Protein 4YBN (pdb70)

Solvent-accessible surface area: 18986 Å² total; per-residue (Å²): 147,42,213,28,77,113,112,87,168,52,49,18,124,40,68,143,143,0,27,71,0,0,14,16,21,3,40,0,10,0,0,0,24,98,143,60,89,4,12,1,2,30,27,17,0,0,45,31,39,87,32,0,0,0,60,20,68,50,40,27,107,106,7,127,6,0,30,143,31,6,53,3,0,0,3,0,34,4,31,26,0,5,6,0,0,18,2,29,89,48,27,52,23,30,46,56,6,0,16,0,44,29,77,8,104,71,8,52,123,133,33,16,93,48,54,20,54,23,2,18,46,51,24,4,55,42,10,37,100,67,26,94,76,18,62,192,176,24,21,72,43,8,19,0,0,2,2,65,8,33,136,126,35,29,18,1,45,37,8,81,39,105,18,110,16,42,104,132,11,66,92,90,34,43,7,0,0,0,1,26,6,40,35,74,30,28,84,44,79,70,4,114,67,16,75,109,83,40,100,58,17,77,9,2,145,57,9,101,34,106,12,106,0,78,181,111,96,16,131,13,58,132,126,0,28,61,1,6,48,21,28,17,29,2,14,0,0,0,37,67,132,53,97,6,20,2,60,37,22,12,3,2,50,30,43,87,50,0,0,0,69,21,28,53,17,6,61,30,4,124,18,0,29,145,33,19,77,2,0,0,3,0,23,5,34,25,0,3,8,0,0,17,2,29,89,58,22,57,27,36,53,53,6,0,12,0,80,27,55,3,112,79,14,56,120,138,35,18,92,50,52,26,49,20,3,14,43,103,31,3,80,45,9,45,98,64,26,92,74,19,66,203,173,21,21,70,46,10,19,0,0,1,3,60,7,32,137,139,38,37,34,0,74,42,27,79,36,110,13,116,7,52,108,133,14,60,91,89,34,45,8,0,0,0,0,26,6,42,32,57,36,29,79,48,76,66,4,111,72,16,73,108,77,40,102,54,18,92,8,2,130,61,7,93,38,76,19,176,104

InterPro domains:
  IPR012349 FMN-binding split barrel [G3DSA:2.30.110.10] (1-224)
  IPR024747 Pyridoxamine 5'-phosphate oxidase-related [PF12900] (21-156)

Foldseek 3Di:
DAQDDPPSVQWDLDVVVVLQQQFFFQKKWKWFDDPNHIDIDIFGWHDDDQKIKGKDFPPDVVLVCLQVWTKMKIKGKDWWWWWFDLDPVQTDTFMKMKIFIGGKHWDDLVCQQVVVLVGVCQQQNPVSVVDDRDDSVRSVRMTMIIDGRDNPGMIMGGGDDHGDDDPVSVVVPDDTGIDTDFAWDDDDDDDPVDPPPDDDDPSVVPRGDTGTRD/DQKDQDPVVVVQLLLQFQKKKKWFDDPNDIDIDIFGWHDDPFKIKGKDFPPDVVLVVLAVWTKMKIKGKDFWWWWFDLDPVQTDTFMKMKIFIGGWYWDDLVCQQVVVLVGVCSVQNPCSVVDDGDDPVRSVRMIMIIDGRDSPGMIMGGGPDHGDDDVVSVVVPDDTGIDTDFAWDDDDDDDPPDDPPPDDDPSVVVRGGTSGD

Secondary structure (DSSP, 8-state):
-----TTGGGB---HHHHHHHHTT--EEEEEEEETTEEEEEEEE-EEETTEEEEEEETT-HHHHHHHTT--EEEEEEEEEEEEE-SSSTT-EEEEEEEEEEE-PEEPPHHHHHHHHHHHHHHHSTTHHHHSPPPPHHHHHTEEEEEEE--SSSEEEEEE-------HHHHHT----EEEEEEEEEPPPEE-TTSPTTPPPPHHHHT--SB----/--EE--HHHHHHHHTT--EEEEEEEETTEEEEEEEE-EEETTEEEEEEETT-HHHHHHHTT-EEEEEEEEEEEEEE-SSSTT-EEEEEEEEEEEEPEEPPHHHHHHHHHHHHHHHSTT-TTTSPPPPHHHHHTEEEEEEE--SSSEEEEEE-PPP---HHHHHH----EEEEEEEEE---EE-TTSPTTPPPPHHHHT--SBS--

Structure (mmCIF, N/CA/C/O backbone):
data_4YBN
#
_entry.id   4YBN
#
_cell.length_a   84.722
_cell.length_b   59.876
_cell.length_c   89.658
_cell.angle_alpha   90.000
_cell.angle_beta   93.830
_cell.angle_gamma   90.000
#
_symmetry.space_group_name_H-M   'C 1 2 1'
#
loop_
_entity.id
_entity.type
_entity.pdbx_description
1 polymer 'Flavin-nucleotide-binding protein'
2 non-polymer 'NICKEL (II) ION'
3 non-polymer 'SULFATE ION'
4 non-polymer 'ACETATE ION'
5 non-polymer 'PROTOPORPHYRIN IX CONTAINING FE'
6 non-polymer 'FLAVIN-ADENINE DINUCLEOTIDE'
7 water water
#
loop_
_atom_site.group_PDB
_atom_site.id
_atom_site.type_symbol
_atom_site.label_atom_id
_atom_site.label_alt_id
_atom_site.label_comp_id
_atom_site.label_asym_id
_atom_site.label_entity_id
_atom_site.label_seq_id
_atom_site.pdbx_PDB_ins_code
_atom_site.Cartn_x
_atom_site.Cartn_y
_atom_site.Cartn_z
_atom_site.occupancy
_atom_site.B_iso_or_equiv
_atom_site.auth_seq_id
_atom_site.auth_comp_id
_atom_site.auth_asym_id
_atom_site.auth_atom_id
_atom_site.pdbx_PDB_model_num
ATOM 1 N N . SER A 1 8 ? 16.614 -5.795 4.327 1.00 57.62 9 SER A N 1
ATOM 2 C CA . SER A 1 8 ? 15.214 -5.426 4.732 1.00 55.95 9 SER A CA 1
ATOM 3 C C . SER A 1 8 ? 15.089 -5.681 6.244 1.00 57.88 9 SER A C 1
ATOM 4 O O . SER A 1 8 ? 14.932 -4.711 7.023 1.00 55.70 9 SER A O 1
ATOM 7 N N . THR A 1 9 ? 15.191 -6.963 6.641 1.00 51.98 10 THR A N 1
ATOM 8 C CA . THR A 1 9 ? 15.007 -7.385 8.062 1.00 56.55 10 THR A CA 1
ATOM 9 C C . THR A 1 9 ? 16.272 -7.950 8.753 1.00 61.27 10 THR A C 1
ATOM 10 O O . THR A 1 9 ? 16.240 -8.290 9.950 1.00 59.14 10 THR A O 1
ATOM 14 N N . ARG A 1 10 ? 17.382 -8.024 8.015 1.00 58.50 11 ARG A N 1
ATOM 15 C CA . ARG A 1 10 ? 18.656 -8.526 8.555 1.00 61.57 11 ARG A CA 1
ATOM 16 C C . ARG A 1 10 ? 19.513 -7.394 9.192 1.00 59.17 11 ARG A C 1
ATOM 17 O O . ARG A 1 10 ? 19.839 -6.426 8.517 1.00 50.86 11 ARG A O 1
ATOM 25 N N . VAL A 1 11 ? 19.894 -7.506 10.469 1.00 59.83 12 VAL A N 1
ATOM 26 C CA . VAL A 1 11 ? 20.831 -6.503 11.080 1.00 57.72 12 VAL A CA 1
ATOM 27 C C . VAL A 1 11 ? 22.227 -6.640 10.390 1.00 59.00 12 VAL A C 1
ATOM 28 O O . VAL A 1 11 ? 22.708 -7.775 10.186 1.00 55.81 12 VAL A O 1
ATOM 32 N N . THR A 1 12 ? 22.846 -5.500 10.027 1.00 53.88 13 THR A N 1
ATOM 33 C CA . THR A 1 12 ? 24.261 -5.446 9.521 1.00 57.84 13 THR A CA 1
ATOM 34 C C . THR A 1 12 ? 25.297 -5.413 10.667 1.00 56.08 13 THR A C 1
ATOM 35 O O . THR A 1 12 ? 26.115 -6.335 10.784 1.00 50.53 13 THR A O 1
ATOM 39 N N . ARG A 1 13 ? 25.265 -4.350 11.493 1.00 55.80 14 ARG A N 1
ATOM 40 C CA . ARG A 1 13 ? 26.267 -4.151 12.571 1.00 55.01 14 ARG A CA 1
ATOM 41 C C . ARG A 1 13 ? 25.887 -4.920 13.849 1.00 60.19 14 ARG A C 1
ATOM 42 O O . ARG A 1 13 ? 24.701 -4.900 14.261 1.00 62.06 14 ARG A O 1
ATOM 50 N N . LEU A 1 14 ? 26.890 -5.574 14.466 1.00 62.11 15 LEU A N 1
ATOM 51 C CA . LEU A 1 14 ? 26.732 -6.390 15.700 1.00 62.89 15 LEU A CA 1
ATOM 52 C C . LEU A 1 14 ? 25.502 -7.300 15.623 1.00 64.34 15 LEU A C 1
ATOM 53 O O . LEU A 1 14 ? 24.643 -7.333 16.517 1.00 59.80 15 LEU A O 1
ATOM 58 N N . ASP A 1 15 ? 25.451 -8.049 14.528 1.00 65.90 16 ASP A N 1
ATOM 59 C CA . ASP A 1 15 ? 24.328 -8.922 14.213 1.00 68.16 16 ASP A CA 1
ATOM 60 C C . ASP A 1 15 ? 24.201 -10.158 15.147 1.00 64.02 16 ASP A C 1
ATOM 61 O O . ASP A 1 15 ? 23.168 -10.816 15.130 1.00 57.22 16 ASP A O 1
ATOM 66 N N . GLU A 1 16 ? 25.203 -10.446 15.988 1.00 63.55 17 GLU A N 1
ATOM 67 C CA . GLU A 1 16 ? 24.979 -11.388 17.124 1.00 68.19 17 GLU A CA 1
ATOM 68 C C . GLU A 1 16 ? 23.986 -10.826 18.185 1.00 61.60 17 GLU A C 1
ATOM 69 O O . GLU A 1 16 ? 23.557 -11.545 19.089 1.00 53.30 17 GLU A O 1
ATOM 75 N N . LYS A 1 17 ? 23.630 -9.540 18.063 1.00 56.00 18 LYS A N 1
ATOM 76 C CA . LYS A 1 17 ? 22.561 -8.938 18.843 1.00 47.60 18 LYS A CA 1
ATOM 77 C C . LYS A 1 17 ? 21.149 -9.130 18.247 1.00 46.48 18 LYS A C 1
ATOM 78 O O . LYS A 1 17 ? 20.147 -8.820 18.924 1.00 37.91 18 LYS A O 1
ATOM 84 N N . GLN A 1 18 ? 21.064 -9.608 16.995 1.00 42.40 19 GLN A N 1
ATOM 85 C CA . GLN A 1 18 ? 19.767 -9.908 16.374 1.00 39.74 19 GLN A CA 1
ATOM 86 C C . GLN A 1 18 ? 19.198 -11.149 17.021 1.00 41.04 19 GLN A C 1
ATOM 87 O O . GLN A 1 18 ? 19.948 -12.087 17.267 1.00 41.35 19 GLN A O 1
ATOM 93 N N . SER A 1 19 ? 17.909 -11.118 17.356 1.00 37.30 20 SER A N 1
ATOM 94 C CA . SER A 1 19 ? 17.182 -12.304 17.846 1.00 38.36 20 SER A CA 1
ATOM 95 C C . SER A 1 19 ? 16.024 -12.659 16.942 1.00 36.96 20 SER A C 1
ATOM 96 O O . SER A 1 19 ? 15.270 -11.797 16.560 1.00 34.89 20 SER A O 1
ATOM 99 N N . THR A 1 20 ? 15.850 -13.929 16.612 1.00 38.95 21 THR A N 1
ATOM 100 C CA . THR A 1 20 ? 14.673 -14.385 15.875 1.00 37.84 21 THR A CA 1
ATOM 101 C C . THR A 1 20 ? 13.563 -14.966 16.767 1.00 37.41 21 THR A C 1
ATOM 102 O O . THR A 1 20 ? 12.637 -15.586 16.277 1.00 38.22 21 THR A O 1
ATOM 106 N N . SER A 1 21 ? 13.643 -14.790 18.070 1.00 32.72 22 SER A N 1
ATOM 107 C CA . SER A 1 21 ? 12.594 -15.302 18.902 1.00 30.22 22 SER A CA 1
ATOM 108 C C . SER A 1 21 ? 11.324 -14.394 18.900 1.00 35.35 22 SER A C 1
ATOM 109 O O . SER A 1 21 ? 11.354 -13.238 19.365 1.00 26.99 22 SER A O 1
ATOM 112 N N . ARG A 1 22 ? 10.217 -14.968 18.420 1.00 31.49 23 ARG A N 1
ATOM 113 C CA . ARG A 1 22 ? 8.920 -14.326 18.458 1.00 31.52 23 ARG A CA 1
ATOM 114 C C . ARG A 1 22 ? 8.476 -14.112 19.886 1.00 31.18 23 ARG A C 1
ATOM 115 O O . ARG A 1 22 ? 7.750 -13.155 20.219 1.00 30.13 23 ARG A O 1
ATOM 123 N N . GLU A 1 23 ? 8.858 -15.027 20.757 1.00 30.69 24 GLU A N 1
ATOM 124 C CA . GLU A 1 23 ? 8.509 -14.864 22.136 1.00 30.09 24 GLU A CA 1
ATOM 125 C C . GLU A 1 23 ? 9.160 -13.630 22.754 1.00 26.83 24 GLU A C 1
ATOM 126 O O . GLU A 1 23 ? 8.547 -12.928 23.556 1.00 24.51 24 GLU A O 1
ATOM 132 N N . ARG A 1 24 ? 10.394 -13.371 22.395 1.00 29.20 25 ARG A N 1
ATOM 133 C CA . ARG A 1 24 ? 11.087 -12.151 22.869 1.00 30.83 25 ARG A CA 1
ATOM 134 C C . ARG A 1 24 ? 10.476 -10.913 22.270 1.00 26.69 25 ARG A C 1
ATOM 135 O O . ARG A 1 24 ? 10.380 -9.893 22.923 1.00 23.72 25 ARG A O 1
ATOM 143 N N . LEU A 1 25 ? 10.088 -11.009 21.010 1.00 25.14 26 LEU A N 1
ATOM 144 C CA . LEU A 1 25 ? 9.323 -9.949 20.397 1.00 24.02 26 LEU A CA 1
ATOM 145 C C . LEU A 1 25 ? 8.049 -9.583 21.126 1.00 22.86 26 LEU A C 1
ATOM 146 O O . LEU A 1 25 ? 7.829 -8.407 21.445 1.00 22.96 26 LEU A O 1
ATOM 151 N N . ASP A 1 26 ? 7.230 -10.570 21.456 1.00 24.72 27 ASP A N 1
ATOM 152 C CA . ASP A 1 26 ? 6.026 -10.316 22.205 1.00 24.89 27 ASP A CA 1
ATOM 153 C C . ASP A 1 26 ? 6.280 -9.723 23.559 1.00 26.52 27 ASP A C 1
ATOM 154 O O . ASP A 1 26 ? 5.530 -8.853 24.031 1.00 24.50 27 ASP A O 1
ATOM 159 N N . ASP A 1 27 ? 7.308 -10.187 24.222 1.00 25.45 28 ASP A N 1
ATOM 160 C CA . ASP A 1 27 ? 7.659 -9.648 25.492 1.00 26.77 28 ASP A CA 1
ATOM 161 C C . ASP A 1 27 ? 7.981 -8.139 25.400 1.00 25.57 28 ASP A C 1
ATOM 162 O O . ASP A 1 27 ? 7.478 -7.335 26.180 1.00 23.07 28 ASP A O 1
ATOM 167 N N . LEU A 1 28 ? 8.724 -7.753 24.382 1.00 23.65 29 LEU A N 1
ATOM 168 C CA . LEU A 1 28 ? 8.969 -6.330 24.190 1.00 22.91 29 LEU A CA 1
ATOM 169 C C . LEU A 1 28 ? 7.728 -5.597 23.879 1.00 20.52 29 LEU A C 1
ATOM 170 O O . LEU A 1 28 ? 7.408 -4.602 24.535 1.00 20.90 29 LEU A O 1
ATOM 175 N N . LEU A 1 29 ? 6.919 -6.124 22.950 1.00 20.32 30 LEU A N 1
ATOM 176 C CA . LEU A 1 29 ? 5.680 -5.448 22.572 1.00 18.46 30 LEU A CA 1
ATOM 177 C C . LEU A 1 29 ? 4.642 -5.408 23.683 1.00 23.33 30 LEU A C 1
ATOM 178 O O . LEU A 1 29 ? 3.775 -4.542 23.742 1.00 22.55 30 LEU A O 1
ATOM 183 N N . ASP A 1 30 ? 4.730 -6.340 24.624 1.00 21.55 31 ASP A N 1
ATOM 184 C CA . ASP A 1 30 ? 3.868 -6.307 25.746 1.00 24.87 31 ASP A CA 1
ATOM 185 C C . ASP A 1 30 ? 4.424 -5.528 26.910 1.00 25.51 31 ASP A C 1
ATOM 186 O O . ASP A 1 30 ? 3.840 -5.566 27.983 1.00 30.43 31 ASP A O 1
ATOM 191 N N . THR A 1 31 ? 5.559 -4.877 26.737 1.00 24.96 32 THR A N 1
ATOM 192 C CA . THR A 1 31 ? 6.158 -4.089 27.769 1.00 26.70 32 THR A CA 1
ATOM 193 C C . THR A 1 31 ? 6.008 -2.592 27.460 1.00 26.58 32 THR A C 1
ATOM 194 O O . THR A 1 31 ? 5.606 -1.839 28.325 1.00 26.51 32 THR A O 1
ATOM 198 N N . ILE A 1 32 ? 6.377 -2.171 26.267 1.00 23.93 33 ILE A N 1
ATOM 199 C CA . ILE A 1 32 ? 6.444 -0.743 25.916 1.00 23.77 33 ILE A CA 1
ATOM 200 C C . ILE A 1 32 ? 5.173 -0.373 25.233 1.00 23.63 33 ILE A C 1
ATOM 201 O O . ILE A 1 32 ? 4.849 -1.023 24.269 1.00 25.20 33 ILE A O 1
ATOM 206 N N . PRO A 1 33 ? 4.458 0.672 25.675 1.00 24.21 34 PRO A N 1
ATOM 207 C CA . PRO A 1 33 ? 3.214 1.069 25.032 1.00 25.87 34 PRO A CA 1
ATOM 208 C C . PRO A 1 33 ? 3.331 2.096 23.895 1.00 25.15 34 PRO A C 1
ATOM 209 O O . PRO A 1 33 ? 2.341 2.403 23.259 1.00 24.16 34 PRO A O 1
ATOM 213 N N A LEU A 1 34 ? 4.535 2.602 23.640 0.65 23.20 35 LEU A N 1
ATOM 214 N N B LEU A 1 34 ? 4.524 2.649 23.679 0.35 23.81 35 LEU A N 1
ATOM 215 C CA A LEU A 1 34 ? 4.752 3.619 22.631 0.65 24.31 35 LEU A CA 1
ATOM 216 C CA B LEU A 1 34 ? 4.718 3.615 22.611 0.35 23.93 35 LEU A CA 1
ATOM 217 C C A LEU A 1 34 ? 5.428 3.009 21.431 0.65 21.55 35 LEU A C 1
ATOM 218 C C B LEU A 1 34 ? 5.392 2.968 21.429 0.35 21.58 35 LEU A C 1
ATOM 219 O O A LEU A 1 34 ? 6.400 2.250 21.555 0.65 19.87 35 LEU A O 1
ATOM 220 O O B LEU A 1 34 ? 6.295 2.133 21.567 0.35 20.76 35 LEU A O 1
ATOM 229 N N . ALA A 1 35 ? 4.914 3.336 20.253 1.00 18.87 36 ALA A N 1
ATOM 230 C CA . ALA A 1 35 ? 5.581 2.989 19.016 1.00 17.85 36 ALA A CA 1
ATOM 231 C C . ALA A 1 35 ? 5.904 4.300 18.269 1.00 19.08 36 ALA A C 1
ATOM 232 O O . ALA A 1 35 ? 5.211 5.324 18.438 1.00 19.37 36 ALA A O 1
ATOM 234 N N . THR A 1 36 ? 6.919 4.268 17.421 1.00 15.37 37 THR A N 1
ATOM 235 C CA . THR A 1 36 ? 7.133 5.358 16.554 1.00 16.83 37 THR A CA 1
ATOM 236 C C . THR A 1 36 ? 6.853 4.800 15.180 1.00 18.32 37 THR A C 1
ATOM 237 O O . THR A 1 36 ? 7.433 3.810 14.816 1.00 20.35 37 THR A O 1
ATOM 241 N N . VAL A 1 37 ? 6.009 5.484 14.439 1.00 17.87 38 VAL A N 1
ATOM 242 C CA . VAL A 1 37 ? 5.574 5.034 13.125 1.00 20.75 38 VAL A CA 1
ATOM 243 C C . VAL A 1 37 ? 6.134 5.963 12.052 1.00 22.75 38 VAL A C 1
ATOM 244 O O . VAL A 1 37 ? 6.087 7.152 12.177 1.00 23.40 38 VAL A O 1
ATOM 248 N N . ALA A 1 38 ? 6.753 5.370 11.062 1.00 20.42 39 ALA A N 1
ATOM 249 C CA . ALA A 1 38 ? 7.362 6.083 9.949 1.00 20.55 39 ALA A CA 1
ATOM 250 C C . ALA A 1 38 ? 6.627 5.732 8.662 1.00 21.43 39 ALA A C 1
ATOM 251 O O . ALA A 1 38 ? 6.282 4.553 8.432 1.00 20.82 39 ALA A O 1
ATOM 253 N N . LEU A 1 39 ? 6.375 6.737 7.824 1.00 18.19 40 LEU A N 1
ATOM 254 C CA . LEU A 1 39 ? 5.789 6.566 6.557 1.00 20.94 40 LEU A CA 1
ATOM 255 C C . LEU A 1 39 ? 6.356 7.665 5.617 1.00 24.19 40 LEU A C 1
ATOM 256 O O . LEU A 1 39 ? 7.166 8.502 6.015 1.00 21.95 40 LEU A O 1
ATOM 261 N N . VAL A 1 40 ? 5.933 7.618 4.370 1.00 22.36 41 VAL A N 1
ATOM 262 C CA . VAL A 1 40 ? 6.435 8.529 3.342 1.00 25.09 41 VAL A CA 1
ATOM 263 C C . VAL A 1 40 ? 5.250 9.357 2.856 1.00 29.39 41 VAL A C 1
ATOM 264 O O . VAL A 1 40 ? 4.137 8.824 2.614 1.00 26.73 41 VAL A O 1
ATOM 268 N N . ARG A 1 41 ? 5.449 10.668 2.806 1.00 29.30 42 ARG A N 1
ATOM 269 C CA . ARG A 1 41 ? 4.513 11.599 2.142 1.00 33.86 42 ARG A CA 1
ATOM 270 C C . ARG A 1 41 ? 5.278 12.429 1.153 1.00 39.95 42 ARG A C 1
ATOM 271 O O . ARG A 1 41 ? 6.306 13.060 1.512 1.00 38.20 42 ARG A O 1
ATOM 279 N N . ASP A 1 42 ? 4.836 12.379 -0.107 1.00 44.57 43 ASP A N 1
ATOM 280 C CA . ASP A 1 42 ? 5.453 13.154 -1.186 1.00 46.56 43 ASP A CA 1
ATOM 281 C C . ASP A 1 42 ? 6.942 12.992 -1.222 1.00 42.33 43 ASP A C 1
ATOM 282 O O . ASP A 1 42 ? 7.696 13.955 -1.289 1.00 44.92 43 ASP A O 1
ATOM 287 N N . GLY A 1 43 ? 7.360 11.737 -1.174 1.00 35.21 44 GLY A N 1
ATOM 288 C CA . GLY A 1 43 ? 8.751 11.408 -1.191 1.00 37.92 44 GLY A CA 1
ATOM 289 C C . GLY A 1 43 ? 9.524 11.680 0.087 1.00 35.10 44 GLY A C 1
ATOM 290 O O . GLY A 1 43 ? 10.636 11.181 0.216 1.00 38.89 44 GLY A O 1
ATOM 291 N N A HIS A 1 44 ? 8.951 12.407 1.046 0.47 33.62 45 HIS A N 1
ATOM 292 N N B HIS A 1 44 ? 8.932 12.412 1.030 0.53 35.25 45 HIS A N 1
ATOM 293 C CA A HIS A 1 44 ? 9.692 12.744 2.279 0.47 30.04 45 HIS A CA 1
ATOM 294 C CA B HIS A 1 44 ? 9.610 12.791 2.285 0.53 32.82 45 HIS A CA 1
ATOM 295 C C A HIS A 1 44 ? 9.191 11.995 3.542 0.47 28.35 45 HIS A C 1
ATOM 296 C C B HIS A 1 44 ? 9.241 11.787 3.432 0.53 29.27 45 HIS A C 1
ATOM 297 O O A HIS A 1 44 ? 7.978 11.846 3.766 0.47 23.75 45 HIS A O 1
ATOM 298 O O B HIS A 1 44 ? 8.180 11.207 3.434 0.53 25.13 45 HIS A O 1
ATOM 311 N N . PRO A 1 45 ? 10.145 11.576 4.383 1.00 27.06 46 PRO A N 1
ATOM 312 C CA . PRO A 1 45 ? 9.828 10.735 5.526 1.00 24.02 46 PRO A CA 1
ATOM 313 C C . PRO A 1 45 ? 9.096 11.474 6.571 1.00 24.47 46 PRO A C 1
ATOM 314 O O . PRO A 1 45 ? 9.323 12.676 6.748 1.00 22.96 46 PRO A O 1
ATOM 318 N N . VAL A 1 46 ? 8.187 10.779 7.271 1.00 21.80 47 VAL A N 1
ATOM 319 C CA . VAL A 1 46 ? 7.515 11.372 8.403 1.00 24.96 47 VAL A CA 1
ATOM 320 C C . VAL A 1 46 ? 7.504 10.339 9.532 1.00 25.27 47 VAL A C 1
ATOM 321 O O . VAL A 1 46 ? 7.527 9.098 9.291 1.00 21.94 47 VAL A O 1
ATOM 325 N N . ALA A 1 47 ? 7.561 10.822 10.747 1.00 23.10 48 ALA A N 1
ATOM 326 C CA . ALA A 1 47 ? 7.578 9.910 11.912 1.00 24.30 48 ALA A CA 1
ATOM 327 C C . ALA A 1 47 ? 6.756 10.506 13.035 1.00 28.01 48 ALA A C 1
ATOM 328 O O . ALA A 1 47 ? 6.777 11.739 13.213 1.00 24.63 48 ALA A O 1
ATOM 330 N N . PHE A 1 48 ? 5.949 9.662 13.712 1.00 21.87 49 PHE A N 1
ATOM 331 C CA . PHE A 1 48 ? 5.131 10.176 14.796 1.00 23.37 49 PHE A CA 1
ATOM 332 C C . PHE A 1 48 ? 5.000 9.096 15.832 1.00 21.02 49 PHE A C 1
ATOM 333 O O . PHE A 1 48 ? 5.042 7.938 15.531 1.00 20.43 49 PHE A O 1
ATOM 341 N N . PRO A 1 49 ? 4.941 9.471 17.072 1.00 20.75 50 PRO A N 1
ATOM 342 C CA . PRO A 1 49 ? 4.742 8.543 18.108 1.00 19.29 50 PRO A CA 1
ATOM 343 C C . PRO A 1 49 ? 3.288 8.205 18.300 1.00 19.05 50 PRO A C 1
ATOM 344 O O . PRO A 1 49 ? 2.371 9.035 18.011 1.00 19.10 50 PRO A O 1
ATOM 348 N N . ILE A 1 50 ? 2.987 7.033 18.807 1.00 19.17 51 ILE A N 1
ATOM 349 C CA . ILE A 1 50 ? 1.584 6.680 19.052 1.00 18.11 51 ILE A CA 1
ATOM 350 C C . ILE A 1 50 ? 1.491 5.512 19.993 1.00 19.77 51 ILE A C 1
ATOM 351 O O . ILE A 1 50 ? 2.349 4.625 19.996 1.00 16.54 51 ILE A O 1
ATOM 356 N N . GLY A 1 51 ? 0.476 5.461 20.854 1.00 19.12 52 GLY A N 1
ATOM 357 C CA . GLY A 1 51 ? 0.295 4.210 21.643 1.00 19.20 52 GLY A CA 1
ATOM 358 C C . GLY A 1 51 ? -0.129 2.992 20.835 1.00 18.79 52 GLY A C 1
ATOM 359 O O . GLY A 1 51 ? -0.857 3.095 19.863 1.00 19.29 52 GLY A O 1
ATOM 360 N N . PHE A 1 52 ? 0.347 1.814 21.182 1.00 18.19 53 PHE A N 1
ATOM 361 C CA . PHE A 1 52 ? -0.101 0.646 20.449 1.00 17.51 53 PHE A CA 1
ATOM 362 C C . PHE A 1 52 ? -0.344 -0.468 21.485 1.00 18.33 53 PHE A C 1
ATOM 363 O O . PHE A 1 52 ? 0.211 -0.444 22.614 1.00 17.18 53 PHE A O 1
ATOM 371 N N . GLY A 1 53 ? -1.118 -1.466 21.112 1.00 17.66 54 GLY A N 1
ATOM 372 C CA . GLY A 1 53 ? -1.188 -2.704 21.884 1.00 19.70 54 GLY A CA 1
ATOM 373 C C . GLY A 1 53 ? -1.082 -3.903 20.951 1.00 19.26 54 GLY A C 1
ATOM 374 O O . GLY A 1 53 ? -1.523 -3.830 19.797 1.00 21.14 54 GLY A O 1
ATOM 375 N N . ARG A 1 54 ? -0.410 -4.954 21.375 1.00 16.13 55 ARG A N 1
ATOM 376 C CA . ARG A 1 54 ? -0.379 -6.183 20.651 1.00 18.45 55 ARG A CA 1
ATOM 377 C C . ARG A 1 54 ? -1.647 -6.954 21.017 1.00 20.25 55 ARG A C 1
ATOM 378 O O . ARG A 1 54 ? -1.859 -7.284 22.215 1.00 22.01 55 ARG A O 1
ATOM 386 N N . VAL A 1 55 ? -2.480 -7.224 20.020 1.00 21.21 56 VAL A N 1
ATOM 387 C CA . VAL A 1 55 ? -3.706 -8.030 20.199 1.00 22.51 56 VAL A CA 1
ATOM 388 C C . VAL A 1 55 ? -3.482 -9.244 19.409 1.00 20.45 56 VAL A C 1
ATOM 389 O O . VAL A 1 55 ? -3.700 -9.258 18.240 1.00 22.28 56 VAL A O 1
ATOM 393 N N . GLY A 1 56 ? -2.946 -10.233 20.081 1.00 22.09 57 GLY A N 1
ATOM 394 C CA . GLY A 1 56 ? -2.533 -11.457 19.428 1.00 22.56 57 GLY A CA 1
ATOM 395 C C . GLY A 1 56 ? -1.387 -11.287 18.454 1.00 22.34 57 GLY A C 1
ATOM 396 O O . GLY A 1 56 ? -0.296 -10.918 18.869 1.00 25.67 57 GLY A O 1
ATOM 397 N N . ASP A 1 57 ? -1.658 -11.466 17.184 1.00 22.29 58 ASP A N 1
ATOM 398 C CA . ASP A 1 57 ? -0.683 -11.323 16.149 1.00 25.69 58 ASP A CA 1
ATOM 399 C C . ASP A 1 57 ? -0.926 -10.055 15.336 1.00 21.44 58 ASP A C 1
ATOM 400 O O . ASP A 1 57 ? -0.513 -9.944 14.198 1.00 24.50 58 ASP A O 1
ATOM 405 N N . GLU A 1 58 ? -1.577 -9.095 15.927 1.00 20.16 59 GLU A N 1
ATOM 406 C CA . GLU A 1 58 ? -1.690 -7.788 15.317 1.00 21.95 59 GLU A CA 1
ATOM 407 C C . GLU A 1 58 ? -1.175 -6.693 16.278 1.00 21.97 59 GLU A C 1
ATOM 408 O O . GLU A 1 58 ? -1.442 -6.753 17.479 1.00 20.89 59 GLU A O 1
ATOM 414 N N . LEU A 1 59 ? -0.484 -5.697 15.722 1.00 20.43 60 LEU A N 1
ATOM 415 C CA . LEU A 1 59 ? -0.201 -4.417 16.414 1.00 20.12 60 LEU A CA 1
ATOM 416 C C . LEU A 1 59 ? -1.230 -3.387 16.079 1.00 21.83 60 LEU A C 1
ATOM 417 O O . LEU A 1 59 ? -1.472 -3.015 14.913 1.00 21.98 60 LEU A O 1
ATOM 422 N N . VAL A 1 60 ? -1.914 -2.923 17.094 1.00 19.04 61 VAL A N 1
ATOM 423 C CA . VAL A 1 60 ? -3.084 -2.102 16.909 1.00 19.79 61 VAL A CA 1
ATOM 424 C C . VAL A 1 60 ? -2.905 -0.693 17.436 1.00 18.64 61 VAL A C 1
ATOM 425 O O . VAL A 1 60 ? -2.429 -0.533 18.553 1.00 19.24 61 VAL A O 1
ATOM 429 N N . ILE A 1 61 ? -3.328 0.308 16.667 1.00 18.45 62 ILE A N 1
ATOM 430 C CA . ILE A 1 61 ? -3.313 1.689 17.099 1.00 18.99 62 ILE A CA 1
ATOM 431 C C . ILE A 1 61 ? -4.656 2.290 16.877 1.00 18.46 62 ILE A C 1
ATOM 432 O O . ILE A 1 61 ? -5.514 1.759 16.137 1.00 19.47 62 ILE A O 1
ATOM 437 N N . HIS A 1 62 ? -4.847 3.459 17.434 1.00 19.52 63 HIS A N 1
ATOM 438 C CA . HIS A 1 62 ? -6.031 4.196 17.164 1.00 21.45 63 HIS A CA 1
ATOM 439 C C . HIS A 1 62 ? -5.911 5.677 17.293 1.00 23.56 63 HIS A C 1
ATOM 440 O O . HIS A 1 62 ? -4.946 6.198 17.856 1.00 23.47 63 HIS A O 1
ATOM 447 N N . GLY A 1 63 ? -6.911 6.386 16.834 1.00 22.57 64 GLY A N 1
ATOM 448 C CA . GLY A 1 63 ? -6.905 7.850 17.010 1.00 23.03 64 GLY A CA 1
ATOM 449 C C . GLY A 1 63 ? -8.041 8.505 16.289 1.00 26.83 64 GLY A C 1
ATOM 450 O O . GLY A 1 63 ? -8.974 7.798 15.932 1.00 23.98 64 GLY A O 1
ATOM 451 N N . SER A 1 64 ? -7.966 9.821 16.055 1.00 25.46 65 SER A N 1
ATOM 452 C CA . SER A 1 64 ? -9.072 10.541 15.477 1.00 27.77 65 SER A CA 1
ATOM 453 C C . SER A 1 64 ? -9.203 10.212 14.003 1.00 25.90 65 SER A C 1
ATOM 454 O O . SER A 1 64 ? -8.208 10.166 13.260 1.00 25.14 65 SER A O 1
ATOM 457 N N . THR A 1 65 ? -10.438 9.998 13.573 1.00 25.91 66 THR A N 1
ATOM 458 C CA . THR A 1 65 ? -10.714 9.888 12.143 1.00 29.58 66 THR A CA 1
ATOM 459 C C . THR A 1 65 ? -10.285 11.109 11.342 1.00 36.66 66 THR A C 1
ATOM 460 O O . THR A 1 65 ? -10.174 11.012 10.088 1.00 31.62 66 THR A O 1
ATOM 464 N N . GLY A 1 66 ? -10.065 12.238 12.037 1.00 34.31 67 GLY A N 1
ATOM 465 C CA . GLY A 1 66 ? -9.587 13.444 11.374 1.00 40.02 67 GLY A CA 1
ATOM 466 C C . GLY A 1 66 ? -8.066 13.668 11.332 1.00 37.95 67 GLY A C 1
ATOM 467 O O . GLY A 1 66 ? -7.625 14.602 10.718 1.00 36.46 67 GLY A O 1
ATOM 468 N N . SER A 1 67 ? -7.261 12.790 11.945 1.00 33.54 68 SER A N 1
ATOM 469 C CA . SER A 1 67 ? -5.810 12.886 11.917 1.00 29.56 68 SER A CA 1
ATOM 470 C C . SER A 1 67 ? -5.309 12.608 10.519 1.00 30.60 68 SER A C 1
ATOM 471 O O . SER A 1 67 ? -5.605 11.551 9.987 1.00 29.86 68 SER A O 1
ATOM 474 N N . PRO A 1 68 ? -4.505 13.506 9.929 1.00 31.25 69 PRO A N 1
ATOM 475 C CA . PRO A 1 68 ? -4.002 13.231 8.575 1.00 28.20 69 PRO A CA 1
ATOM 476 C C . PRO A 1 68 ? -3.048 12.112 8.518 1.00 27.82 69 PRO A C 1
ATOM 477 O O . PRO A 1 68 ? -3.036 11.401 7.532 1.00 26.91 69 PRO A O 1
ATOM 481 N N . TRP A 1 69 ? -2.289 11.919 9.591 1.00 25.49 70 TRP A N 1
ATOM 482 C CA . TRP A 1 69 ? -1.355 10.834 9.694 1.00 29.60 70 TRP A CA 1
ATOM 483 C C . TRP A 1 69 ? -2.027 9.500 9.702 1.00 23.13 70 TRP A C 1
ATOM 484 O O . TRP A 1 69 ? -1.691 8.592 8.921 1.00 25.19 70 TRP A O 1
ATOM 495 N N . LEU A 1 70 ? -3.002 9.383 10.562 1.00 23.60 71 LEU A N 1
ATOM 496 C CA . LEU A 1 70 ? -3.759 8.110 10.611 1.00 21.15 71 LEU A CA 1
ATOM 497 C C . LEU A 1 70 ? -4.517 7.851 9.318 1.00 21.52 71 LEU A C 1
ATOM 498 O O . LEU A 1 70 ? -4.561 6.706 8.860 1.00 23.52 71 LEU A O 1
ATOM 503 N N . ARG A 1 71 ? -5.096 8.900 8.730 1.00 22.93 72 ARG A N 1
ATOM 504 C CA . ARG A 1 71 ? -5.745 8.768 7.410 1.00 24.59 72 ARG A CA 1
ATOM 505 C C . ARG A 1 71 ? -4.809 8.252 6.337 1.00 21.13 72 ARG A C 1
ATOM 506 O O . ARG A 1 71 ? -5.203 7.463 5.504 1.00 23.06 72 ARG A O 1
ATOM 514 N N . ALA A 1 72 ? -3.587 8.684 6.365 1.00 20.63 73 ALA A N 1
ATOM 515 C CA . ALA A 1 72 ? -2.583 8.261 5.396 1.00 22.28 73 ALA A CA 1
ATOM 516 C C . ALA A 1 72 ? -2.335 6.792 5.529 1.00 21.40 73 ALA A C 1
ATOM 517 O O . ALA A 1 72 ? -2.329 6.051 4.561 1.00 19.25 73 ALA A O 1
ATOM 519 N N . LEU A 1 73 ? -2.266 6.298 6.760 1.00 18.87 74 LEU A N 1
ATOM 520 C CA . LEU A 1 73 ? -2.101 4.902 6.972 1.00 18.42 74 LEU A CA 1
ATOM 521 C C . LEU A 1 73 ? -3.343 4.106 6.605 1.00 17.28 74 LEU A C 1
ATOM 522 O O . LEU A 1 73 ? -3.241 3.018 6.073 1.00 18.72 74 LEU A O 1
ATOM 527 N N . ALA A 1 74 ? -4.507 4.641 6.913 1.00 17.61 75 ALA A N 1
ATOM 528 C CA . ALA A 1 74 ? -5.762 3.993 6.571 1.00 18.80 75 ALA A CA 1
ATOM 529 C C . ALA A 1 74 ? -5.903 3.846 5.017 1.00 22.86 75 ALA A C 1
ATOM 530 O O . ALA A 1 74 ? -6.367 2.848 4.512 1.00 24.52 75 ALA A O 1
ATOM 532 N N . GLU A 1 75 ? -5.348 4.796 4.305 1.00 22.72 76 GLU A N 1
ATOM 533 C CA . GLU A 1 75 ? -5.376 4.807 2.824 1.00 23.98 76 GLU A CA 1
ATOM 534 C C . GLU A 1 75 ? -4.275 3.943 2.225 1.00 24.51 76 GLU A C 1
ATOM 535 O O . GLU A 1 75 ? -4.162 3.837 0.999 1.00 26.35 76 GLU A O 1
ATOM 541 N N . GLY A 1 76 ? -3.470 3.281 3.057 1.00 20.75 77 GLY A N 1
ATOM 542 C CA . GLY A 1 76 ? -2.568 2.300 2.550 1.00 19.60 77 GLY A CA 1
ATOM 543 C C . GLY A 1 76 ? -1.095 2.664 2.562 1.00 20.72 77 GLY A C 1
ATOM 544 O O . GLY A 1 76 ? -0.285 1.907 2.060 1.00 21.69 77 GLY A O 1
ATOM 545 N N . ALA A 1 77 ? -0.679 3.760 3.205 1.00 23.20 78 ALA A N 1
ATOM 546 C CA . ALA A 1 77 ? 0.775 4.116 3.245 1.00 22.50 78 ALA A CA 1
ATOM 547 C C . ALA A 1 77 ? 1.597 3.003 3.873 1.00 22.02 78 ALA A C 1
ATOM 548 O O . ALA A 1 77 ? 1.394 2.616 5.030 1.00 21.18 78 ALA A O 1
ATOM 550 N N . PRO A 1 78 ? 2.564 2.488 3.145 1.00 19.41 79 PRO A N 1
ATOM 551 C CA . PRO A 1 78 ? 3.445 1.495 3.734 1.00 19.04 79 PRO A CA 1
ATOM 552 C C . PRO A 1 78 ? 4.139 2.121 4.960 1.00 21.47 79 PRO A C 1
ATOM 553 O O . PRO A 1 78 ? 4.425 3.284 4.929 1.00 20.13 79 PRO A O 1
ATOM 557 N N . ALA A 1 79 ? 4.393 1.347 5.999 1.00 23.10 80 ALA A N 1
ATOM 558 C CA . ALA A 1 79 ? 4.825 1.929 7.280 1.00 22.01 80 ALA A CA 1
ATOM 559 C C . ALA A 1 79 ? 5.951 1.131 7.811 1.00 21.52 80 ALA A C 1
ATOM 560 O O . ALA A 1 79 ? 6.108 -0.070 7.493 1.00 18.44 80 ALA A O 1
ATOM 562 N N . ALA A 1 80 ? 6.721 1.729 8.690 1.00 20.17 81 ALA A N 1
ATOM 563 C CA . ALA A 1 80 ? 7.659 0.958 9.451 1.00 19.58 81 ALA A CA 1
ATOM 564 C C . ALA A 1 80 ? 7.402 1.361 10.910 1.00 20.19 81 ALA A C 1
ATOM 565 O O . ALA A 1 80 ? 7.245 2.544 11.195 1.00 22.24 81 ALA A O 1
ATOM 567 N N . VAL A 1 81 ? 7.368 0.404 11.831 1.00 19.10 82 VAL A N 1
ATOM 568 C CA . VAL A 1 81 ? 6.956 0.669 13.190 1.00 18.55 82 VAL A CA 1
ATOM 569 C C . VAL A 1 81 ? 8.107 0.336 14.070 1.00 23.85 82 VAL A C 1
ATOM 570 O O . VAL A 1 81 ? 8.619 -0.783 13.994 1.00 24.48 82 VAL A O 1
ATOM 574 N N . SER A 1 82 ? 8.547 1.292 14.900 1.00 20.60 83 SER A N 1
ATOM 575 C CA . SER A 1 82 ? 9.661 1.038 15.791 1.00 20.31 83 SER A CA 1
ATOM 576 C C . SER A 1 82 ? 9.249 1.100 17.251 1.00 18.07 83 SER A C 1
ATOM 577 O O . SER A 1 82 ? 8.521 2.006 17.705 1.00 17.88 83 SER A O 1
ATOM 580 N N . VAL A 1 83 ? 9.693 0.088 17.989 1.00 16.91 84 VAL A N 1
ATOM 581 C CA . VAL A 1 83 ? 9.371 -0.054 19.419 1.00 17.75 84 VAL A CA 1
ATOM 582 C C . VAL A 1 83 ? 10.650 -0.315 20.171 1.00 19.01 84 VAL A C 1
ATOM 583 O O . VAL A 1 83 ? 11.347 -1.291 19.895 1.00 18.41 84 VAL A O 1
ATOM 587 N N . THR A 1 84 ? 10.934 0.529 21.162 1.00 19.87 85 THR A N 1
ATOM 588 C CA . THR A 1 84 ? 12.245 0.532 21.831 1.00 20.49 85 THR A CA 1
ATOM 589 C C . THR A 1 84 ? 12.120 0.672 23.356 1.00 21.21 85 THR A C 1
ATOM 590 O O . THR A 1 84 ? 11.341 1.479 23.881 1.00 21.27 85 THR A O 1
ATOM 594 N N . ALA A 1 85 ? 12.847 -0.190 24.028 1.00 20.33 86 ALA A N 1
ATOM 595 C CA . ALA A 1 85 ? 13.083 -0.127 25.459 1.00 22.19 86 ALA A CA 1
ATOM 596 C C . ALA A 1 85 ? 14.517 0.183 25.741 1.00 22.43 86 ALA A C 1
ATOM 597 O O . ALA A 1 85 ? 15.393 -0.551 25.356 1.00 24.10 86 ALA A O 1
ATOM 599 N N . LEU A 1 86 ? 14.756 1.291 26.408 1.00 21.06 87 LEU A N 1
ATOM 600 C CA . LEU A 1 86 ? 16.109 1.698 26.862 1.00 22.54 87 LEU A CA 1
ATOM 601 C C . LEU A 1 86 ? 16.312 1.197 28.258 1.00 23.34 87 LEU A C 1
ATOM 602 O O . LEU A 1 86 ? 15.604 1.644 29.149 1.00 21.42 87 LEU A O 1
ATOM 607 N N . ASP A 1 87 ? 17.241 0.260 28.425 1.00 22.40 88 ASP A N 1
ATOM 608 C CA . ASP A 1 87 ? 17.483 -0.491 29.628 1.00 23.15 88 ASP A CA 1
ATOM 609 C C . ASP A 1 87 ? 18.678 -0.085 30.433 1.00 24.62 88 ASP A C 1
ATOM 610 O O . ASP A 1 87 ? 18.821 -0.527 31.538 1.00 24.64 88 ASP A O 1
ATOM 615 N N . GLY A 1 88 ? 19.551 0.732 29.898 1.00 24.79 89 GLY A N 1
ATOM 616 C CA . GLY A 1 88 ? 20.692 1.203 30.670 1.00 23.97 89 GLY A CA 1
ATOM 617 C C . GLY A 1 88 ? 21.804 1.741 29.834 1.00 24.24 89 GLY A C 1
ATOM 618 O O . GLY A 1 88 ? 21.761 1.714 28.590 1.00 24.41 89 GLY A O 1
ATOM 619 N N . VAL A 1 89 ? 22.792 2.282 30.534 1.00 22.36 90 VAL A N 1
ATOM 620 C CA . VAL A 1 89 ? 23.955 2.907 29.963 1.00 22.77 90 VAL A CA 1
ATOM 621 C C . VAL A 1 89 ? 25.164 2.023 30.285 1.00 24.62 90 VAL A C 1
ATOM 622 O O . VAL A 1 89 ? 25.438 1.714 31.481 1.00 26.69 90 VAL A O 1
ATOM 626 N N . VAL A 1 90 ? 25.866 1.704 29.221 1.00 23.17 91 VAL A N 1
ATOM 627 C CA . VAL A 1 90 ? 27.101 0.891 29.222 1.00 25.46 91 VAL A CA 1
ATOM 628 C C . VAL A 1 90 ? 28.266 1.853 29.336 1.00 23.44 91 VAL A C 1
ATOM 629 O O . VAL A 1 90 ? 28.601 2.522 28.413 1.00 24.24 91 VAL A O 1
ATOM 633 N N . VAL A 1 91 ? 28.820 1.907 30.538 1.00 23.23 92 VAL A N 1
ATOM 634 C CA . VAL A 1 91 ? 29.970 2.721 30.898 1.00 25.83 92 VAL A CA 1
ATOM 635 C C . VAL A 1 91 ? 31.251 1.904 30.726 1.00 28.86 92 VAL A C 1
ATOM 636 O O . VAL A 1 91 ? 31.602 1.055 31.544 1.00 28.20 92 VAL A O 1
ATOM 640 N N . ALA A 1 92 ? 31.951 2.152 29.629 1.00 27.58 93 ALA A N 1
ATOM 641 C CA . ALA A 1 92 ? 33.215 1.469 29.379 1.00 28.84 93 ALA A CA 1
ATOM 642 C C . ALA A 1 92 ? 34.386 2.351 29.806 1.00 29.43 93 ALA A C 1
ATOM 643 O O . ALA A 1 92 ? 34.227 3.516 30.203 1.00 25.15 93 ALA A O 1
ATOM 645 N N . ARG A 1 93 ? 35.566 1.737 29.835 1.00 33.46 94 ARG A N 1
ATOM 646 C CA . ARG A 1 93 ? 36.820 2.437 30.156 1.00 32.56 94 ARG A CA 1
ATOM 647 C C . ARG A 1 93 ? 37.306 3.351 29.038 1.00 33.52 94 ARG A C 1
ATOM 648 O O . ARG A 1 93 ? 38.216 4.138 29.255 1.00 35.16 94 ARG A O 1
ATOM 656 N N . SER A 1 94 ? 36.707 3.235 27.850 1.00 34.68 95 SER A N 1
ATOM 657 C CA . SER A 1 94 ? 36.844 4.206 26.749 1.00 29.61 95 SER A CA 1
ATOM 658 C C . SER A 1 94 ? 35.487 4.744 26.282 1.00 31.05 95 SER A C 1
ATOM 659 O O . SER A 1 94 ? 34.473 4.057 26.404 1.00 30.64 95 SER A O 1
ATOM 662 N N . SER A 1 95 ? 35.465 5.888 25.619 1.00 33.07 96 SER A N 1
ATOM 663 C CA . SER A 1 95 ? 34.166 6.346 25.011 1.00 31.42 96 SER A CA 1
ATOM 664 C C . SER A 1 95 ? 33.786 5.490 23.825 1.00 32.83 96 SER A C 1
ATOM 665 O O . SER A 1 95 ? 32.592 5.229 23.550 1.00 30.96 96 SER A O 1
ATOM 668 N N . PHE A 1 96 ? 34.799 4.984 23.126 1.00 30.10 97 PHE A N 1
ATOM 669 C CA . PHE A 1 96 ? 34.535 4.189 21.968 1.00 27.71 97 PHE A CA 1
ATOM 670 C C . PHE A 1 96 ? 33.726 2.935 22.280 1.00 27.29 97 PHE A C 1
ATOM 671 O O . PHE A 1 96 ? 32.927 2.512 21.448 1.00 29.13 97 PHE A O 1
ATOM 679 N N . GLU A 1 97 ? 33.948 2.302 23.419 1.00 29.27 98 GLU A N 1
ATOM 680 C CA . GLU A 1 97 ? 33.224 1.083 23.756 1.00 32.17 98 GLU A CA 1
ATOM 681 C C . GLU A 1 97 ? 32.019 1.370 24.653 1.00 29.19 98 GLU A C 1
ATOM 682 O O . GLU A 1 97 ? 31.420 0.431 25.140 1.00 29.12 98 GLU A O 1
ATOM 688 N N . SER A 1 98 ? 31.664 2.627 24.892 1.00 26.33 99 SER A N 1
ATOM 689 C CA . SER A 1 98 ? 30.546 2.905 25.744 1.00 27.96 99 SER A CA 1
ATOM 690 C C . SER A 1 98 ? 29.299 2.775 24.889 1.00 32.44 99 SER A C 1
ATOM 691 O O . SER A 1 98 ? 29.380 2.886 23.686 1.00 29.50 99 SER A O 1
ATOM 694 N N A SER A 1 99 ? 28.148 2.552 25.513 0.37 30.97 100 SER A N 1
ATOM 695 N N B SER A 1 99 ? 28.163 2.484 25.514 0.63 29.78 100 SER A N 1
ATOM 696 C CA A SER A 1 99 ? 26.929 2.280 24.751 0.37 31.87 100 SER A CA 1
ATOM 697 C CA B SER A 1 99 ? 26.993 2.047 24.749 0.63 30.03 100 SER A CA 1
ATOM 698 C C A SER A 1 99 ? 25.726 2.115 25.657 0.37 31.09 100 SER A C 1
ATOM 699 C C B SER A 1 99 ? 25.713 2.271 25.526 0.63 30.86 100 SER A C 1
ATOM 700 O O A SER A 1 99 ? 25.789 2.407 26.859 0.37 25.37 100 SER A O 1
ATOM 701 O O B SER A 1 99 ? 25.716 3.054 26.473 0.63 23.84 100 SER A O 1
ATOM 706 N N . PHE A 1 100 ? 24.644 1.599 25.089 1.00 28.97 101 PHE A N 1
ATOM 707 C CA . PHE A 1 100 ? 23.397 1.503 25.806 1.00 31.61 101 PHE A CA 1
ATOM 708 C C . PHE A 1 100 ? 22.952 0.083 25.813 1.00 30.87 101 PHE A C 1
ATOM 709 O O . PHE A 1 100 ? 23.186 -0.627 24.850 1.00 38.49 101 PHE A O 1
ATOM 717 N N . ARG A 1 101 ? 22.287 -0.335 26.891 1.00 25.89 102 ARG A N 1
ATOM 718 C CA . ARG A 1 101 ? 21.553 -1.540 26.877 1.00 27.46 102 ARG A CA 1
ATOM 719 C C . ARG A 1 101 ? 20.163 -1.147 26.346 1.00 25.82 102 ARG A C 1
ATOM 720 O O . ARG A 1 101 ? 19.580 -0.142 26.716 1.00 22.31 102 ARG A O 1
ATOM 728 N N . TYR A 1 102 ? 19.628 -1.986 25.493 1.00 26.70 103 TYR A N 1
ATOM 729 C CA . TYR A 1 102 ? 18.283 -1.750 24.926 1.00 27.94 103 TYR A CA 1
ATOM 730 C C . TYR A 1 102 ? 17.712 -2.981 24.273 1.00 28.98 103 TYR A C 1
ATOM 731 O O . TYR A 1 102 ? 18.431 -3.968 24.064 1.00 27.35 103 TYR A O 1
ATOM 740 N N . ARG A 1 103 ? 16.415 -2.911 23.932 1.00 24.37 104 ARG A N 1
ATOM 741 C CA . ARG A 1 103 ? 15.731 -3.931 23.130 1.00 22.34 104 ARG A CA 1
ATOM 742 C C . ARG A 1 103 ? 14.926 -3.128 22.113 1.00 22.97 104 ARG A C 1
ATOM 743 O O . ARG A 1 103 ? 14.302 -2.136 22.491 1.00 22.94 104 ARG A O 1
ATOM 751 N N . SER A 1 104 ? 14.965 -3.468 20.841 1.00 21.03 105 SER A N 1
ATOM 752 C CA . SER A 1 104 ? 14.281 -2.689 19.869 1.00 21.86 105 SER A CA 1
ATOM 753 C C . SER A 1 104 ? 13.659 -3.615 18.810 1.00 19.64 105 SER A C 1
ATOM 754 O O . SER A 1 104 ? 14.294 -4.599 18.426 1.00 22.92 105 SER A O 1
ATOM 757 N N . ALA A 1 105 ? 12.459 -3.316 18.367 1.00 19.56 106 ALA A N 1
ATOM 758 C CA . ALA A 1 105 ? 11.857 -4.110 17.286 1.00 21.93 106 ALA A CA 1
ATOM 759 C C . ALA A 1 105 ? 11.459 -3.165 16.219 1.00 21.38 106 ALA A C 1
ATOM 760 O O . ALA A 1 105 ? 11.046 -2.030 16.494 1.00 21.18 106 ALA A O 1
ATOM 762 N N . THR A 1 106 ? 11.563 -3.619 14.978 1.00 19.97 107 THR A N 1
ATOM 763 C CA . THR A 1 106 ? 11.099 -2.871 13.839 1.00 20.49 107 THR A CA 1
ATOM 764 C C . THR A 1 106 ? 10.182 -3.800 13.005 1.00 21.04 107 THR A C 1
ATOM 765 O O . THR A 1 106 ? 10.552 -4.949 12.779 1.00 24.15 107 THR A O 1
ATOM 769 N N . LEU A 1 107 ? 8.972 -3.341 12.715 1.00 18.93 108 LEU A N 1
ATOM 770 C CA . LEU A 1 107 ? 7.961 -4.062 11.928 1.00 21.61 108 LEU A CA 1
ATOM 771 C C . LEU A 1 107 ? 7.545 -3.285 10.648 1.00 23.14 108 LEU A C 1
ATOM 772 O O . LEU A 1 107 ? 7.426 -2.076 10.667 1.00 22.48 108 LEU A O 1
ATOM 777 N N . PHE A 1 108 ? 7.232 -3.984 9.564 1.00 19.83 109 PHE A N 1
ATOM 778 C CA . PHE A 1 108 ? 7.013 -3.290 8.284 1.00 20.96 109 PHE A CA 1
ATOM 779 C C . PHE A 1 108 ? 5.715 -3.833 7.755 1.00 21.25 109 PHE A C 1
ATOM 780 O O . PHE A 1 108 ? 5.524 -5.029 7.843 1.00 24.06 109 PHE A O 1
ATOM 788 N N . GLY A 1 109 ? 4.887 -2.983 7.191 1.00 22.21 110 GLY A N 1
ATOM 789 C CA . GLY A 1 109 ? 3.792 -3.413 6.398 1.00 23.26 110 GLY A CA 1
ATOM 790 C C . GLY A 1 109 ? 2.807 -2.308 6.237 1.00 23.95 110 GLY A C 1
ATOM 791 O O . GLY A 1 109 ? 3.102 -1.136 6.478 1.00 21.59 110 GLY A O 1
ATOM 792 N N A THR A 1 110 ? 1.632 -2.642 5.707 0.32 22.31 111 THR A N 1
ATOM 793 N N B THR A 1 110 ? 1.597 -2.707 5.893 0.68 22.52 111 THR A N 1
ATOM 794 C CA A THR A 1 110 ? 0.525 -1.685 5.607 0.32 22.07 111 THR A CA 1
ATOM 795 C CA B THR A 1 110 ? 0.507 -1.793 5.639 0.68 22.81 111 THR A CA 1
ATOM 796 C C A THR A 1 110 ? -0.477 -2.012 6.670 0.32 22.38 111 THR A C 1
ATOM 797 C C B THR A 1 110 ? -0.529 -2.034 6.679 0.68 23.15 111 THR A C 1
ATOM 798 O O A THR A 1 110 ? -0.852 -3.165 6.853 0.32 24.92 111 THR A O 1
ATOM 799 O O B THR A 1 110 ? -0.976 -3.158 6.883 0.68 27.67 111 THR A O 1
ATOM 806 N N . PHE A 1 111 ? -0.900 -0.983 7.377 1.00 21.24 112 PHE A N 1
ATOM 807 C CA . PHE A 1 111 ? -1.989 -1.075 8.297 1.00 22.98 112 PHE A CA 1
ATOM 808 C C . PHE A 1 111 ? -3.341 -1.311 7.575 1.00 26.88 112 PHE A C 1
ATOM 809 O O . PHE A 1 111 ? -3.625 -0.736 6.513 1.00 29.72 112 PHE A O 1
ATOM 817 N N . GLU A 1 112 ? -4.135 -2.200 8.144 1.00 24.12 113 GLU A N 1
ATOM 818 C CA . GLU A 1 112 ? -5.510 -2.340 7.721 1.00 30.00 113 GLU A CA 1
ATOM 819 C C . GLU A 1 112 ? -6.481 -1.646 8.661 1.00 27.02 113 GLU A C 1
ATOM 820 O O . GLU A 1 112 ? -6.343 -1.689 9.912 1.00 21.72 113 GLU A O 1
ATOM 826 N N . VAL A 1 113 ? -7.458 -0.975 8.057 1.00 24.59 114 VAL A N 1
ATOM 827 C CA . VAL A 1 113 ? -8.550 -0.332 8.781 1.00 26.07 114 VAL A CA 1
ATOM 828 C C . VAL A 1 113 ? -9.409 -1.391 9.419 1.00 24.93 114 VAL A C 1
ATOM 829 O O . VAL A 1 113 ? -9.888 -2.273 8.744 1.00 25.40 114 VAL A O 1
ATOM 833 N N . ILE A 1 114 ? -9.629 -1.305 10.714 1.00 22.32 115 ILE A N 1
ATOM 834 C CA . ILE A 1 114 ? -10.542 -2.212 11.371 1.00 24.68 115 ILE A CA 1
ATOM 835 C C . ILE A 1 114 ? -11.951 -1.796 10.966 1.00 23.75 115 ILE A C 1
ATOM 836 O O . ILE A 1 114 ? -12.355 -0.624 11.087 1.00 23.13 115 ILE A O 1
ATOM 841 N N . ALA A 1 115 ? -12.742 -2.784 10.512 1.00 24.01 116 ALA A N 1
ATOM 842 C CA . ALA A 1 115 ? -14.150 -2.516 10.109 1.00 23.48 116 ALA A CA 1
ATOM 843 C C . ALA A 1 115 ? -14.993 -2.027 11.249 1.00 22.92 116 ALA A C 1
ATOM 844 O O . ALA A 1 115 ? -14.763 -2.409 12.434 1.00 20.68 116 ALA A O 1
ATOM 846 N N . ASP A 1 116 ? -16.030 -1.255 10.886 1.00 23.62 117 ASP A N 1
ATOM 847 C CA . ASP A 1 116 ? -16.962 -0.681 11.839 1.00 27.45 117 ASP A CA 1
ATOM 848 C C . ASP A 1 116 ? -17.508 -1.715 12.793 1.00 29.51 117 ASP A C 1
ATOM 849 O O . ASP A 1 116 ? -17.662 -1.450 13.976 1.00 30.19 117 ASP A O 1
ATOM 854 N N . ASP A 1 117 ? -17.784 -2.923 12.277 1.00 29.32 118 ASP A N 1
ATOM 855 C CA . ASP A 1 117 ? -18.329 -3.981 13.129 1.00 32.27 118 ASP A CA 1
ATOM 856 C C . ASP A 1 117 ? -17.326 -4.552 14.156 1.00 27.56 118 ASP A C 1
ATOM 857 O O . ASP A 1 117 ? -17.695 -5.106 15.201 1.00 30.48 118 ASP A O 1
ATOM 862 N N . ALA A 1 118 ? -16.053 -4.432 13.838 1.00 26.23 119 ALA A N 1
ATOM 863 C CA . ALA A 1 118 ? -15.002 -4.975 14.651 1.00 23.44 119 ALA A CA 1
ATOM 864 C C . ALA A 1 118 ? -14.356 -3.928 15.589 1.00 23.00 119 ALA A C 1
ATOM 865 O O . ALA A 1 118 ? -13.604 -4.289 16.470 1.00 20.74 119 ALA A O 1
ATOM 867 N N . LYS A 1 119 ? -14.683 -2.653 15.436 1.00 21.90 120 LYS A N 1
ATOM 868 C CA . LYS A 1 119 ? -13.916 -1.617 16.139 1.00 24.38 120 LYS A CA 1
ATOM 869 C C . LYS A 1 119 ? -14.088 -1.737 17.657 1.00 21.54 120 LYS A C 1
ATOM 870 O O . LYS A 1 119 ? -13.120 -1.684 18.436 1.00 24.62 120 LYS A O 1
ATOM 876 N N . ARG A 1 120 ? -15.318 -1.973 18.075 1.00 22.40 121 ARG A N 1
ATOM 877 C CA . ARG A 1 120 ? -15.642 -2.072 19.477 1.00 23.34 121 ARG A CA 1
ATOM 878 C C . ARG A 1 120 ? -14.797 -3.134 20.175 1.00 24.87 121 ARG A C 1
ATOM 879 O O . ARG A 1 120 ? -14.208 -2.906 21.267 1.00 25.00 121 ARG A O 1
ATOM 887 N N . GLY A 1 121 ? -14.665 -4.266 19.530 1.00 21.88 122 GLY A N 1
ATOM 888 C CA . GLY A 1 121 ? -13.938 -5.382 20.126 1.00 21.57 122 GLY A CA 1
ATOM 889 C C . GLY A 1 121 ? -12.426 -5.085 20.178 1.00 24.54 122 GLY A C 1
AT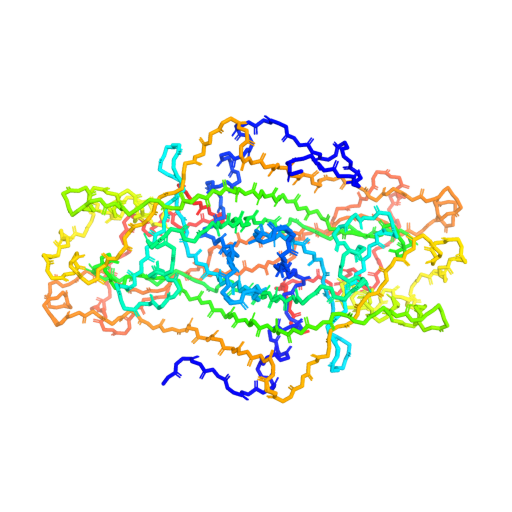OM 890 O O . GLY A 1 121 ? -11.748 -5.409 21.166 1.00 25.47 122 GLY A O 1
ATOM 891 N N . TYR A 1 122 ? -11.877 -4.514 19.093 1.00 21.91 123 TYR A N 1
ATOM 892 C CA . TYR A 1 122 ? -10.439 -4.175 19.080 1.00 20.06 123 TYR A CA 1
ATOM 893 C C . TYR A 1 122 ? -10.123 -3.058 20.047 1.00 21.12 123 TYR A C 1
ATOM 894 O O . TYR A 1 122 ? -9.106 -3.153 20.757 1.00 23.53 123 TYR A O 1
ATOM 903 N N . LEU A 1 123 ? -11.012 -2.060 20.187 1.00 21.66 124 LEU A N 1
ATOM 904 C CA . LEU A 1 123 ? -10.753 -0.984 21.111 1.00 23.55 124 LEU A CA 1
ATOM 905 C C . LEU A 1 123 ? -10.787 -1.425 22.579 1.00 25.65 124 LEU A C 1
ATOM 906 O O . LEU A 1 123 ? -9.942 -1.039 23.365 1.00 29.03 124 LEU A O 1
ATOM 911 N N . ASP A 1 124 ? -11.687 -2.329 22.905 1.00 28.26 125 ASP A N 1
ATOM 912 C CA . ASP A 1 124 ? -11.756 -2.919 24.202 1.00 27.40 125 ASP A CA 1
ATOM 913 C C . ASP A 1 124 ? -10.453 -3.648 24.453 1.00 28.84 125 ASP A C 1
ATOM 914 O O . ASP A 1 124 ? -9.849 -3.527 25.557 1.00 24.11 125 ASP A O 1
ATOM 919 N N . ALA A 1 125 ? -10.042 -4.468 23.508 1.00 26.44 126 ALA A N 1
ATOM 920 C CA . ALA A 1 125 ? -8.777 -5.202 23.713 1.00 27.59 126 ALA A CA 1
ATOM 921 C C . ALA A 1 125 ? -7.580 -4.218 23.822 1.00 25.77 126 ALA A C 1
ATOM 922 O O . ALA A 1 125 ? -6.702 -4.442 24.608 1.00 26.36 126 ALA A O 1
ATOM 924 N N A LEU A 1 126 ? -7.588 -3.141 23.047 0.80 27.93 127 LEU A N 1
ATOM 925 N N B LEU A 1 126 ? -7.627 -3.145 23.049 0.20 27.82 127 LEU A N 1
ATOM 926 C CA A LEU A 1 126 ? -6.529 -2.116 23.100 0.80 27.44 127 LEU A CA 1
ATOM 927 C CA B LEU A 1 126 ? -6.590 -2.128 23.037 0.20 28.48 127 LEU A CA 1
ATOM 928 C C A LEU A 1 126 ? -6.521 -1.463 24.461 0.80 29.92 127 LEU A C 1
ATOM 929 C C B LEU A 1 126 ? -6.527 -1.333 24.348 0.20 28.95 127 LEU A C 1
ATOM 930 O O A LEU A 1 126 ? -5.475 -1.397 25.126 0.80 26.87 127 LEU A O 1
ATOM 931 O O B LEU A 1 126 ? -5.436 -0.995 24.818 0.20 27.93 127 LEU A O 1
ATOM 940 N N . THR A 1 127 ? -7.690 -1.025 24.926 1.00 28.18 128 THR A N 1
ATOM 941 C CA . THR A 1 127 ? -7.769 -0.426 26.272 1.00 30.56 128 THR A CA 1
ATOM 942 C C . THR A 1 127 ? -7.199 -1.303 27.399 1.00 29.31 128 THR A C 1
ATOM 943 O O . THR A 1 127 ? -6.456 -0.830 28.253 1.00 35.29 128 THR A O 1
ATOM 947 N N . ASP A 1 128 ? -7.501 -2.578 27.351 1.00 30.48 129 ASP A N 1
ATOM 948 C CA . ASP A 1 128 ? -6.997 -3.542 28.288 1.00 31.80 129 ASP A CA 1
ATOM 949 C C . ASP A 1 128 ? -5.501 -3.818 28.175 1.00 35.60 129 ASP A C 1
ATOM 950 O O . ASP A 1 128 ? -4.981 -4.474 29.032 1.00 35.79 129 ASP A O 1
ATOM 955 N N . ARG A 1 129 ? -4.836 -3.362 27.107 1.00 35.23 130 ARG A N 1
ATOM 956 C CA . ARG A 1 129 ? -3.361 -3.375 27.037 1.00 35.46 130 ARG A CA 1
ATOM 957 C C . ARG A 1 129 ? -2.793 -2.235 27.859 1.00 35.04 130 ARG A C 1
ATOM 958 O O . ARG A 1 129 ? -1.840 -2.423 28.617 1.00 42.87 130 ARG A O 1
ATOM 966 N N . PHE A 1 130 ? -3.387 -1.065 27.681 1.00 32.08 131 PHE A N 1
ATOM 967 C CA . PHE A 1 130 ? -2.896 0.168 28.251 1.00 32.60 131 PHE A CA 1
ATOM 968 C C . PHE A 1 130 ? -3.179 0.155 29.740 1.00 34.97 131 PHE A C 1
ATOM 969 O O . PHE A 1 130 ? -2.311 0.533 30.521 1.00 36.41 131 PHE A O 1
ATOM 977 N N . ILE A 1 131 ? -4.407 -0.211 30.133 1.00 31.18 132 ILE A N 1
ATOM 978 C CA . ILE A 1 131 ? -4.853 -0.190 31.586 1.00 31.34 132 ILE A CA 1
ATOM 979 C C . ILE A 1 131 ? -5.548 -1.524 31.789 1.00 33.10 132 ILE A C 1
ATOM 980 O O . ILE A 1 131 ? -6.729 -1.640 31.455 1.00 33.10 132 ILE A O 1
ATOM 985 N N . PRO A 1 132 ? -4.819 -2.563 32.231 1.00 33.91 133 PRO A N 1
ATOM 986 C CA . PRO A 1 132 ? -5.425 -3.905 32.250 1.00 34.91 133 PRO A CA 1
ATOM 987 C C . PRO A 1 132 ? -6.668 -4.057 33.106 1.00 35.00 133 PRO A C 1
ATOM 988 O O . PRO A 1 132 ? -6.660 -3.651 34.253 1.00 39.57 133 PRO A O 1
ATOM 992 N N . GLY A 1 133 ? -7.706 -4.714 32.605 1.00 36.94 134 GLY A N 1
ATOM 993 C CA . GLY A 1 133 ? -8.945 -4.882 33.391 1.00 32.16 134 GLY A CA 1
ATOM 994 C C . GLY A 1 133 ? -9.872 -3.670 33.370 1.00 33.28 134 GLY A C 1
ATOM 995 O O . GLY A 1 133 ? -10.925 -3.661 34.026 1.00 33.70 134 GLY A O 1
ATOM 996 N N . ARG A 1 134 ? -9.510 -2.636 32.615 1.00 30.68 135 ARG A N 1
ATOM 997 C CA . ARG A 1 134 ? -10.208 -1.380 32.669 1.00 29.23 135 ARG A CA 1
ATOM 998 C C . ARG A 1 134 ? -11.508 -1.444 31.951 1.00 31.40 135 ARG A C 1
ATOM 999 O O . ARG A 1 134 ? -12.445 -0.769 32.348 1.00 30.64 135 ARG A O 1
ATOM 1007 N N . THR A 1 135 ? -11.575 -2.221 30.871 1.00 32.12 136 THR A N 1
ATOM 1008 C CA . THR A 1 135 ? -12.778 -2.264 30.078 1.00 32.53 136 THR A CA 1
ATOM 1009 C C . THR A 1 135 ? -13.939 -2.756 30.941 1.00 29.06 136 THR A C 1
ATOM 1010 O O . THR A 1 135 ? -15.045 -2.282 30.794 1.00 26.91 136 THR A O 1
ATOM 1014 N N . ALA A 1 136 ? -13.688 -3.705 31.820 1.00 28.84 137 ALA A N 1
ATOM 1015 C CA . ALA A 1 136 ? -14.781 -4.275 32.582 1.00 33.48 137 ALA A CA 1
ATOM 1016 C C . ALA A 1 136 ? -15.294 -3.230 33.556 1.00 35.25 137 ALA A C 1
ATOM 1017 O O . ALA A 1 136 ? -16.405 -3.341 34.008 1.00 37.39 137 ALA A O 1
ATOM 1019 N N . GLU A 1 137 ? -14.489 -2.223 33.894 1.00 31.96 138 GLU A N 1
ATOM 1020 C CA . GLU A 1 137 ? -14.926 -1.143 34.820 1.00 33.04 138 GLU A CA 1
ATOM 1021 C C . GLU A 1 137 ? -15.666 0.030 34.187 1.00 34.65 138 GLU A C 1
ATOM 1022 O O . GLU A 1 137 ? -16.256 0.822 34.877 1.00 34.22 138 GLU A O 1
ATOM 1028 N N . LEU A 1 138 ? -15.591 0.186 32.877 1.00 33.79 139 LEU A N 1
ATOM 1029 C CA . LEU A 1 138 ? -16.144 1.337 32.230 1.00 33.28 139 LEU A CA 1
ATOM 1030 C C . LEU A 1 138 ? -17.455 0.979 31.498 1.00 31.40 139 LEU A C 1
ATOM 1031 O O . LEU A 1 138 ? -17.658 -0.139 31.059 1.00 30.00 139 LEU A O 1
ATOM 1036 N N . ARG A 1 139 ? -18.292 1.966 31.312 1.00 29.92 140 ARG A N 1
ATOM 1037 C CA . ARG A 1 139 ? -19.339 1.913 30.287 1.00 30.90 140 ARG A CA 1
ATOM 1038 C C . ARG A 1 139 ? -18.803 1.587 28.879 1.00 29.31 140 ARG A C 1
ATOM 1039 O O . ARG A 1 139 ? -17.634 1.855 28.550 1.00 24.33 140 ARG A O 1
ATOM 1047 N N . ALA A 1 140 ? -19.675 0.972 28.087 1.00 29.43 141 ALA A N 1
ATOM 1048 C CA . ALA A 1 140 ? -19.456 0.736 26.662 1.00 29.16 141 ALA A CA 1
ATOM 1049 C C . ALA A 1 140 ? -19.255 2.076 25.989 1.00 30.56 141 ALA A C 1
ATOM 1050 O O . ALA A 1 140 ? -19.899 3.061 26.324 1.00 28.43 141 ALA A O 1
ATOM 1052 N N . SER A 1 141 ? -18.431 2.088 24.957 1.00 26.45 142 SER A N 1
ATOM 1053 C CA . SER A 1 141 ? -18.274 3.282 24.151 1.00 25.35 142 SER A CA 1
ATOM 1054 C C . SER A 1 141 ? -19.568 3.546 23.392 1.00 27.93 142 SER A C 1
ATOM 1055 O O . SER A 1 141 ? -20.319 2.605 23.102 1.00 27.27 142 SER A O 1
ATOM 1058 N N . THR A 1 142 ? -19.830 4.796 23.071 1.00 28.36 143 THR A N 1
ATOM 1059 C CA . THR A 1 142 ? -21.027 5.121 22.363 1.00 31.83 143 THR A CA 1
ATOM 1060 C C . THR A 1 142 ? -20.804 5.036 20.895 1.00 30.69 143 THR A C 1
ATOM 1061 O O . THR A 1 142 ? -19.646 5.079 20.422 1.00 27.14 143 THR A O 1
ATOM 1065 N N . ARG A 1 143 ? -21.885 4.923 20.147 1.00 28.10 144 ARG A N 1
ATOM 1066 C CA . ARG A 1 143 ? -21.729 4.893 18.666 1.00 31.89 144 ARG A CA 1
ATOM 1067 C C . ARG A 1 143 ? -21.023 6.123 18.150 1.00 28.12 144 ARG A C 1
ATOM 1068 O O . ARG A 1 143 ? -20.263 6.053 17.218 1.00 27.48 144 ARG A O 1
ATOM 1076 N N . LYS A 1 144 ? -21.282 7.284 18.711 1.00 28.14 145 LYS A N 1
ATOM 1077 C CA . LYS A 1 144 ? -20.543 8.491 18.270 1.00 31.77 145 LYS A CA 1
ATOM 1078 C C . LYS A 1 144 ? -19.057 8.469 18.601 1.00 31.83 145 LYS A C 1
ATOM 1079 O O . LYS A 1 144 ? -18.224 8.933 17.842 1.00 26.65 145 LYS A O 1
ATOM 1085 N N . GLU A 1 145 ? -18.720 7.938 19.772 1.00 29.48 146 GLU A N 1
ATOM 1086 C CA . GLU A 1 145 ? -17.315 7.743 20.103 1.00 28.02 146 GLU A CA 1
ATOM 1087 C C . GLU A 1 145 ? -16.641 6.813 19.084 1.00 26.53 146 GLU A C 1
ATOM 1088 O O . GLU A 1 145 ? -15.528 7.093 18.610 1.00 24.08 146 GLU A O 1
ATOM 1094 N N . LEU A 1 146 ? -17.297 5.706 18.751 1.00 25.21 147 LEU A N 1
ATOM 1095 C CA . LEU A 1 146 ? -16.692 4.797 17.793 1.00 25.36 147 LEU A CA 1
ATOM 1096 C C . LEU A 1 146 ? -16.568 5.435 16.427 1.00 24.04 147 LEU A C 1
ATOM 1097 O O . LEU A 1 146 ? -15.550 5.279 15.774 1.00 23.84 147 LEU A O 1
ATOM 1102 N N . ALA A 1 147 ? -17.545 6.249 16.025 1.00 26.86 148 ALA A N 1
ATOM 1103 C CA . ALA A 1 147 ? -17.506 6.883 14.690 1.00 28.03 148 ALA A CA 1
ATOM 1104 C C . ALA A 1 147 ? -16.446 7.932 14.601 1.00 27.63 148 ALA A C 1
ATOM 1105 O O . ALA A 1 147 ? -15.926 8.192 13.526 1.00 28.67 148 ALA A O 1
ATOM 1107 N N . ALA A 1 148 ? -16.075 8.508 15.732 1.00 28.19 149 ALA A N 1
ATOM 1108 C CA . ALA A 1 148 ? -14.960 9.468 15.764 1.00 26.96 149 ALA A CA 1
ATOM 1109 C C . ALA A 1 148 ? -13.551 8.800 15.845 1.00 25.93 149 ALA A C 1
ATOM 1110 O O . ALA A 1 148 ? -12.570 9.475 15.821 1.00 26.78 149 ALA A O 1
ATOM 1112 N N . THR A 1 149 ? -13.485 7.490 15.826 1.00 22.93 150 THR A N 1
ATOM 1113 C CA . THR A 1 149 ? -12.253 6.721 16.019 1.00 23.52 150 THR A CA 1
ATOM 1114 C C . THR A 1 149 ? -11.879 5.837 14.818 1.00 21.58 150 THR A C 1
ATOM 1115 O O . THR A 1 149 ? -12.666 5.111 14.238 1.00 25.96 150 THR A O 1
ATOM 1119 N N . LEU A 1 150 ? -10.616 5.897 14.495 1.00 24.01 151 LEU A N 1
ATOM 1120 C CA . LEU A 1 150 ? -9.996 5.108 13.481 1.00 23.29 151 LEU A CA 1
ATOM 1121 C C . LEU A 1 150 ? -9.149 4.148 14.241 1.00 21.85 151 LEU A C 1
ATOM 1122 O O . LEU A 1 150 ? -8.332 4.533 15.071 1.00 23.22 151 LEU A O 1
ATOM 1127 N N . ALA A 1 151 ? -9.379 2.884 14.042 1.00 19.62 152 ALA A N 1
ATOM 1128 C CA . ALA A 1 151 ? -8.525 1.846 14.562 1.00 19.14 152 ALA A CA 1
ATOM 1129 C C . ALA A 1 151 ? -7.859 1.139 13.436 1.00 19.45 152 ALA A C 1
ATOM 1130 O O . ALA A 1 151 ? -8.516 0.831 12.463 1.00 21.99 152 ALA A O 1
ATOM 1132 N N . LEU A 1 152 ? -6.574 0.831 13.574 1.00 19.74 153 LEU A N 1
ATOM 1133 C CA . LEU A 1 152 ? -5.771 0.229 12.539 1.00 20.08 153 LEU A CA 1
ATOM 1134 C C . LEU A 1 152 ? -4.907 -0.875 13.042 1.00 19.29 153 LEU A C 1
ATOM 1135 O O . LEU A 1 152 ? -4.417 -0.789 14.170 1.00 20.00 153 LEU A O 1
ATOM 1140 N N . ALA A 1 153 ? -4.644 -1.898 12.224 1.00 16.52 154 ALA A N 1
ATOM 1141 C CA . ALA A 1 153 ? -3.914 -3.091 12.676 1.00 19.20 154 ALA A CA 1
ATOM 1142 C C . ALA A 1 153 ? -2.888 -3.492 11.665 1.00 20.45 154 ALA A C 1
ATOM 1143 O O . ALA A 1 153 ? -3.169 -3.522 10.460 1.00 21.56 154 ALA A O 1
ATOM 1145 N N . LEU A 1 154 ? -1.689 -3.717 12.147 1.00 21.44 155 LEU A N 1
ATOM 1146 C CA . LEU A 1 154 ? -0.606 -4.226 11.359 1.00 21.73 155 LEU A CA 1
ATOM 1147 C C . LEU A 1 154 ? -0.303 -5.642 11.759 1.00 23.96 155 LEU A C 1
ATOM 1148 O O . LEU A 1 154 ? -0.077 -5.932 12.919 1.00 21.92 155 LEU A O 1
ATOM 1153 N N . ALA A 1 155 ? -0.297 -6.529 10.773 1.00 23.66 156 ALA A N 1
ATOM 1154 C CA . ALA A 1 155 ? -0.041 -7.951 10.959 1.00 24.96 156 ALA A CA 1
ATOM 1155 C C . ALA A 1 155 ? 1.360 -8.229 11.386 1.00 23.01 156 ALA A C 1
ATOM 1156 O O . ALA A 1 155 ? 2.284 -7.726 10.799 1.00 24.62 156 ALA A O 1
ATOM 1158 N N . ILE A 1 156 ? 1.521 -9.044 12.425 1.00 23.18 157 ILE A N 1
ATOM 1159 C CA . ILE A 1 156 ? 2.808 -9.509 12.813 1.00 27.20 157 ILE A CA 1
ATOM 1160 C C . ILE A 1 156 ? 2.957 -10.915 12.243 1.00 28.21 157 ILE A C 1
ATOM 1161 O O . ILE A 1 156 ? 2.381 -11.866 12.777 1.00 26.50 157 ILE A O 1
ATOM 1166 N N . GLY A 1 157 ? 3.754 -11.018 11.197 1.00 29.18 158 GLY A N 1
ATOM 1167 C CA . GLY A 1 157 ? 3.867 -12.264 10.465 1.00 29.56 158 GLY A CA 1
ATOM 1168 C C . GLY A 1 157 ? 5.160 -12.936 10.832 1.00 30.25 158 GLY A C 1
ATOM 1169 O O . GLY A 1 157 ? 5.683 -12.697 11.924 1.00 29.01 158 GLY A O 1
ATOM 1170 N N . ASP A 1 158 ? 5.667 -13.794 9.930 1.00 31.81 159 ASP A N 1
ATOM 1171 C CA . ASP A 1 158 ? 6.936 -14.483 10.172 1.00 38.98 159 ASP A CA 1
ATOM 1172 C C . ASP A 1 158 ? 8.122 -13.688 9.673 1.00 36.44 159 ASP A C 1
ATOM 1173 O O . ASP A 1 158 ? 9.177 -13.826 10.187 1.00 37.66 159 ASP A O 1
ATOM 1178 N N . ASP A 1 159 ? 7.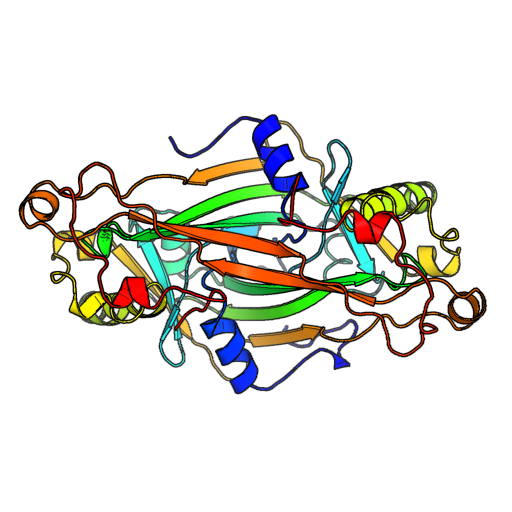934 -12.880 8.644 1.00 35.21 160 ASP A N 1
ATOM 1179 C CA . ASP A 1 159 ? 9.050 -12.343 7.914 1.00 39.71 160 ASP A CA 1
ATOM 1180 C C . ASP A 1 159 ? 9.165 -10.794 7.970 1.00 32.82 160 ASP A C 1
ATOM 1181 O O . ASP A 1 159 ? 10.081 -10.215 7.376 1.00 33.37 160 ASP A O 1
ATOM 1186 N N . ASN A 1 160 ? 8.241 -10.117 8.637 1.00 30.16 161 ASN A N 1
ATOM 1187 C CA . ASN A 1 160 ? 8.163 -8.671 8.470 1.00 27.19 161 ASN A CA 1
ATOM 1188 C C . ASN A 1 160 ? 8.670 -7.886 9.657 1.00 25.75 161 ASN A C 1
ATOM 1189 O O . ASN A 1 160 ? 8.317 -6.697 9.812 1.00 23.42 161 ASN A O 1
ATOM 1194 N N . TRP A 1 161 ? 9.510 -8.513 10.459 1.00 23.67 162 TRP A N 1
ATOM 1195 C CA . TRP A 1 161 ? 9.973 -7.887 11.703 1.00 25.95 162 TRP A CA 1
ATOM 1196 C C . TRP A 1 161 ? 11.403 -8.236 12.058 1.00 28.12 162 TRP A C 1
ATOM 1197 O O . TRP A 1 161 ? 11.933 -9.281 11.669 1.00 23.83 162 TRP A O 1
ATOM 1208 N N . SER A 1 162 ? 12.068 -7.323 12.775 1.00 25.60 163 SER A N 1
ATOM 1209 C CA . SER A 1 162 ? 13.413 -7.592 13.223 1.00 28.36 163 SER A CA 1
ATOM 1210 C C . SER A 1 162 ? 13.516 -7.200 14.722 1.00 28.09 163 SER A C 1
ATOM 1211 O O . SER A 1 162 ? 12.836 -6.266 15.172 1.00 26.31 163 SER A O 1
ATOM 1214 N N . LEU A 1 163 ? 14.270 -7.957 15.476 1.00 24.35 164 LEU A N 1
ATOM 1215 C CA . LEU A 1 163 ? 14.472 -7.679 16.896 1.00 24.85 164 LEU A CA 1
ATOM 1216 C C . LEU A 1 163 ? 15.967 -7.591 17.203 1.00 24.85 164 LEU A C 1
ATOM 1217 O O . LEU A 1 163 ? 16.803 -8.506 16.876 1.00 24.64 164 LEU A O 1
ATOM 1222 N N . LYS A 1 164 ? 16.353 -6.512 17.842 1.00 26.60 165 LYS A N 1
ATOM 1223 C CA . LYS A 1 164 ? 17.770 -6.354 18.287 1.00 27.40 165 LYS A CA 1
ATOM 1224 C C . LYS A 1 164 ? 17.882 -6.136 19.784 1.00 27.99 165 LYS A C 1
ATOM 1225 O O . LYS A 1 164 ? 17.154 -5.323 20.379 1.00 24.26 165 LYS A O 1
ATOM 1231 N N . LEU A 1 165 ? 18.736 -6.934 20.411 1.00 26.39 166 LEU A N 1
ATOM 1232 C CA . LEU A 1 165 ? 18.851 -6.993 21.869 1.00 30.36 166 LEU A CA 1
ATOM 1233 C C . LEU A 1 165 ? 20.301 -6.695 22.280 1.00 32.55 166 LEU A C 1
ATOM 1234 O O . LEU A 1 165 ? 21.207 -7.405 21.853 1.00 35.96 166 LEU A O 1
ATOM 1239 N N . SER A 1 166 ? 20.512 -5.700 23.138 1.00 34.00 167 SER A N 1
ATOM 1240 C CA . SER A 1 166 ? 21.822 -5.422 23.746 1.00 32.77 167 SER A CA 1
ATOM 1241 C C . SER A 1 166 ? 21.699 -5.382 25.238 1.00 34.31 167 SER A C 1
ATOM 1242 O O . SER A 1 166 ? 21.123 -4.458 25.767 1.00 34.05 167 SER A O 1
ATOM 1245 N N . GLU A 1 167 ? 22.147 -6.420 25.932 1.00 35.38 168 GLU A N 1
ATOM 1246 C CA . GLU A 1 167 ? 22.064 -6.435 27.385 1.00 37.22 168 GLU A CA 1
ATOM 1247 C C . GLU A 1 167 ? 23.375 -6.888 27.995 1.00 40.33 168 GLU A C 1
ATOM 1248 O O . GLU A 1 167 ? 23.375 -7.474 29.086 1.00 40.51 168 GLU A O 1
ATOM 1254 N N . GLY A 1 168 ? 24.480 -6.586 27.329 1.00 39.95 169 GLY A N 1
ATOM 1255 C CA . GLY A 1 168 ? 25.798 -7.099 27.726 1.00 41.95 169 GLY A CA 1
ATOM 1256 C C . GLY A 1 168 ? 26.531 -6.147 28.619 1.00 42.09 169 GLY A C 1
ATOM 1257 O O . GLY A 1 168 ? 25.902 -5.240 29.247 1.00 38.89 169 GLY A O 1
ATOM 1258 N N . TRP A 1 169 ? 27.851 -6.362 28.696 1.00 38.52 170 TRP A N 1
ATOM 1259 C CA . TRP A 1 169 ? 28.772 -5.540 29.491 1.00 34.15 170 TRP A CA 1
ATOM 1260 C C . TRP A 1 169 ? 29.752 -4.782 28.597 1.00 34.32 170 TRP A C 1
ATOM 1261 O O . TRP A 1 169 ? 29.862 -5.101 27.446 1.00 32.49 170 TRP A O 1
ATOM 1272 N N . PRO A 1 170 ? 30.507 -3.783 29.137 1.00 33.57 171 PRO A N 1
ATOM 1273 C CA . PRO A 1 170 ? 31.493 -3.128 28.304 1.00 34.37 171 PRO A CA 1
ATOM 1274 C C . PRO A 1 170 ? 32.525 -4.149 27.709 1.00 41.05 171 PRO A C 1
ATOM 1275 O O . PRO A 1 170 ? 32.908 -5.132 28.384 1.00 35.61 171 PRO A O 1
ATOM 1279 N N . ASP A 1 171 ? 32.922 -3.934 26.459 1.00 38.70 172 ASP A N 1
ATOM 1280 C CA . ASP A 1 171 ? 33.915 -4.768 25.786 1.00 43.32 172 ASP A CA 1
ATOM 1281 C C . ASP A 1 171 ? 35.278 -4.049 25.591 1.00 37.98 172 ASP A C 1
ATOM 1282 O O . ASP A 1 171 ? 35.700 -3.693 24.471 1.00 37.36 172 ASP A O 1
ATOM 1287 N N . ASP A 1 172 ? 35.972 -3.836 26.692 1.00 36.54 173 ASP A N 1
ATOM 1288 C CA . ASP A 1 172 ? 37.122 -2.946 26.687 1.00 38.97 173 ASP A CA 1
ATOM 1289 C C . ASP A 1 172 ? 38.405 -3.476 26.026 1.00 42.79 173 ASP A C 1
ATOM 1290 O O . ASP A 1 172 ? 38.780 -4.620 26.213 1.00 40.74 173 ASP A O 1
ATOM 1295 N N . ALA A 1 173 ? 39.118 -2.599 25.319 1.00 45.83 174 ALA A N 1
ATOM 1296 C CA . ALA A 1 173 ? 40.475 -2.928 24.825 1.00 49.74 174 ALA A CA 1
ATOM 1297 C C . ALA A 1 173 ? 41.384 -3.320 25.991 1.00 46.75 174 ALA A C 1
ATOM 1298 O O . ALA A 1 173 ? 41.326 -2.735 27.094 1.00 46.72 174 ALA A O 1
ATOM 1300 N N . ASP A 1 174 ? 42.206 -4.338 25.780 1.00 53.51 175 ASP A N 1
ATOM 1301 C CA . ASP A 1 174 ? 43.081 -4.850 26.867 1.00 58.75 175 ASP A CA 1
ATOM 1302 C C . ASP A 1 174 ? 43.959 -3.734 27.512 1.00 50.80 175 ASP A C 1
ATOM 1303 O O . ASP A 1 174 ? 44.111 -3.668 28.746 1.00 52.89 175 ASP A O 1
ATOM 1308 N N . GLU A 1 175 ? 44.481 -2.838 26.678 1.00 49.58 176 GLU A N 1
ATOM 1309 C CA . GLU A 1 175 ? 45.182 -1.600 27.156 1.00 51.99 176 GLU A CA 1
ATOM 1310 C C . GLU A 1 175 ? 44.447 -0.810 28.289 1.00 44.89 176 GLU A C 1
ATOM 1311 O O . GLU A 1 175 ? 45.047 -0.345 29.256 1.00 43.96 176 GLU A O 1
ATOM 1317 N N . ASP A 1 176 ? 43.133 -0.675 28.158 1.00 42.37 177 ASP A N 1
ATOM 1318 C CA . ASP A 1 176 ? 42.304 0.088 29.109 1.00 39.48 177 ASP A CA 1
ATOM 1319 C C . ASP A 1 176 ? 42.019 -0.654 30.380 1.00 37.99 177 ASP A C 1
ATOM 1320 O O . ASP A 1 176 ? 41.965 -0.059 31.485 1.00 36.66 177 ASP A O 1
ATOM 1325 N N . ILE A 1 177 ? 41.822 -1.961 30.219 1.00 37.41 178 ILE A N 1
ATOM 1326 C CA . ILE A 1 177 ? 41.726 -2.871 31.353 1.00 46.79 178 ILE A CA 1
ATOM 1327 C C . ILE A 1 177 ? 42.986 -2.702 32.213 1.00 49.22 178 ILE A C 1
ATOM 1328 O O . ILE A 1 177 ? 42.916 -2.305 33.392 1.00 52.85 178 ILE A O 1
ATOM 1333 N N . ALA A 1 178 ? 44.132 -2.914 31.573 1.00 49.18 179 ALA A N 1
ATOM 1334 C CA . ALA A 1 178 ? 45.413 -2.816 32.250 1.00 51.32 179 ALA A CA 1
ATOM 1335 C C . ALA A 1 178 ? 45.506 -1.493 33.006 1.00 51.81 179 ALA A C 1
ATOM 1336 O O . ALA A 1 178 ? 45.987 -1.471 34.121 1.00 55.53 179 ALA A O 1
ATOM 1338 N N . ALA A 1 179 ? 44.992 -0.405 32.443 1.00 48.76 180 ALA A N 1
ATOM 1339 C CA . ALA A 1 179 ? 45.086 0.874 33.133 1.00 48.46 180 ALA A CA 1
ATOM 1340 C C . ALA A 1 179 ? 44.195 0.949 34.368 1.00 50.96 180 ALA A C 1
ATOM 1341 O O . ALA A 1 179 ? 44.254 1.947 35.112 1.00 50.77 180 ALA A O 1
ATOM 1343 N N . GLY A 1 180 ? 43.374 -0.093 34.596 1.00 48.53 181 GLY A N 1
ATOM 1344 C CA . GLY A 1 180 ? 42.454 -0.099 35.733 1.00 53.29 181 GLY A CA 1
ATOM 1345 C C . GLY A 1 180 ? 41.237 0.727 35.376 1.00 52.84 181 GLY A C 1
ATOM 1346 O O . GLY A 1 180 ? 40.823 0.730 34.223 1.00 59.30 181 GLY A O 1
ATOM 1347 N N . GLY A 1 181 ? 40.677 1.437 36.352 1.00 48.22 182 GLY A N 1
ATOM 1348 C CA . GLY A 1 181 ? 39.445 2.225 36.153 1.00 42.23 182 GLY A CA 1
ATOM 1349 C C . GLY A 1 181 ? 38.134 1.433 36.245 1.00 39.43 182 GLY A C 1
ATOM 1350 O O . GLY A 1 181 ? 38.076 0.234 35.898 1.00 39.48 182 GLY A O 1
ATOM 1351 N N . TRP A 1 182 ? 37.064 2.120 36.660 1.00 40.17 183 TRP A N 1
ATOM 1352 C CA . TRP A 1 182 ? 35.761 1.462 36.831 1.00 39.19 183 TRP A CA 1
ATOM 1353 C C . TRP A 1 182 ? 35.093 1.247 35.454 1.00 40.66 183 TRP A C 1
ATOM 1354 O O . TRP A 1 182 ? 35.301 2.034 34.527 1.00 38.74 183 TRP A O 1
ATOM 1365 N N . ALA A 1 183 ? 34.333 0.173 35.326 1.00 37.86 184 ALA A N 1
ATOM 1366 C CA . ALA A 1 183 ? 33.467 -0.033 34.171 1.00 37.29 184 ALA A CA 1
ATOM 1367 C C . ALA A 1 183 ? 32.190 -0.733 34.667 1.00 36.44 184 ALA A C 1
ATOM 1368 O O . ALA A 1 183 ? 32.185 -1.336 35.754 1.00 33.05 184 ALA A O 1
ATOM 1370 N N . GLY A 1 184 ? 31.099 -0.660 33.888 1.00 31.64 185 GLY A N 1
ATOM 1371 C CA . GLY A 1 184 ? 29.854 -1.189 34.365 1.00 29.90 185 GLY A CA 1
ATOM 1372 C C . GLY A 1 184 ? 28.638 -0.679 33.616 1.00 30.75 185 GLY A C 1
ATOM 1373 O O . GLY A 1 184 ? 28.754 -0.187 32.472 1.00 27.66 185 GLY A O 1
ATOM 1374 N N . VAL A 1 185 ? 27.483 -0.853 34.246 1.00 29.23 186 VAL A N 1
ATOM 1375 C CA . VAL A 1 185 ? 26.166 -0.449 33.653 1.00 27.17 186 VAL A CA 1
ATOM 1376 C C . VAL A 1 185 ? 25.390 0.311 34.670 1.00 26.31 186 VAL A C 1
ATOM 1377 O O . VAL A 1 185 ? 25.290 -0.106 35.822 1.00 27.28 186 VAL A O 1
ATOM 1381 N N . VAL A 1 186 ? 24.891 1.482 34.291 1.00 29.26 187 VAL A N 1
ATOM 1382 C CA . VAL A 1 186 ? 23.881 2.156 35.073 1.00 25.87 187 VAL A CA 1
ATOM 1383 C C . VAL A 1 186 ? 22.525 1.804 34.451 1.00 30.10 187 VAL A C 1
ATOM 1384 O O . VAL A 1 186 ? 22.239 2.251 33.326 1.00 23.35 187 VAL A O 1
ATOM 1388 N N . PRO A 1 187 ? 21.733 0.960 35.132 1.00 28.59 188 PRO A N 1
ATOM 1389 C CA . PRO A 1 187 ? 20.432 0.567 34.591 1.00 29.49 188 PRO A CA 1
ATOM 1390 C C . PRO A 1 187 ? 19.454 1.705 34.515 1.00 28.19 188 PRO A C 1
ATOM 1391 O O . PRO A 1 187 ? 19.577 2.694 35.263 1.00 26.42 188 PRO A O 1
ATOM 1395 N N . LEU A 1 188 ? 18.493 1.521 33.617 1.00 25.99 189 LEU A N 1
ATOM 1396 C CA . LEU A 1 188 ? 17.352 2.431 33.448 1.00 24.97 189 LEU A CA 1
ATOM 1397 C C . LEU A 1 188 ? 16.082 1.613 33.521 1.00 27.81 189 LEU A C 1
ATOM 1398 O O . LEU A 1 188 ? 15.974 0.545 32.927 1.00 25.51 189 LEU A O 1
ATOM 1403 N N . THR A 1 189 ? 15.132 2.109 34.320 1.00 31.85 190 THR A N 1
ATOM 1404 C CA . THR A 1 189 ? 13.818 1.490 34.415 1.00 33.53 190 THR A CA 1
ATOM 1405 C C . THR A 1 189 ? 12.757 2.577 34.352 1.00 31.98 190 THR A C 1
ATOM 1406 O O . THR A 1 189 ? 12.989 3.716 34.721 1.00 25.00 190 THR A O 1
ATOM 1410 N N . THR A 1 190 ? 11.590 2.181 33.873 1.00 29.76 191 THR A N 1
ATOM 1411 C CA . THR A 1 190 ? 10.475 3.065 33.762 1.00 28.37 191 THR A CA 1
ATOM 1412 C C . THR A 1 190 ? 9.443 2.503 34.668 1.00 29.38 191 THR A C 1
ATOM 1413 O O . THR A 1 190 ? 9.135 1.322 34.608 1.00 30.33 191 THR A O 1
ATOM 1417 N N . GLN A 1 191 ? 8.951 3.354 35.576 1.00 29.43 192 GLN A N 1
ATOM 1418 C CA . GLN A 1 191 ? 8.059 2.946 36.621 1.00 31.46 192 GLN A CA 1
ATOM 1419 C C . GLN A 1 191 ? 6.831 3.839 36.759 1.00 25.23 192 GLN A C 1
ATOM 1420 O O . GLN A 1 191 ? 6.927 5.039 36.558 1.00 25.10 192 GLN A O 1
ATOM 1426 N N . TYR A 1 192 ? 5.732 3.231 37.178 1.00 24.72 193 TYR A N 1
ATOM 1427 C CA . TYR A 1 192 ? 4.517 3.947 37.510 1.00 24.16 193 TYR A CA 1
ATOM 1428 C C . TYR A 1 192 ? 4.700 4.658 38.878 1.00 25.73 193 TYR A C 1
ATOM 1429 O O . TYR A 1 192 ? 5.183 4.060 39.801 1.00 24.97 193 TYR A O 1
ATOM 1438 N N . GLY A 1 193 ? 4.348 5.934 38.953 1.00 24.98 194 GLY A N 1
ATOM 1439 C CA . GLY A 1 193 ? 4.229 6.661 40.204 1.00 26.91 194 GLY A CA 1
ATOM 1440 C C . GLY A 1 193 ? 2.874 6.469 40.888 1.00 25.54 194 GLY A C 1
ATOM 1441 O O . GLY A 1 193 ? 1.955 5.844 40.364 1.00 26.27 194 GLY A O 1
ATOM 1442 N N . ALA A 1 194 ? 2.773 6.986 42.119 1.00 23.51 195 ALA A N 1
ATOM 1443 C CA . ALA A 1 194 ? 1.502 6.956 42.854 1.00 21.81 195 ALA A CA 1
ATOM 1444 C C . ALA A 1 194 ? 0.477 7.717 42.014 1.00 22.21 195 ALA A C 1
ATOM 1445 O O . ALA A 1 194 ? 0.810 8.767 41.447 1.00 18.96 195 ALA A O 1
ATOM 1447 N N . PRO A 1 195 ? -0.747 7.207 41.906 1.00 23.25 196 PRO A N 1
ATOM 1448 C CA . PRO A 1 195 ? -1.694 7.898 41.064 1.00 24.57 196 PRO A CA 1
ATOM 1449 C C . PRO A 1 195 ? -2.175 9.224 41.577 1.00 25.97 196 PRO A C 1
ATOM 1450 O O . PRO A 1 195 ? -2.256 9.458 42.793 1.00 24.75 196 PRO A O 1
ATOM 1454 N N . LEU A 1 196 ? -2.431 10.108 40.633 1.00 24.93 197 LEU A N 1
ATOM 1455 C CA . LEU A 1 196 ? -2.925 11.470 40.956 1.00 26.69 197 LEU A CA 1
ATOM 1456 C C . LEU A 1 196 ? -4.388 11.557 40.602 1.00 25.17 197 LEU A C 1
ATOM 1457 O O . LEU A 1 196 ? -4.757 11.388 39.457 1.00 21.22 197 LEU A O 1
ATOM 1462 N N . THR A 1 197 ? -5.235 11.782 41.593 1.00 23.43 198 THR A N 1
ATOM 1463 C CA . THR A 1 197 ? -6.638 11.865 41.378 1.00 21.55 198 THR A CA 1
ATOM 1464 C C . THR A 1 197 ? -7.075 13.206 40.743 1.00 23.94 198 THR A C 1
ATOM 1465 O O . THR A 1 197 ? -6.600 14.256 41.123 1.00 26.40 198 THR A O 1
ATOM 1469 N N . ALA A 1 198 ? -7.905 13.147 39.722 1.00 24.12 199 ALA A N 1
ATOM 1470 C CA . ALA A 1 198 ? -8.383 14.355 39.056 1.00 25.08 199 ALA A CA 1
ATOM 1471 C C . ALA A 1 198 ? -9.228 15.233 40.018 1.00 27.60 199 ALA A C 1
ATOM 1472 O O . ALA A 1 198 ? -9.981 14.715 40.867 1.00 27.38 199 ALA A O 1
ATOM 1474 N N . PRO A 1 199 ? -9.100 16.558 39.879 1.00 34.64 200 PRO A N 1
ATOM 1475 C CA . PRO A 1 199 ? -9.864 17.484 40.738 1.00 38.90 200 PRO A CA 1
ATOM 1476 C C . PRO A 1 199 ? -11.362 17.356 40.650 1.00 36.83 200 PRO A C 1
ATOM 1477 O O . PRO A 1 199 ? -12.017 17.706 41.572 1.00 39.78 200 PRO A O 1
ATOM 1481 N N . ASP A 1 200 ? -11.936 16.849 39.580 1.00 34.60 201 ASP A N 1
ATOM 1482 C CA . ASP A 1 200 ? -13.375 16.747 39.563 1.00 34.72 201 ASP A CA 1
ATOM 1483 C C . ASP A 1 200 ? -13.905 15.416 40.065 1.00 32.00 201 ASP A C 1
ATOM 1484 O O . ASP A 1 200 ? -15.056 15.120 39.860 1.00 35.81 201 ASP A O 1
ATOM 1489 N N . VAL A 1 201 ? -13.081 14.626 40.770 1.00 33.92 202 VAL A N 1
ATOM 1490 C CA . VAL A 1 201 ? -13.485 13.305 41.300 1.00 27.97 202 VAL A CA 1
ATOM 1491 C C . VAL A 1 201 ? -13.897 13.562 42.745 1.00 35.45 202 VAL A C 1
ATOM 1492 O O . VAL A 1 201 ? -13.244 14.327 43.424 1.00 39.94 202 VAL A O 1
ATOM 1496 N N . ALA A 1 202 ? -14.961 12.902 43.200 1.00 35.78 203 ALA A N 1
ATOM 1497 C CA . ALA A 1 202 ? -15.541 13.152 44.540 1.00 40.32 203 ALA A CA 1
ATOM 1498 C C . ALA A 1 202 ? -14.520 12.731 45.571 1.00 43.34 203 ALA A C 1
ATOM 1499 O O . ALA A 1 202 ? -13.796 11.717 45.381 1.00 39.02 203 ALA A O 1
ATOM 1501 N N . ALA A 1 203 ? -14.457 13.494 46.657 1.00 41.35 204 ALA A N 1
ATOM 1502 C CA . ALA A 1 203 ? -13.387 13.310 47.644 1.00 43.35 204 ALA A CA 1
ATOM 1503 C C . ALA A 1 203 ? -13.569 11.868 48.164 1.00 38.86 204 ALA A C 1
ATOM 1504 O O . ALA A 1 203 ? -14.709 11.376 48.228 1.00 36.97 204 ALA A O 1
ATOM 1506 N N . GLY A 1 204 ? -12.456 11.180 48.470 1.00 40.44 205 GLY A N 1
ATOM 1507 C CA . GLY A 1 204 ? -12.486 9.784 49.000 1.00 38.31 205 GLY A CA 1
ATOM 1508 C C . GLY A 1 204 ? -12.889 8.630 48.046 1.00 38.59 205 GLY A C 1
ATOM 1509 O O . GLY A 1 204 ? -13.083 7.476 48.480 1.00 30.65 205 GLY A O 1
ATOM 1510 N N . THR A 1 205 ? -13.015 8.913 46.731 1.00 33.64 206 THR A N 1
ATOM 1511 C CA . THR A 1 205 ? -13.411 7.888 45.760 1.00 29.46 206 THR A CA 1
ATOM 1512 C C . THR A 1 205 ? -12.249 6.928 45.686 1.00 24.78 206 THR A C 1
ATOM 1513 O O . THR A 1 205 ? -11.141 7.407 45.583 1.00 24.10 206 THR A O 1
ATOM 1517 N N . PRO A 1 206 ? -12.470 5.602 45.701 1.00 26.83 207 PRO A N 1
ATOM 1518 C CA . PRO A 1 206 ? -11.327 4.692 45.649 1.00 28.60 207 PRO A CA 1
ATOM 1519 C C . PRO A 1 206 ? -10.667 4.526 44.313 1.00 27.78 207 PRO A C 1
ATOM 1520 O O . PRO A 1 206 ? -11.270 4.862 43.274 1.00 24.57 207 PRO A O 1
ATOM 1524 N N . LEU A 1 207 ? -9.483 3.940 44.333 1.00 24.44 208 LEU A N 1
ATOM 1525 C CA . LEU A 1 207 ? -8.829 3.585 43.073 1.00 26.71 208 LEU A CA 1
ATOM 1526 C C . LEU A 1 207 ? -9.490 2.350 42.556 1.00 28.61 208 LEU A C 1
ATOM 1527 O O . LEU A 1 207 ? -9.674 1.442 43.306 1.00 27.53 208 LEU A O 1
ATOM 1532 N N . PRO A 1 208 ? -9.748 2.290 41.243 1.00 26.93 209 PRO A N 1
ATOM 1533 C CA . PRO A 1 208 ? -10.239 1.086 40.661 1.00 26.97 209 PRO A CA 1
ATOM 1534 C C . PRO A 1 208 ? -9.212 -0.017 40.628 1.00 26.52 209 PRO A C 1
ATOM 1535 O O . PRO A 1 208 ? -8.008 0.229 40.681 1.00 23.59 209 PRO A O 1
ATOM 1539 N N . PRO A 1 209 ? -9.667 -1.284 40.606 1.00 29.62 210 PRO A N 1
ATOM 1540 C CA . PRO A 1 209 ? -8.676 -2.363 40.715 1.00 30.38 210 PRO A CA 1
ATOM 1541 C C . PRO A 1 209 ? -7.668 -2.334 39.628 1.00 31.92 210 PRO A C 1
ATOM 1542 O O . PRO A 1 209 ? -6.500 -2.576 39.874 1.00 31.59 210 PRO A O 1
ATOM 1546 N N . SER A 1 210 ? -8.106 -1.983 38.423 1.00 27.60 211 SER A N 1
ATOM 1547 C CA . SER A 1 210 ? -7.200 -1.922 37.306 1.00 28.71 211 SER A CA 1
ATOM 1548 C C . SER A 1 210 ? -6.103 -0.929 37.550 1.00 27.88 211 SER A C 1
ATOM 1549 O O . SER A 1 210 ? -4.958 -1.148 37.164 1.00 27.74 211 SER A O 1
ATOM 1552 N N . VAL A 1 211 ? -6.436 0.170 38.206 1.00 25.53 212 VAL A N 1
ATOM 1553 C CA . VAL A 1 211 ? -5.429 1.167 38.394 1.00 23.53 212 VAL A CA 1
ATOM 1554 C C . VAL A 1 211 ? -4.537 0.727 39.544 1.00 28.45 212 VAL A C 1
ATOM 1555 O O . VAL A 1 211 ? -3.361 1.057 39.550 1.00 27.15 212 VAL A O 1
ATOM 1559 N N . ARG A 1 212 ? -5.065 -0.043 40.494 1.00 27.63 213 ARG A N 1
ATOM 1560 C CA . ARG A 1 212 ? -4.250 -0.567 41.596 1.00 31.36 213 ARG A CA 1
ATOM 1561 C C . ARG A 1 212 ? -3.146 -1.464 41.086 1.00 33.45 213 ARG A C 1
ATOM 1562 O O . ARG A 1 212 ? -2.036 -1.440 41.609 1.00 35.14 213 ARG A O 1
ATOM 1570 N N . GLY A 1 213 ? -3.431 -2.181 40.006 1.00 35.12 214 GLY A N 1
ATOM 1571 C CA . GLY A 1 213 ? -2.433 -2.942 39.223 1.00 36.31 214 GLY A CA 1
ATOM 1572 C C . GLY A 1 213 ? -1.315 -2.197 38.527 1.00 33.94 214 GLY A C 1
ATOM 1573 O O . GLY A 1 213 ? -0.242 -2.779 38.218 1.00 29.73 214 GLY A O 1
ATOM 1574 N N . MET A 1 214 ? -1.520 -0.917 38.258 1.00 26.45 215 MET A N 1
ATOM 1575 C CA . MET A 1 214 ? -0.527 -0.109 37.541 1.00 27.87 215 MET A CA 1
ATOM 1576 C C . MET A 1 214 ? 0.566 0.323 38.519 1.00 29.17 215 MET A C 1
ATOM 1577 O O . MET A 1 214 ? 0.654 1.453 38.939 1.00 26.62 215 MET A O 1
ATOM 1582 N N . THR A 1 215 ? 1.356 -0.660 38.928 1.00 31.19 216 THR A N 1
ATOM 1583 C CA . THR A 1 215 ? 2.440 -0.436 39.829 1.00 35.68 216 THR A CA 1
ATOM 1584 C C . THR A 1 215 ? 3.658 -1.282 39.356 1.00 32.31 216 THR A C 1
ATOM 1585 O O . THR A 1 215 ? 3.504 -2.289 38.664 1.00 34.10 216 THR A O 1
ATOM 1589 N N . GLY A 1 216 ? 4.839 -0.881 39.761 1.00 32.27 217 GLY A N 1
ATOM 1590 C CA . GLY A 1 216 ? 6.087 -1.519 39.309 1.00 35.92 217 GLY A CA 1
ATOM 1591 C C . GLY A 1 216 ? 6.540 -0.924 37.994 1.00 34.58 217 GLY A C 1
ATOM 1592 O O . GLY A 1 216 ? 6.183 0.212 37.613 1.00 25.37 217 GLY A O 1
ATOM 1593 N N . GLU A 1 217 ? 7.247 -1.747 37.251 1.00 36.68 218 GLU A N 1
ATOM 1594 C CA . GLU A 1 217 ? 7.776 -1.336 35.993 1.00 39.18 218 GLU A CA 1
ATOM 1595 C C . GLU A 1 217 ? 6.735 -1.411 34.911 1.00 41.44 218 GLU A C 1
ATOM 1596 O O . GLU A 1 217 ? 5.941 -2.331 34.787 1.00 43.28 218 GLU A O 1
ATOM 1602 N N . LEU A 1 218 ? 6.763 -0.378 34.127 1.00 40.21 219 LEU A N 1
ATOM 1603 C CA . LEU A 1 218 ? 5.835 -0.157 33.054 1.00 43.29 219 LEU A CA 1
ATOM 1604 C C . LEU A 1 218 ? 5.720 -1.399 32.221 1.00 48.36 219 LEU A C 1
ATOM 1605 O O . LEU A 1 218 ? 6.756 -1.908 31.817 1.00 44.81 219 LEU A O 1
ATOM 1610 N N . ARG A 1 219 ? 4.478 -1.879 31.976 1.00 45.01 220 ARG A N 1
ATOM 1611 C CA . ARG A 1 219 ? 4.221 -2.960 30.979 1.00 46.61 220 ARG A CA 1
ATOM 1612 C C . ARG A 1 219 ? 3.036 -2.616 30.026 1.00 36.90 220 ARG A C 1
ATOM 1613 O O . ARG A 1 219 ? 2.350 -1.608 30.210 1.00 43.54 220 ARG A O 1
ATOM 1621 N N . ASN A 1 220 ? 2.871 -3.415 28.976 1.00 41.18 221 ASN A N 1
ATOM 1622 C CA . ASN A 1 220 ? 1.781 -3.247 27.980 1.00 42.90 221 ASN A CA 1
ATOM 1623 C C . ASN A 1 220 ? 0.839 -4.517 27.910 1.00 50.47 221 ASN A C 1
ATOM 1624 O O . ASN A 1 220 ? 0.394 -4.927 26.814 1.00 46.93 221 ASN A O 1
ATOM 1629 N N . THR A 1 221 ? 0.602 -5.129 29.083 1.00 57.83 222 THR A N 1
ATOM 1630 C CA . THR A 1 221 ? -0.427 -6.152 29.311 1.00 67.81 222 THR A CA 1
ATOM 1631 C C . THR A 1 221 ? -0.535 -6.485 30.801 1.00 70.58 222 THR A C 1
ATOM 1632 O O . THR A 1 221 ? 0.466 -6.444 31.530 1.00 71.59 222 THR A O 1
ATOM 1636 N N . GLU B 1 16 ? -3.932 25.259 22.215 1.00 86.31 17 GLU B N 1
ATOM 1637 C CA . GLU B 1 16 ? -3.191 24.262 21.352 1.00 88.30 17 GLU B CA 1
ATOM 1638 C C . GLU B 1 16 ? -2.005 23.582 22.076 1.00 78.40 17 GLU B C 1
ATOM 1639 O O . GLU B 1 16 ? -1.231 24.232 22.790 1.00 63.80 17 GLU B O 1
ATOM 1645 N N . LYS B 1 17 ? -1.881 22.271 21.864 1.00 71.43 18 LYS B N 1
ATOM 1646 C CA . LYS B 1 17 ? -0.817 21.458 22.473 1.00 72.33 18 LYS B CA 1
ATOM 1647 C C . LYS B 1 17 ? 0.539 21.496 21.729 1.00 67.58 18 LYS B C 1
ATOM 1648 O O . LYS B 1 17 ? 1.564 21.174 22.346 1.00 61.46 18 LYS B O 1
ATOM 1654 N N . GLN B 1 18 ? 0.555 21.867 20.436 1.00 67.16 19 GLN B N 1
ATOM 1655 C CA . GLN B 1 18 ? 1.804 22.326 19.750 1.00 64.12 19 GLN B CA 1
ATOM 1656 C C . GLN B 1 18 ? 2.515 23.468 20.502 1.00 61.43 19 GLN B C 1
ATOM 1657 O O . GLN B 1 18 ? 1.907 24.527 20.710 1.00 53.89 19 GLN B O 1
ATOM 1663 N N . SER B 1 19 ? 3.780 23.253 20.908 1.00 51.24 20 SER B N 1
ATOM 1664 C CA . SER B 1 19 ? 4.613 24.327 21.470 1.00 49.56 20 SER B CA 1
ATOM 1665 C C . SER B 1 19 ? 5.655 24.878 20.477 1.00 47.16 20 SER B C 1
ATOM 1666 O O . SER B 1 19 ? 6.165 24.181 19.597 1.00 46.84 20 SER B O 1
ATOM 1669 N N . THR B 1 20 ? 5.974 26.153 20.653 1.00 46.25 21 THR B N 1
ATOM 1670 C CA . THR B 1 20 ? 6.851 26.862 19.741 1.00 48.74 21 THR B CA 1
ATOM 1671 C C . THR B 1 20 ? 8.138 27.331 20.482 1.00 45.04 21 THR B C 1
ATOM 1672 O O . THR B 1 20 ? 8.992 28.019 19.904 1.00 42.27 21 THR B O 1
ATOM 1676 N N . SER B 1 21 ? 8.261 26.949 21.752 1.00 37.21 22 SER B N 1
ATOM 1677 C CA . SER B 1 21 ? 9.351 27.379 22.599 1.00 35.80 22 SER B CA 1
ATOM 1678 C C . SER B 1 21 ? 10.577 26.508 22.319 1.00 34.11 22 SER B C 1
ATOM 1679 O O . SER B 1 21 ? 10.610 25.328 22.628 1.00 33.58 22 SER B O 1
ATOM 1682 N N . ARG B 1 22 ? 11.605 27.140 21.813 1.00 35.81 23 ARG B N 1
ATOM 1683 C CA . ARG B 1 22 ? 12.885 26.495 21.598 1.00 35.00 23 ARG B CA 1
ATOM 1684 C C . ARG B 1 22 ? 13.496 26.002 22.897 1.00 33.69 23 ARG B C 1
ATOM 1685 O O . ARG B 1 22 ? 14.099 24.943 22.954 1.00 31.35 23 ARG B O 1
ATOM 1693 N N . GLU B 1 23 ? 13.232 26.732 23.972 1.00 33.58 24 GLU B N 1
ATOM 1694 C CA . GLU B 1 23 ? 13.677 26.377 25.296 1.00 33.52 24 GLU B CA 1
ATOM 1695 C C . GLU B 1 23 ? 13.059 25.044 25.722 1.00 30.09 24 GLU B C 1
ATOM 1696 O O . GLU B 1 23 ? 13.736 24.173 26.256 1.00 28.20 24 GLU B O 1
ATOM 1702 N N . ARG B 1 24 ? 11.776 24.873 25.474 1.00 29.05 25 ARG B N 1
ATOM 1703 C CA . ARG B 1 24 ? 11.131 23.585 25.783 1.00 31.30 25 ARG B CA 1
ATOM 1704 C C . ARG B 1 24 ? 11.617 22.442 24.936 1.00 23.97 25 ARG B C 1
ATOM 1705 O O . ARG B 1 24 ? 11.701 21.325 25.396 1.00 25.79 25 ARG B O 1
ATOM 1713 N N . LEU B 1 25 ? 11.903 22.713 23.681 1.00 24.93 26 LEU B N 1
ATOM 1714 C CA . LEU B 1 25 ? 12.455 21.703 22.812 1.00 22.41 26 LEU B CA 1
ATOM 1715 C C . LEU B 1 25 ? 13.798 21.233 23.344 1.00 24.38 26 LEU B C 1
ATOM 1716 O O . LEU B 1 25 ? 14.061 20.018 23.547 1.00 22.63 26 LEU B O 1
ATOM 1721 N N . ASP B 1 26 ? 14.652 22.196 23.649 1.00 24.33 27 ASP B N 1
ATOM 1722 C CA . ASP B 1 26 ? 15.944 21.869 24.203 1.00 24.93 27 ASP B CA 1
ATOM 1723 C C . ASP B 1 26 ? 15.792 21.101 25.457 1.00 24.74 27 ASP B C 1
ATOM 1724 O O . ASP B 1 26 ? 16.547 20.149 25.692 1.00 21.71 27 ASP B O 1
ATOM 1729 N N . ASP B 1 27 ? 14.839 21.500 26.295 1.00 25.26 28 ASP B N 1
ATOM 1730 C CA . ASP B 1 27 ? 14.607 20.763 27.539 1.00 27.21 28 ASP B CA 1
ATOM 1731 C C . ASP B 1 27 ? 14.322 19.276 27.265 1.00 24.65 28 ASP B C 1
ATOM 1732 O O . ASP B 1 27 ? 14.973 18.351 27.861 1.00 25.50 28 ASP B O 1
ATOM 1737 N N . LEU B 1 28 ? 13.447 19.002 26.315 1.00 22.69 29 LEU B N 1
ATOM 1738 C CA . LEU B 1 28 ? 13.216 17.558 25.957 1.00 21.46 29 LEU B CA 1
ATOM 1739 C C . LEU B 1 28 ? 14.471 16.863 25.343 1.00 20.96 29 LEU B C 1
ATOM 1740 O O . LEU B 1 28 ? 14.817 15.730 25.700 1.00 20.43 29 LEU B O 1
ATOM 1745 N N . LEU B 1 29 ? 15.160 17.536 24.430 1.00 19.70 30 LEU B N 1
ATOM 1746 C CA . LEU B 1 29 ? 16.348 16.965 23.810 1.00 21.09 30 LEU B CA 1
ATOM 1747 C C . LEU B 1 29 ? 17.449 16.725 24.811 1.00 20.69 30 LEU B C 1
ATOM 1748 O O . LEU B 1 29 ? 18.304 15.839 24.594 1.00 20.13 30 LEU B O 1
ATOM 1753 N N . ASP B 1 30 ? 17.463 17.533 25.872 1.00 21.26 31 ASP B N 1
ATOM 1754 C CA . ASP B 1 30 ? 18.480 17.313 26.951 1.00 25.79 31 ASP B CA 1
ATOM 1755 C C . ASP B 1 30 ? 18.024 16.342 28.027 1.00 30.59 31 ASP B C 1
ATOM 1756 O O . ASP B 1 30 ? 18.760 16.128 28.960 1.00 32.33 31 ASP B O 1
ATOM 1761 N N . THR B 1 31 ? 16.821 15.756 27.896 1.00 26.36 32 THR B N 1
ATOM 1762 C CA . THR B 1 31 ? 16.301 14.748 28.840 1.00 27.31 32 THR B CA 1
ATOM 1763 C C . THR B 1 31 ? 16.417 13.313 28.322 1.00 27.56 32 THR B C 1
ATOM 1764 O O . THR B 1 31 ? 16.920 12.422 29.037 1.00 29.69 32 THR B O 1
ATOM 1768 N N . ILE B 1 32 ? 15.976 13.111 27.088 1.00 24.51 33 ILE B N 1
ATOM 1769 C CA . ILE B 1 32 ? 15.793 11.799 26.480 1.00 24.43 33 ILE B CA 1
ATOM 1770 C C . ILE B 1 32 ? 16.969 11.553 25.588 1.00 23.28 33 ILE B C 1
ATOM 1771 O O . ILE B 1 32 ? 17.206 12.383 24.722 1.00 21.50 33 ILE B O 1
ATOM 1776 N N . PRO B 1 33 ? 17.700 10.442 25.778 1.00 22.23 34 PRO B N 1
ATOM 1777 C CA . PRO B 1 33 ? 18.846 10.238 24.878 1.00 24.89 34 PRO B CA 1
ATOM 1778 C C . PRO B 1 33 ? 18.644 9.414 23.616 1.00 23.84 34 PRO B C 1
ATOM 1779 O O . PRO B 1 33 ? 19.595 9.221 22.868 1.00 23.25 34 PRO B O 1
ATOM 1783 N N A LEU B 1 34 ? 17.465 8.846 23.404 0.34 22.19 35 LEU B N 1
ATOM 1784 N N B LEU B 1 34 ? 17.428 8.886 23.439 0.66 21.89 35 LEU B N 1
ATOM 1785 C CA A LEU B 1 34 ? 17.249 8.096 22.178 0.34 21.90 35 LEU B CA 1
ATOM 1786 C CA B LEU B 1 34 ? 17.020 8.036 22.308 0.66 22.85 35 LEU B CA 1
ATOM 1787 C C A LEU B 1 34 ? 16.352 8.848 21.253 0.34 19.24 35 LEU B C 1
ATOM 1788 C C B LEU B 1 34 ? 16.283 8.834 21.250 0.66 18.72 35 LEU B C 1
ATOM 1789 O O A LEU B 1 34 ? 15.420 9.532 21.657 0.34 19.28 35 LEU B O 1
ATOM 1790 O O B LEU B 1 34 ? 15.345 9.546 21.567 0.66 18.27 35 LEU B O 1
ATOM 1799 N N . ALA B 1 35 ? 16.672 8.708 19.987 1.00 17.67 36 ALA B N 1
ATOM 1800 C CA . ALA B 1 35 ? 15.863 9.240 18.927 1.00 16.57 36 ALA B CA 1
ATOM 1801 C C . ALA B 1 35 ? 15.448 8.064 18.090 1.00 16.52 36 ALA B C 1
ATOM 1802 O O . ALA B 1 35 ? 16.098 7.030 18.066 1.00 18.32 36 ALA B O 1
ATOM 1804 N N . THR B 1 36 ? 14.411 8.276 17.321 1.00 17.71 37 THR B N 1
ATOM 1805 C CA . THR B 1 36 ? 14.081 7.362 16.266 1.00 18.52 37 THR B CA 1
ATOM 1806 C C . THR B 1 36 ? 14.180 8.117 14.987 1.00 18.68 37 THR B C 1
ATOM 1807 O O . THR B 1 36 ? 13.554 9.142 14.860 1.00 17.50 37 THR B O 1
ATOM 1811 N N . VAL B 1 37 ? 14.936 7.605 14.020 1.00 18.52 38 VAL B N 1
ATOM 1812 C CA . VAL B 1 37 ? 15.195 8.341 12.776 1.00 20.60 38 VAL B CA 1
ATOM 1813 C C . VAL B 1 37 ? 14.440 7.607 11.683 1.00 23.46 38 VAL B C 1
ATOM 1814 O O . VAL B 1 37 ? 14.517 6.421 11.634 1.00 22.02 38 VAL B O 1
ATOM 1818 N N . ALA B 1 38 ? 13.641 8.321 10.880 1.00 24.31 39 ALA B N 1
ATOM 1819 C CA . ALA B 1 38 ? 12.932 7.738 9.769 1.00 21.71 39 ALA B CA 1
ATOM 1820 C C . ALA B 1 38 ? 13.604 8.277 8.509 1.00 23.94 39 ALA B C 1
ATOM 1821 O O . ALA B 1 38 ? 13.904 9.456 8.426 1.00 20.27 39 ALA B O 1
ATOM 1823 N N . LEU B 1 39 ? 13.765 7.430 7.491 1.00 22.54 40 LEU B N 1
ATOM 1824 C CA . LEU B 1 39 ? 14.198 7.892 6.171 1.00 23.21 40 LEU B CA 1
ATOM 1825 C C . LEU B 1 39 ? 13.614 6.938 5.162 1.00 25.70 40 LEU B C 1
ATOM 1826 O O . LEU B 1 39 ? 12.935 6.003 5.551 1.00 23.87 40 LEU B O 1
ATOM 1831 N N . VAL B 1 40 ? 13.872 7.202 3.902 1.00 26.98 41 VAL B N 1
ATOM 1832 C CA . VAL B 1 40 ? 13.239 6.514 2.790 1.00 32.04 41 VAL B CA 1
ATOM 1833 C C . VAL B 1 40 ? 14.337 5.771 2.096 1.00 40.04 41 VAL B C 1
ATOM 1834 O O . VAL B 1 40 ? 15.386 6.354 1.748 1.00 39.07 41 VAL B O 1
ATOM 1838 N N A ARG B 1 41 ? 14.085 4.472 1.930 0.49 41.25 42 ARG B N 1
ATOM 1839 N N B ARG B 1 41 ? 14.183 4.461 2.019 0.51 40.81 42 ARG B N 1
ATOM 1840 C CA A ARG B 1 41 ? 14.730 3.609 0.942 0.49 46.81 42 ARG B CA 1
ATOM 1841 C CA B ARG B 1 41 ? 14.936 3.666 1.080 0.51 47.15 42 ARG B CA 1
ATOM 1842 C C A ARG B 1 41 ? 13.774 3.115 -0.146 0.49 45.47 42 ARG B C 1
ATOM 1843 C C B ARG B 1 41 ? 13.960 2.991 0.097 0.51 45.56 42 ARG B C 1
ATOM 1844 O O A ARG B 1 41 ? 12.688 2.583 0.136 0.49 42.65 42 ARG B O 1
ATOM 1845 O O B ARG B 1 41 ? 13.032 2.280 0.501 0.51 45.00 42 ARG B O 1
ATOM 1860 N N A ASP B 1 42 ? 14.211 3.257 -1.390 0.49 47.11 43 ASP B N 1
ATOM 1861 N N B ASP B 1 42 ? 14.166 3.247 -1.193 0.51 45.43 43 ASP B N 1
ATOM 1862 C CA A ASP B 1 42 ? 13.430 2.811 -2.505 0.49 44.01 43 ASP B CA 1
ATOM 1863 C CA B ASP B 1 42 ? 13.387 2.615 -2.227 0.51 40.21 43 ASP B CA 1
ATOM 1864 C C A ASP B 1 42 ? 11.969 3.012 -2.191 0.49 40.45 43 ASP B C 1
ATOM 1865 C C B ASP B 1 42 ? 11.917 2.977 -2.078 0.51 38.26 43 ASP B C 1
ATOM 1866 O O A ASP B 1 42 ? 11.199 2.067 -2.112 0.49 42.98 43 ASP B O 1
ATOM 1867 O O B ASP B 1 42 ? 11.069 2.094 -1.992 0.51 41.97 43 ASP B O 1
ATOM 1876 N N . GLY B 1 43 ? 11.615 4.273 -1.990 1.00 38.46 44 GLY B N 1
ATOM 1877 C CA . GLY B 1 43 ? 10.231 4.733 -1.879 1.00 40.07 44 GLY B CA 1
ATOM 1878 C C . GLY B 1 43 ? 9.464 4.275 -0.635 1.00 35.07 44 GLY B C 1
ATOM 1879 O O . GLY B 1 43 ? 8.333 4.723 -0.424 1.00 31.86 44 GLY B O 1
ATOM 1880 N N . HIS B 1 44 ? 10.130 3.472 0.210 1.00 35.06 45 HIS B N 1
ATOM 1881 C CA . HIS B 1 44 ? 9.558 2.914 1.422 1.00 35.39 45 HIS B CA 1
ATOM 1882 C C . HIS B 1 44 ? 10.261 3.342 2.705 1.00 31.22 45 HIS B C 1
ATOM 1883 O O . HIS B 1 44 ? 11.464 3.546 2.755 1.00 28.46 45 HIS B O 1
ATOM 1890 N N . PRO B 1 45 ? 9.535 3.298 3.769 1.00 24.02 46 PRO B N 1
ATOM 1891 C CA . PRO B 1 45 ? 10.054 3.931 4.986 1.00 21.81 46 PRO B CA 1
ATOM 1892 C C . PRO B 1 45 ? 10.853 2.970 5.761 1.00 23.51 46 PRO B C 1
ATOM 1893 O O . PRO B 1 45 ? 10.602 1.731 5.795 1.00 23.17 46 PRO B O 1
ATOM 1897 N N . VAL B 1 46 ? 11.869 3.499 6.405 1.00 25.98 47 VAL B N 1
ATOM 1898 C CA . VAL B 1 46 ? 12.623 2.742 7.399 1.00 25.50 47 VAL B CA 1
ATOM 1899 C C . VAL B 1 46 ? 12.780 3.617 8.649 1.00 22.91 47 VAL B C 1
ATOM 1900 O O . VAL B 1 46 ? 12.798 4.833 8.581 1.00 23.29 47 VAL B O 1
ATOM 1904 N N . ALA B 1 47 ? 12.926 2.961 9.776 1.00 26.27 48 ALA B N 1
ATOM 1905 C CA . ALA B 1 47 ? 12.979 3.629 11.090 1.00 24.98 48 ALA B CA 1
ATOM 1906 C C . ALA B 1 47 ? 13.970 2.907 11.974 1.00 25.89 48 ALA B C 1
ATOM 1907 O O . ALA B 1 47 ? 13.878 1.704 12.115 1.00 26.89 48 ALA B O 1
ATOM 1909 N N A PHE B 1 48 ? 14.931 3.655 12.547 0.50 23.18 49 PHE B N 1
ATOM 1910 N N B PHE B 1 48 ? 14.880 3.599 12.648 0.50 22.86 49 PHE B N 1
ATOM 1911 C CA A PHE B 1 48 ? 15.939 3.094 13.460 0.50 22.26 49 PHE B CA 1
ATOM 1912 C CA B PHE B 1 48 ? 15.708 2.868 13.596 0.50 22.22 49 PHE B CA 1
ATOM 1913 C C A PHE B 1 48 ? 15.975 3.904 14.762 0.50 21.06 49 PHE B C 1
ATOM 1914 C C B PHE B 1 48 ? 16.075 3.800 14.726 0.50 21.25 49 PHE B C 1
ATOM 1915 O O A PHE B 1 48 ? 15.734 5.110 14.742 0.50 16.48 49 PHE B O 1
ATOM 1916 O O B PHE B 1 48 ? 16.204 4.998 14.557 0.50 18.05 49 PHE B O 1
ATOM 1931 N N . PRO B 1 49 ? 16.222 3.229 15.907 1.00 21.42 50 PRO B N 1
ATOM 1932 C CA . PRO B 1 49 ? 16.527 3.922 17.100 1.00 20.58 50 PRO B CA 1
ATOM 1933 C C . PRO B 1 49 ? 18.022 4.248 17.103 1.00 19.99 50 PRO B C 1
ATOM 1934 O O . PRO B 1 49 ? 18.846 3.467 16.623 1.00 20.22 50 PRO B O 1
ATOM 1938 N N . ILE B 1 50 ? 18.359 5.373 17.680 1.00 18.58 51 ILE B N 1
ATOM 1939 C CA . ILE B 1 50 ? 19.778 5.680 17.862 1.00 19.69 51 ILE B CA 1
ATOM 1940 C C . ILE B 1 50 ? 19.943 6.629 19.009 1.00 19.54 51 ILE B C 1
ATOM 1941 O O . ILE B 1 50 ? 19.053 7.423 19.264 1.00 20.03 51 ILE B O 1
ATOM 1946 N N . GLY B 1 51 ? 21.078 6.564 19.693 1.00 18.56 52 GLY B N 1
ATOM 1947 C CA . GLY B 1 51 ? 21.366 7.545 20.725 1.00 20.50 52 GLY B CA 1
ATOM 1948 C C . GLY B 1 51 ? 21.686 8.873 20.055 1.00 20.32 52 GLY B C 1
ATOM 1949 O O . GLY B 1 51 ? 22.182 8.886 18.944 1.00 19.52 52 GLY B O 1
ATOM 1950 N N . PHE B 1 52 ? 21.353 9.974 20.700 1.00 19.82 53 PHE B N 1
ATOM 1951 C CA . PHE B 1 52 ? 21.746 11.297 20.186 1.00 19.51 53 PHE B CA 1
ATOM 1952 C C . PHE B 1 52 ? 22.095 12.229 21.300 1.00 19.34 53 PHE B C 1
ATOM 1953 O O . PHE B 1 52 ? 21.691 12.028 22.496 1.00 19.70 53 PHE B O 1
ATOM 1961 N N . GLY B 1 53 ? 22.834 13.280 20.921 1.00 18.92 54 GLY B N 1
ATOM 1962 C CA . GLY B 1 53 ? 23.046 14.405 21.862 1.00 21.16 54 GLY B CA 1
ATOM 1963 C C . GLY B 1 53 ? 22.756 15.714 21.160 1.00 19.66 54 GLY B C 1
ATOM 1964 O O . GLY B 1 53 ? 23.017 15.850 19.958 1.00 18.59 54 GLY B O 1
ATOM 1965 N N . ARG B 1 54 ? 22.270 16.691 21.911 1.00 18.02 55 ARG B N 1
ATOM 1966 C CA . ARG B 1 54 ? 22.177 18.036 21.411 1.00 19.27 55 ARG B CA 1
ATOM 1967 C C . ARG B 1 54 ? 23.445 18.729 21.718 1.00 20.35 55 ARG B C 1
ATOM 1968 O O . ARG B 1 54 ? 23.782 18.903 22.864 1.00 20.92 55 ARG B O 1
ATOM 1976 N N . VAL B 1 55 ? 24.104 19.187 20.684 1.00 20.28 56 VAL B N 1
ATOM 1977 C CA . VAL B 1 55 ? 25.329 20.015 20.824 1.00 22.07 56 VAL B CA 1
ATOM 1978 C C . VAL B 1 55 ? 25.034 21.389 20.252 1.00 19.36 56 VAL B C 1
ATOM 1979 O O . VAL B 1 55 ? 25.108 21.578 19.051 1.00 23.05 56 VAL B O 1
ATOM 1983 N N . GLY B 1 56 ? 24.662 22.307 21.123 1.00 19.88 57 GLY B N 1
ATOM 1984 C CA . GLY B 1 56 ? 24.150 23.645 20.776 1.00 21.27 57 GLY B CA 1
ATOM 1985 C C . GLY B 1 56 ? 22.942 23.534 19.912 1.00 20.97 57 GLY B C 1
ATOM 1986 O O . GLY B 1 56 ? 21.903 23.110 20.368 1.00 22.99 57 GLY B O 1
ATOM 1987 N N . ASP B 1 57 ? 23.093 23.858 18.644 1.00 22.13 58 ASP B N 1
ATOM 1988 C CA . ASP B 1 57 ? 21.998 23.853 17.692 1.00 22.52 58 ASP B CA 1
ATOM 1989 C C . ASP B 1 57 ? 22.066 22.687 16.680 1.00 21.18 58 ASP B C 1
ATOM 1990 O O . ASP B 1 57 ? 21.479 22.769 15.643 1.00 24.50 58 ASP B O 1
ATOM 1995 N N A GLU B 1 58 ? 22.771 21.623 17.016 0.51 21.77 59 GLU B N 1
ATOM 1996 N N B GLU B 1 58 ? 22.844 21.657 16.993 0.49 22.27 59 GLU B N 1
ATOM 1997 C CA A GLU B 1 58 ? 22.778 20.446 16.184 0.51 22.24 59 GLU B CA 1
ATOM 1998 C CA B GLU B 1 58 ? 22.925 20.450 16.190 0.49 22.95 59 GLU B CA 1
ATOM 1999 C C A GLU B 1 58 ? 22.487 19.218 16.996 0.51 20.99 59 GLU B C 1
ATOM 2000 C C B GLU B 1 58 ? 22.321 19.316 17.037 0.49 21.48 59 GLU B C 1
ATOM 2001 O O A GLU B 1 58 ? 23.011 19.060 18.143 0.51 18.74 59 GLU B O 1
ATOM 2002 O O B GLU B 1 58 ? 22.366 19.374 18.278 0.49 19.51 59 GLU B O 1
ATOM 2013 N N . LEU B 1 59 ? 21.695 18.353 16.370 1.00 19.47 60 LEU B N 1
ATOM 2014 C CA . LEU B 1 59 ? 21.400 17.053 16.929 1.00 19.19 60 LEU B CA 1
ATOM 2015 C C . LEU B 1 59 ? 22.396 16.098 16.291 1.00 18.73 60 LEU B C 1
ATOM 2016 O O . LEU B 1 59 ? 22.532 16.019 15.059 1.00 19.86 60 LEU B O 1
ATOM 2021 N N . VAL B 1 60 ? 23.175 15.440 17.123 1.00 17.03 61 VAL B N 1
ATOM 2022 C CA . VAL B 1 60 ? 24.323 14.699 16.706 1.00 17.28 61 VAL B CA 1
ATOM 202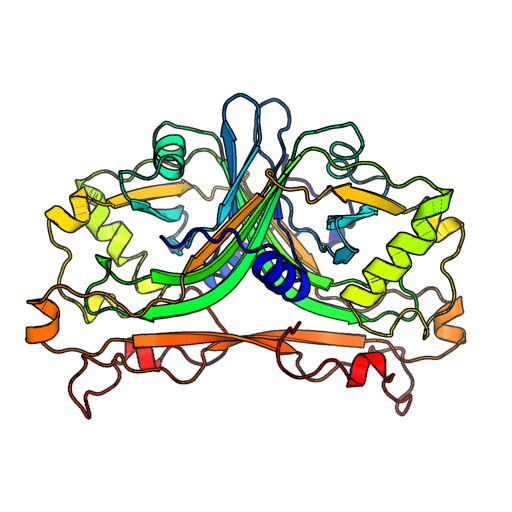3 C C . VAL B 1 60 ? 24.150 13.207 17.002 1.00 19.99 61 VAL B C 1
ATOM 2024 O O . VAL B 1 60 ? 23.734 12.853 18.128 1.00 18.43 61 VAL B O 1
ATOM 2028 N N . ILE B 1 61 ? 24.459 12.362 16.013 1.00 17.69 62 ILE B N 1
ATOM 2029 C CA . ILE B 1 61 ? 24.433 10.912 16.195 1.00 20.03 62 ILE B CA 1
ATOM 2030 C C . ILE B 1 61 ? 25.698 10.322 15.704 1.00 20.82 62 ILE B C 1
ATOM 2031 O O . ILE B 1 61 ? 26.476 10.960 15.002 1.00 20.79 62 ILE B O 1
ATOM 2036 N N . HIS B 1 62 ? 25.966 9.112 16.081 1.00 20.91 63 HIS B N 1
ATOM 2037 C CA . HIS B 1 62 ? 27.176 8.472 15.557 1.00 22.75 63 HIS B CA 1
ATOM 2038 C C . HIS B 1 62 ? 27.028 6.995 15.523 1.00 24.48 63 HIS B C 1
ATOM 2039 O O . HIS B 1 62 ? 26.158 6.438 16.182 1.00 24.66 63 HIS B O 1
ATOM 2046 N N . GLY B 1 63 ? 27.861 6.349 14.711 1.00 25.05 64 GLY B N 1
ATOM 2047 C CA . GLY B 1 63 ? 27.956 4.914 14.717 1.00 26.76 64 GLY B CA 1
ATOM 2048 C C . GLY B 1 63 ? 29.019 4.427 13.736 1.00 31.24 64 GLY B C 1
ATOM 2049 O O . GLY B 1 63 ? 30.010 5.148 13.476 1.00 26.94 64 GLY B O 1
ATOM 2050 N N . SER B 1 64 ? 28.840 3.211 13.195 1.00 29.17 65 SER B N 1
ATOM 2051 C CA . SER B 1 64 ? 29.891 2.617 12.348 1.00 29.57 65 SER B CA 1
ATOM 2052 C C . SER B 1 64 ? 29.845 3.172 10.948 1.00 30.83 65 SER B C 1
ATOM 2053 O O . SER B 1 64 ? 28.745 3.394 10.383 1.00 29.98 65 SER B O 1
ATOM 2056 N N . THR B 1 65 ? 31.040 3.454 10.387 1.00 27.46 66 THR B N 1
ATOM 2057 C CA . THR B 1 65 ? 31.190 3.835 8.982 1.00 29.40 66 THR B CA 1
ATOM 2058 C C . THR B 1 65 ? 30.614 2.747 8.074 1.00 29.68 66 THR B C 1
ATOM 2059 O O . THR B 1 65 ? 30.258 3.025 6.940 1.00 30.68 66 THR B O 1
ATOM 2063 N N . GLY B 1 66 ? 30.459 1.545 8.588 1.00 29.73 67 GLY B N 1
ATOM 2064 C CA . GLY B 1 66 ? 29.908 0.450 7.768 1.00 32.60 67 GLY B CA 1
ATOM 2065 C C . GLY B 1 66 ? 28.414 0.240 7.885 1.00 36.75 67 GLY B C 1
ATOM 2066 O O . GLY B 1 66 ? 27.875 -0.666 7.263 1.00 37.48 67 GLY B O 1
ATOM 2067 N N . SER B 1 67 ? 27.731 1.032 8.709 1.00 33.14 68 SER B N 1
ATOM 2068 C CA . SER B 1 67 ? 26.263 0.906 8.810 1.00 35.17 68 SER B CA 1
ATOM 2069 C C . SER B 1 67 ? 25.557 1.437 7.545 1.00 30.92 68 SER B C 1
ATOM 2070 O O . SER B 1 67 ? 25.663 2.597 7.204 1.00 24.92 68 SER B O 1
ATOM 2073 N N . PRO B 1 68 ? 24.788 0.561 6.852 1.00 31.11 69 PRO B N 1
ATOM 2074 C CA . PRO B 1 68 ? 24.092 1.005 5.666 1.00 28.81 69 PRO B CA 1
ATOM 2075 C C . PRO B 1 68 ? 23.147 2.199 5.855 1.00 26.51 69 PRO B C 1
ATOM 2076 O O . PRO B 1 68 ? 23.063 3.049 4.966 1.00 27.75 69 PRO B O 1
ATOM 2080 N N A TRP B 1 69 ? 22.460 2.261 6.987 0.57 25.33 70 TRP B N 1
ATOM 2081 N N B TRP B 1 69 ? 22.381 2.283 6.938 0.43 27.41 70 TRP B N 1
ATOM 2082 C CA A TRP B 1 69 ? 21.491 3.322 7.150 0.57 27.95 70 TRP B CA 1
ATOM 2083 C CA B TRP B 1 69 ? 21.475 3.436 7.003 0.43 30.46 70 TRP B CA 1
ATOM 2084 C C A TRP B 1 69 ? 22.142 4.670 7.522 0.57 24.92 70 TRP B C 1
ATOM 2085 C C B TRP B 1 69 ? 22.173 4.721 7.468 0.43 26.89 70 TRP B C 1
ATOM 2086 O O A TRP B 1 69 ? 21.755 5.715 7.000 0.57 25.54 70 TRP B O 1
ATOM 2087 O O B TRP B 1 69 ? 21.822 5.802 6.987 0.43 27.12 70 TRP B O 1
ATOM 2108 N N . LEU B 1 70 ? 23.181 4.620 8.331 1.00 27.12 71 LEU B N 1
ATOM 2109 C CA . LEU B 1 70 ? 24.002 5.814 8.599 1.00 28.61 71 LEU B CA 1
ATOM 2110 C C . LEU B 1 70 ? 24.686 6.258 7.310 1.00 29.18 71 LEU B C 1
ATOM 2111 O O . LEU B 1 70 ? 24.786 7.462 7.042 1.00 31.58 71 LEU B O 1
ATOM 2116 N N . ARG B 1 71 ? 25.137 5.300 6.482 1.00 29.87 72 ARG B N 1
ATOM 2117 C CA . ARG B 1 71 ? 25.686 5.676 5.202 1.00 28.11 72 ARG B CA 1
ATOM 2118 C C . ARG B 1 71 ? 24.664 6.386 4.344 1.00 26.12 72 ARG B C 1
ATOM 2119 O O . ARG B 1 71 ? 24.990 7.376 3.691 1.00 27.77 72 ARG B O 1
ATOM 2127 N N . ALA B 1 72 ? 23.414 5.908 4.323 1.00 25.54 73 ALA B N 1
ATOM 2128 C CA . ALA B 1 72 ? 22.388 6.617 3.548 1.00 25.80 73 ALA B CA 1
ATOM 2129 C C . ALA B 1 72 ? 22.168 8.027 3.999 1.00 25.71 73 ALA B C 1
ATOM 2130 O O . ALA B 1 72 ? 21.926 8.954 3.167 1.00 25.07 73 ALA B O 1
ATOM 2132 N N . LEU B 1 73 ? 22.187 8.212 5.335 1.00 26.79 74 LEU B N 1
ATOM 2133 C CA . LEU B 1 73 ? 22.050 9.539 5.843 1.00 24.97 74 LEU B CA 1
ATOM 2134 C C . LEU B 1 73 ? 23.254 10.395 5.399 1.00 24.72 74 LEU B C 1
ATOM 2135 O O . LEU B 1 73 ? 23.098 11.520 4.987 1.00 23.21 74 LEU B O 1
ATOM 2140 N N . ALA B 1 74 ? 24.441 9.801 5.502 1.00 24.23 75 ALA B N 1
ATOM 2141 C CA . ALA B 1 74 ? 25.648 10.475 5.158 1.00 23.40 75 ALA B CA 1
ATOM 2142 C C . ALA B 1 74 ? 25.614 10.924 3.687 1.00 30.21 75 ALA B C 1
ATOM 2143 O O . ALA B 1 74 ? 26.104 11.969 3.370 1.00 24.34 75 ALA B O 1
ATOM 2145 N N A GLU B 1 75 ? 24.886 10.142 2.870 0.59 30.51 76 GLU B N 1
ATOM 2146 N N B GLU B 1 75 ? 24.989 10.174 2.784 0.41 31.65 76 GLU B N 1
ATOM 2147 C CA A GLU B 1 75 ? 24.805 10.329 1.436 0.59 31.93 76 GLU B CA 1
ATOM 2148 C CA B GLU B 1 75 ? 25.034 10.627 1.405 0.41 34.08 76 GLU B CA 1
ATOM 2149 C C A GLU B 1 75 ? 23.781 11.392 1.055 0.59 31.82 76 GLU B C 1
ATOM 2150 C C B GLU B 1 75 ? 23.799 11.448 1.035 0.41 32.68 76 GLU B C 1
ATOM 2151 O O A GLU B 1 75 ? 23.671 11.728 -0.115 0.59 34.31 76 GLU B O 1
ATOM 2152 O O B GLU B 1 75 ? 23.537 11.649 -0.147 0.41 34.70 76 GLU B O 1
ATOM 2163 N N . GLY B 1 76 ? 23.066 11.968 2.030 1.00 28.51 77 GLY B N 1
ATOM 2164 C CA . GLY B 1 76 ? 22.035 12.990 1.752 1.00 26.90 77 GLY B CA 1
ATOM 2165 C C . GLY B 1 76 ? 20.567 12.610 1.930 1.00 27.35 77 GLY B C 1
ATOM 2166 O O . GLY B 1 76 ? 19.689 13.380 1.590 1.00 29.27 77 GLY B O 1
ATOM 2167 N N . ALA B 1 77 ? 20.271 11.438 2.486 1.00 25.54 78 ALA B N 1
ATOM 2168 C CA . ALA B 1 77 ? 18.839 11.071 2.597 1.00 25.99 78 ALA B CA 1
ATOM 2169 C C . ALA B 1 77 ? 18.113 11.960 3.566 1.00 25.51 78 ALA B C 1
ATOM 2170 O O . ALA B 1 77 ? 18.561 12.090 4.689 1.00 24.49 78 ALA B O 1
ATOM 2172 N N . PRO B 1 78 ? 17.039 12.623 3.114 1.00 23.75 79 PRO B N 1
ATOM 2173 C CA . PRO B 1 78 ? 16.235 13.445 4.027 1.00 26.15 79 PRO B CA 1
ATOM 2174 C C . PRO B 1 78 ? 15.665 12.587 5.193 1.00 23.70 79 PRO B C 1
ATOM 2175 O O . PRO B 1 78 ? 15.430 11.354 5.033 1.00 24.70 79 PRO B O 1
ATOM 2179 N N . ALA B 1 79 ? 15.599 13.193 6.374 1.00 22.60 80 ALA B N 1
ATOM 2180 C CA . ALA B 1 79 ? 15.273 12.419 7.595 1.00 21.31 80 ALA B CA 1
ATOM 2181 C C . ALA B 1 79 ? 14.218 13.078 8.382 1.00 20.83 80 ALA B C 1
ATOM 2182 O O . ALA B 1 79 ? 14.063 14.309 8.341 1.00 19.13 80 ALA B O 1
ATOM 2184 N N . ALA B 1 80 ? 13.481 12.261 9.152 1.00 19.24 81 ALA B N 1
ATOM 2185 C CA . ALA B 1 80 ? 12.585 12.797 10.188 1.00 19.90 81 ALA B CA 1
ATOM 2186 C C . ALA B 1 80 ? 13.034 12.145 11.488 1.00 19.88 81 ALA B C 1
ATOM 2187 O O . ALA B 1 80 ? 13.294 10.947 11.523 1.00 22.07 81 ALA B O 1
ATOM 2189 N N . VAL B 1 81 ? 13.191 12.940 12.532 1.00 18.61 82 VAL B N 1
ATOM 2190 C CA . VAL B 1 81 ? 13.832 12.457 13.750 1.00 16.51 82 VAL B CA 1
ATOM 2191 C C . VAL B 1 81 ? 12.785 12.710 14.823 1.00 18.60 82 VAL B C 1
ATOM 2192 O O . VAL B 1 81 ? 12.313 13.848 15.002 1.00 21.13 82 VAL B O 1
ATOM 2196 N N . SER B 1 82 ? 12.431 11.658 15.562 1.00 17.00 83 SER B N 1
ATOM 2197 C CA . SER B 1 82 ? 11.420 11.716 16.596 1.00 17.88 83 SER B CA 1
ATOM 2198 C C . SER B 1 82 ? 12.001 11.454 17.939 1.00 16.30 83 SER B C 1
ATOM 2199 O O . SER B 1 82 ? 12.744 10.508 18.087 1.00 17.12 83 SER B O 1
ATOM 2202 N N . VAL B 1 83 ? 11.727 12.310 18.904 1.00 16.16 84 VAL B N 1
ATOM 2203 C CA . VAL B 1 83 ? 12.225 12.150 20.320 1.00 16.27 84 VAL B CA 1
ATOM 2204 C C . VAL B 1 83 ? 11.011 12.258 21.182 1.00 16.57 84 VAL B C 1
ATOM 2205 O O . VAL B 1 83 ? 10.237 13.229 21.061 1.00 17.12 84 VAL B O 1
ATOM 2209 N N . THR B 1 84 ? 10.778 11.244 22.002 1.00 18.23 85 THR B N 1
ATOM 2210 C CA . THR B 1 84 ? 9.535 11.189 22.782 1.00 19.08 85 THR B CA 1
ATOM 2211 C C . THR B 1 84 ? 9.829 10.853 24.233 1.00 19.09 85 THR B C 1
ATOM 2212 O O . THR B 1 84 ? 10.654 9.968 24.512 1.00 22.54 85 THR B O 1
ATOM 2216 N N . ALA B 1 85 ? 9.157 11.522 25.147 1.00 19.38 86 ALA B N 1
ATOM 2217 C CA . ALA B 1 85 ? 9.166 11.148 26.567 1.00 20.35 86 ALA B CA 1
ATOM 2218 C C . ALA B 1 85 ? 7.770 10.792 27.021 1.00 19.29 86 ALA B C 1
ATOM 2219 O O . ALA B 1 85 ? 6.855 11.586 26.856 1.00 20.80 86 ALA B O 1
ATOM 2221 N N . LEU B 1 86 ? 7.598 9.582 27.481 1.00 19.09 87 LEU B N 1
ATOM 2222 C CA . LEU B 1 86 ? 6.304 9.138 27.997 1.00 24.02 87 LEU B CA 1
ATOM 2223 C C . LEU B 1 86 ? 6.231 9.536 29.482 1.00 23.75 87 LEU B C 1
ATOM 2224 O O . LEU B 1 86 ? 7.033 9.097 30.267 1.00 23.62 87 LEU B O 1
ATOM 2229 N N . ASP B 1 87 ? 5.253 10.338 29.846 1.00 21.08 88 ASP B N 1
ATOM 2230 C CA . ASP B 1 87 ? 5.187 10.947 31.180 1.00 21.42 88 ASP B CA 1
ATOM 2231 C C . ASP B 1 87 ? 4.028 10.403 32.045 1.00 20.54 88 ASP B C 1
ATOM 2232 O O . ASP B 1 87 ? 3.924 10.753 33.201 1.00 20.72 88 ASP B O 1
ATOM 2237 N N . GLY B 1 88 ? 3.131 9.601 31.497 1.00 20.55 89 GLY B N 1
ATOM 2238 C CA . GLY B 1 88 ? 1.986 9.178 32.262 1.00 21.56 89 GLY B CA 1
ATOM 2239 C C . GLY B 1 88 ? 0.843 8.609 31.488 1.00 20.59 89 GLY B C 1
ATOM 2240 O O . GLY B 1 88 ? 0.839 8.587 30.223 1.00 22.21 89 GLY B O 1
ATOM 2241 N N . VAL B 1 89 ? -0.076 7.999 32.234 1.00 19.55 90 VAL B N 1
ATOM 2242 C CA . VAL B 1 89 ? -1.293 7.404 31.677 1.00 18.84 90 VAL B CA 1
ATOM 2243 C C . VAL B 1 89 ? -2.469 8.204 32.148 1.00 20.92 90 VAL B C 1
ATOM 2244 O O . VAL B 1 89 ? -2.596 8.445 33.362 1.00 21.04 90 VAL B O 1
ATOM 2248 N N . VAL B 1 90 ? -3.276 8.720 31.222 1.00 19.24 91 VAL B N 1
ATOM 2249 C CA . VAL B 1 90 ? -4.412 9.607 31.537 1.00 21.19 91 VAL B CA 1
ATOM 2250 C C . VAL B 1 90 ? -5.589 8.646 31.617 1.00 21.05 91 VAL B C 1
ATOM 2251 O O . VAL B 1 90 ? -5.993 8.023 30.587 1.00 23.24 91 VAL B O 1
ATOM 2255 N N . VAL B 1 91 ? -6.123 8.471 32.825 1.00 19.58 92 VAL B N 1
ATOM 2256 C CA . VAL B 1 91 ? -7.151 7.428 33.072 1.00 20.64 92 VAL B CA 1
ATOM 2257 C C . VAL B 1 91 ? -8.470 8.177 33.278 1.00 22.49 92 VAL B C 1
ATOM 2258 O O . VAL B 1 91 ? -8.706 8.820 34.340 1.00 22.11 92 VAL B O 1
ATOM 2262 N N . ALA B 1 92 ? -9.327 8.104 32.266 1.00 22.43 93 ALA B N 1
ATOM 2263 C CA . ALA B 1 92 ? -10.569 8.873 32.241 1.00 22.48 93 ALA B CA 1
ATOM 2264 C C . ALA B 1 92 ? -11.706 7.977 32.581 1.00 23.45 93 ALA B C 1
ATOM 2265 O O . ALA B 1 92 ? -11.527 6.770 32.821 1.00 21.54 93 ALA B O 1
ATOM 2267 N N A ARG B 1 93 ? -12.887 8.585 32.694 0.66 23.57 94 ARG B N 1
ATOM 2268 N N B ARG B 1 93 ? -12.907 8.552 32.678 0.34 24.07 94 ARG B N 1
ATOM 2269 C CA A ARG B 1 93 ? -14.104 7.812 33.026 0.66 26.79 94 ARG B CA 1
ATOM 2270 C CA B ARG B 1 93 ? -14.130 7.768 32.999 0.34 26.14 94 ARG B CA 1
ATOM 2271 C C A ARG B 1 93 ? -14.580 6.978 31.860 0.66 27.46 94 ARG B C 1
ATOM 2272 C C B ARG B 1 93 ? -14.810 7.207 31.761 0.34 26.98 94 ARG B C 1
ATOM 2273 O O A ARG B 1 93 ? -15.332 6.006 32.080 0.66 30.72 94 ARG B O 1
ATOM 2274 O O B ARG B 1 93 ? -15.961 6.739 31.797 0.34 29.88 94 ARG B O 1
ATOM 2289 N N . SER B 1 94 ? -14.110 7.305 30.645 1.00 25.49 95 SER B N 1
ATOM 2290 C CA . SER B 1 94 ? -14.441 6.587 29.434 1.00 25.85 95 SER B CA 1
ATOM 2291 C C . SER B 1 94 ? -13.144 6.186 28.764 1.00 28.48 95 SER B C 1
ATOM 2292 O O . SER B 1 94 ? -12.104 6.856 28.884 1.00 24.85 95 SER B O 1
ATOM 2295 N N . SER B 1 95 ? -13.188 5.109 28.033 1.00 29.48 96 SER B N 1
ATOM 2296 C CA . SER B 1 95 ? -11.989 4.695 27.295 1.00 33.04 96 SER B CA 1
ATOM 2297 C C . SER B 1 95 ? -11.702 5.703 26.179 1.00 30.84 96 SER B C 1
ATOM 2298 O O . SER B 1 95 ? -10.529 6.052 25.946 1.00 28.95 96 SER B O 1
ATOM 2301 N N . PHE B 1 96 ? -12.760 6.282 25.598 1.00 26.72 97 PHE B N 1
ATOM 2302 C CA . PHE B 1 96 ? -12.599 7.347 24.592 1.00 26.16 97 PHE B CA 1
ATOM 2303 C C . PHE B 1 96 ? -11.719 8.492 25.048 1.00 25.79 97 PHE B C 1
ATOM 2304 O O . PHE B 1 96 ? -10.963 9.014 24.258 1.00 27.45 97 PHE B O 1
ATOM 2312 N N . GLU B 1 97 ? -11.849 8.917 26.292 1.00 25.13 98 GLU B N 1
ATOM 2313 C CA . GLU B 1 97 ? -11.091 10.083 26.778 1.00 26.06 98 GLU B CA 1
ATOM 2314 C C . GLU B 1 97 ? -9.783 9.690 27.481 1.00 24.05 98 GLU B C 1
ATOM 2315 O O . GLU B 1 97 ? -9.095 10.538 28.053 1.00 27.32 98 GLU B O 1
ATOM 2321 N N . SER B 1 98 ? -9.454 8.414 27.524 1.00 26.04 99 SER B N 1
ATOM 2322 C CA . SER B 1 98 ? -8.233 8.027 28.175 1.00 25.88 99 SER B CA 1
ATOM 2323 C C . SER B 1 98 ? -7.096 8.190 27.150 1.00 32.73 99 SER B C 1
ATOM 2324 O O . SER B 1 98 ? -7.320 8.149 25.915 1.00 31.99 99 SER B O 1
ATOM 2327 N N . SER B 1 99 ? -5.888 8.407 27.633 1.00 29.10 100 SER B N 1
ATOM 2328 C CA . SER B 1 99 ? -4.742 8.653 26.756 1.00 32.28 100 SER B CA 1
ATOM 2329 C C . SER B 1 99 ? -3.422 8.584 27.529 1.00 34.00 100 SER B C 1
ATOM 2330 O O . SER B 1 99 ? -3.418 8.128 28.653 1.00 23.48 100 SER B O 1
ATOM 2333 N N . PHE B 1 100 ? -2.317 9.002 26.895 1.00 35.30 101 PHE B N 1
ATOM 2334 C CA . PHE B 1 100 ? -0.994 9.117 27.545 1.00 32.97 101 PHE B CA 1
ATOM 2335 C C . PHE B 1 100 ? -0.605 10.564 27.640 1.00 31.54 101 PHE B C 1
ATOM 2336 O O . PHE B 1 100 ? -0.981 11.325 26.787 1.00 39.03 101 PHE B O 1
ATOM 2344 N N . ARG B 1 101 ? 0.069 10.960 28.728 1.00 27.97 102 ARG B N 1
ATOM 2345 C CA . ARG B 1 101 ? 0.760 12.194 28.852 1.00 27.25 102 ARG B CA 1
ATOM 2346 C C . ARG B 1 101 ? 2.135 11.913 28.177 1.00 25.24 102 ARG B C 1
ATOM 2347 O O . ARG B 1 101 ? 2.804 10.951 28.509 1.00 21.78 102 ARG B O 1
ATOM 2355 N N . TYR B 1 102 ? 2.573 12.817 27.331 1.00 28.66 103 TYR B N 1
ATOM 2356 C CA . TYR B 1 102 ? 3.859 12.660 26.668 1.00 26.01 103 TYR B CA 1
ATOM 2357 C C . TYR B 1 102 ? 4.354 14.022 26.163 1.00 28.03 103 TYR B C 1
ATOM 2358 O O . TYR B 1 102 ? 3.619 15.021 26.136 1.00 30.04 103 TYR B O 1
ATOM 2367 N N . ARG B 1 103 ? 5.633 14.062 25.826 1.00 26.18 104 ARG B N 1
ATOM 2368 C CA . ARG B 1 103 ? 6.219 15.190 25.103 1.00 26.18 104 ARG B CA 1
ATOM 2369 C C . ARG B 1 103 ? 6.886 14.625 23.878 1.00 21.55 104 ARG B C 1
ATOM 2370 O O . ARG B 1 103 ? 7.561 13.652 23.983 1.00 21.10 104 ARG B O 1
ATOM 2378 N N . SER B 1 104 ? 6.696 15.211 22.710 1.00 21.90 105 SER B N 1
ATOM 2379 C CA . SER B 1 104 ? 7.342 14.697 21.525 1.00 22.65 105 SER B CA 1
ATOM 2380 C C . SER B 1 104 ? 7.800 15.808 20.612 1.00 22.37 105 SER B C 1
ATOM 2381 O O . SER B 1 104 ? 7.055 16.726 20.318 1.00 24.13 105 SER B O 1
ATOM 2384 N N . ALA B 1 105 ? 9.020 15.662 20.126 1.00 20.89 106 ALA B N 1
ATOM 2385 C CA . ALA B 1 105 ? 9.558 16.521 19.092 1.00 20.89 106 ALA B CA 1
ATOM 2386 C C . ALA B 1 105 ? 9.811 15.764 17.820 1.00 19.52 106 ALA B C 1
ATOM 2387 O O . ALA B 1 105 ? 10.285 14.649 17.828 1.00 17.92 106 ALA B O 1
ATOM 2389 N N . THR B 1 106 ? 9.595 16.434 16.726 1.00 19.15 107 THR B N 1
ATOM 2390 C CA . THR B 1 106 ? 9.958 15.900 15.417 1.00 21.08 107 THR B CA 1
ATOM 2391 C C . THR B 1 106 ? 10.763 16.973 14.669 1.00 21.26 107 THR B C 1
ATOM 2392 O O . THR B 1 106 ? 10.382 18.153 14.709 1.00 24.24 107 THR B O 1
ATOM 2396 N N . LEU B 1 107 ? 11.882 16.566 14.124 1.00 20.33 108 LEU B N 1
ATOM 2397 C CA . LEU B 1 107 ? 12.823 17.455 13.479 1.00 22.40 108 LEU B CA 1
ATOM 2398 C C . LEU B 1 107 ? 13.084 16.888 12.104 1.00 26.01 108 LEU B C 1
ATOM 2399 O O . LEU B 1 107 ? 13.129 15.660 11.929 1.00 26.64 108 LEU B O 1
ATOM 2404 N N . PHE B 1 108 ? 13.241 17.783 11.136 1.00 22.84 109 PHE B N 1
ATOM 2405 C CA . PHE B 1 108 ? 13.320 17.337 9.713 1.00 23.18 109 PHE B CA 1
ATOM 2406 C C . PHE B 1 108 ? 14.531 17.972 9.069 1.00 22.72 109 PHE B C 1
ATOM 2407 O O . PHE B 1 108 ? 14.801 19.124 9.312 1.00 25.33 109 PHE B O 1
ATOM 2415 N N . GLY B 1 109 ? 15.202 17.227 8.193 1.00 25.27 110 GLY B N 1
ATOM 2416 C CA . GLY B 1 109 ? 16.237 17.780 7.345 1.00 26.11 110 GLY B CA 1
ATOM 2417 C C . GLY B 1 109 ? 17.228 16.726 6.950 1.00 27.20 110 GLY B C 1
ATOM 2418 O O . GLY B 1 109 ? 16.985 15.520 7.074 1.00 26.97 110 GLY B O 1
ATOM 2419 N N . THR B 1 110 ? 18.379 17.163 6.507 1.00 21.64 111 THR B N 1
ATOM 2420 C CA . THR B 1 110 ? 19.420 16.260 6.060 1.00 25.50 111 THR B CA 1
ATOM 2421 C C . THR B 1 110 ? 20.595 16.285 7.012 1.00 22.00 111 THR B C 1
ATOM 2422 O O . THR B 1 110 ? 21.112 17.347 7.285 1.00 26.96 111 THR B O 1
ATOM 2426 N N . PHE B 1 111 ? 21.061 15.136 7.479 1.00 21.95 112 PHE B N 1
ATOM 2427 C CA . PHE B 1 111 ? 22.213 15.097 8.321 1.00 21.56 112 PHE B CA 1
ATOM 2428 C C . PHE B 1 111 ? 23.451 15.494 7.529 1.00 28.36 112 PHE B C 1
ATOM 2429 O O . PHE B 1 111 ? 23.588 15.084 6.337 1.00 28.75 112 PHE B O 1
ATOM 2437 N N . GLU B 1 112 ? 24.345 16.265 8.151 1.00 27.73 113 GLU B N 1
ATOM 2438 C CA . GLU B 1 112 ? 25.640 16.602 7.497 1.00 31.92 113 GLU B CA 1
ATOM 2439 C C . GLU B 1 112 ? 26.645 15.705 8.124 1.00 25.35 113 GLU B C 1
ATOM 2440 O O . GLU B 1 112 ? 26.630 15.435 9.361 1.00 22.91 113 GLU B O 1
ATOM 2446 N N . VAL B 1 113 ? 27.526 15.164 7.312 1.00 24.58 114 VAL B N 1
ATOM 2447 C CA . VAL B 1 113 ? 28.703 14.379 7.821 1.00 23.83 114 VAL B CA 1
ATOM 2448 C C . VAL B 1 113 ? 29.651 15.324 8.588 1.00 24.99 114 VAL B C 1
ATOM 2449 O O . VAL B 1 113 ? 30.032 16.368 8.090 1.00 25.30 114 VAL B O 1
ATOM 2453 N N A ILE B 1 114 ? 30.057 14.927 9.786 0.19 25.03 115 ILE B N 1
ATOM 2454 N N B ILE B 1 114 ? 30.055 14.939 9.784 0.81 22.40 115 ILE B N 1
ATOM 2455 C CA A ILE B 1 114 ? 31.091 15.657 10.495 0.19 25.81 115 ILE B CA 1
ATOM 2456 C CA B ILE B 1 114 ? 31.059 15.695 10.469 0.81 23.24 115 ILE B CA 1
ATOM 2457 C C A ILE B 1 114 ? 32.455 15.352 9.875 0.19 26.42 115 ILE B C 1
ATOM 2458 C C B ILE B 1 114 ? 32.457 15.353 9.908 0.81 24.56 115 ILE B C 1
ATOM 2459 O O A ILE B 1 114 ? 32.816 14.186 9.697 0.19 26.97 115 ILE B O 1
ATOM 2460 O O B ILE B 1 114 ? 32.858 14.165 9.830 0.81 26.29 115 ILE B O 1
ATOM 2469 N N . ALA B 1 115 ? 33.201 16.403 9.533 1.00 27.75 116 ALA B N 1
ATOM 2470 C CA . ALA B 1 115 ? 34.547 16.267 8.963 1.00 27.26 116 ALA B CA 1
ATOM 2471 C C . ALA B 1 115 ? 35.493 15.579 9.886 1.00 26.57 116 ALA B C 1
ATOM 2472 O O . ALA B 1 115 ? 35.379 15.636 11.106 1.00 24.55 116 ALA B O 1
ATOM 2474 N N . ASP B 1 116 ? 36.495 14.916 9.324 1.00 27.40 117 ASP B N 1
ATOM 2475 C CA . ASP B 1 116 ? 37.459 14.239 10.140 1.00 28.36 117 ASP B CA 1
ATOM 2476 C C . ASP B 1 116 ? 38.108 15.113 11.226 1.00 29.42 117 ASP B C 1
ATOM 2477 O O . ASP B 1 116 ? 38.317 14.677 12.357 1.00 31.42 117 ASP B O 1
ATOM 2482 N N . ASP B 1 117 ? 38.386 16.358 10.872 1.00 28.48 118 ASP B N 1
ATOM 2483 C CA . ASP B 1 117 ? 39.033 17.333 11.800 1.00 34.03 118 ASP B CA 1
ATOM 2484 C C . ASP B 1 117 ? 38.136 17.764 12.949 1.00 28.40 118 ASP B C 1
ATOM 2485 O O . ASP B 1 117 ? 38.599 18.205 14.004 1.00 25.86 118 ASP B O 1
ATOM 2490 N N . ALA B 1 118 ? 36.841 17.566 12.763 1.00 26.29 119 ALA B N 1
ATOM 2491 C CA . ALA B 1 118 ? 35.861 17.974 13.733 1.00 25.30 119 ALA B CA 1
ATOM 2492 C C . ALA B 1 118 ? 35.294 16.813 14.594 1.00 26.97 119 ALA B C 1
ATOM 2493 O O . ALA B 1 118 ? 34.617 17.060 15.589 1.00 23.49 119 ALA B O 1
ATOM 2495 N N . LYS B 1 119 ? 35.555 15.569 14.231 1.00 24.48 120 LYS B N 1
ATOM 2496 C CA . LYS B 1 119 ? 34.844 14.460 14.848 1.00 26.17 120 LYS B CA 1
ATOM 2497 C C . LYS B 1 119 ? 35.202 14.299 16.269 1.00 25.05 120 LYS B C 1
ATOM 2498 O O . LYS B 1 119 ? 34.341 13.993 17.111 1.00 23.24 120 LYS B O 1
ATOM 2504 N N . ARG B 1 120 ? 36.480 14.503 16.575 1.00 23.47 121 ARG B N 1
ATOM 2505 C CA . ARG B 1 120 ? 36.944 14.281 17.951 1.00 23.82 121 ARG B CA 1
ATOM 2506 C C . ARG B 1 120 ? 36.177 15.168 18.919 1.00 23.21 121 ARG B C 1
ATOM 2507 O O . ARG B 1 120 ? 35.731 14.740 20.004 1.00 25.33 121 ARG B O 1
ATOM 2515 N N . GLY B 1 121 ? 36.071 16.417 18.566 1.00 21.00 122 GLY B N 1
ATOM 2516 C CA . GLY B 1 121 ? 35.342 17.401 19.451 1.00 24.25 122 GLY B CA 1
ATOM 2517 C C . GLY B 1 121 ? 33.872 17.064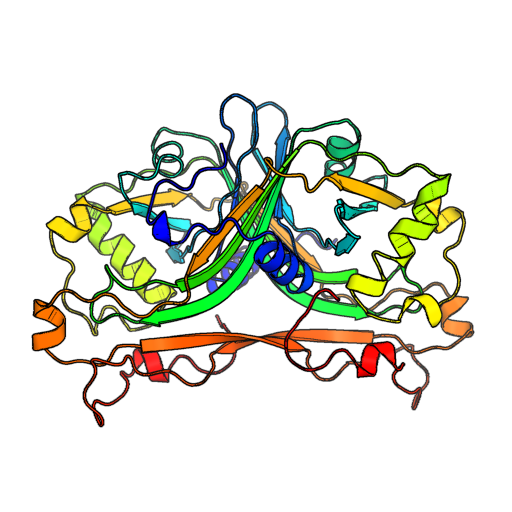 19.586 1.00 24.20 122 GLY B C 1
ATOM 2518 O O . GLY B 1 121 ? 33.327 17.030 20.684 1.00 25.95 122 GLY B O 1
ATOM 2519 N N . TYR B 1 122 ? 33.249 16.686 18.475 1.00 23.59 123 TYR B N 1
ATOM 2520 C CA . TYR B 1 122 ? 31.828 16.381 18.539 1.00 21.76 123 TYR B CA 1
ATOM 2521 C C . TYR B 1 122 ? 31.592 15.119 19.325 1.00 22.21 123 TYR B C 1
ATOM 2522 O O . TYR B 1 122 ? 30.654 15.049 20.149 1.00 25.17 123 TYR B O 1
ATOM 2531 N N . LEU B 1 123 ? 32.440 14.106 19.155 1.00 23.97 124 LEU B N 1
ATOM 2532 C CA . LEU B 1 123 ? 32.234 12.859 19.889 1.00 23.76 124 LEU B CA 1
ATOM 2533 C C . LEU B 1 123 ? 32.477 12.999 21.370 1.00 26.65 124 LEU B C 1
ATOM 2534 O O . LEU B 1 123 ? 31.800 12.330 22.180 1.00 24.07 124 LEU B O 1
ATOM 2539 N N . ASP B 1 124 ? 33.390 13.896 21.755 1.00 27.05 125 ASP B N 1
ATOM 2540 C CA . ASP B 1 124 ? 33.558 14.177 23.160 1.00 27.88 125 ASP B CA 1
ATOM 2541 C C . ASP B 1 124 ? 32.334 14.887 23.726 1.00 24.45 125 ASP B C 1
ATOM 2542 O O . ASP B 1 124 ? 31.912 14.570 24.825 1.00 29.35 125 ASP B O 1
ATOM 2547 N N . ALA B 1 125 ? 31.782 15.825 22.994 1.00 21.92 126 ALA B N 1
ATOM 2548 C CA . ALA B 1 125 ? 30.548 16.514 23.414 1.00 22.75 126 ALA B CA 1
ATOM 2549 C C . ALA B 1 125 ? 29.424 15.526 23.577 1.00 22.79 126 ALA B C 1
ATOM 2550 O O . ALA B 1 125 ? 28.730 15.527 24.574 1.00 27.15 126 ALA B O 1
ATOM 2552 N N . LEU B 1 126 ? 29.317 14.581 22.646 1.00 23.65 127 LEU B N 1
ATOM 2553 C CA . LEU B 1 126 ? 28.296 13.539 22.643 1.00 24.32 127 LEU B CA 1
ATOM 2554 C C . LEU B 1 126 ? 28.413 12.648 23.871 1.00 28.11 127 LEU B C 1
ATOM 2555 O O . LEU B 1 126 ? 27.500 12.539 24.666 1.00 30.27 127 LEU B O 1
ATOM 2560 N N . THR B 1 127 ? 29.609 12.133 24.130 1.00 27.48 128 THR B N 1
ATOM 2561 C CA . THR B 1 127 ? 29.883 11.419 25.342 1.00 27.87 128 THR B CA 1
ATOM 2562 C C . THR B 1 127 ? 29.416 12.119 26.574 1.00 27.39 128 THR B C 1
ATOM 2563 O O . THR B 1 127 ? 28.762 11.522 27.413 1.00 32.54 128 THR B O 1
ATOM 2567 N N . ASP B 1 128 ? 29.752 13.383 26.686 1.00 31.65 129 ASP B N 1
ATOM 2568 C CA . ASP B 1 128 ? 29.350 14.203 27.817 1.00 34.35 129 ASP B CA 1
ATOM 2569 C C . ASP B 1 128 ? 27.831 14.433 27.890 1.00 40.46 129 ASP B C 1
ATOM 2570 O O . ASP B 1 128 ? 27.353 14.830 28.923 1.00 36.28 129 ASP B O 1
ATOM 2575 N N . ARG B 1 129 ? 27.067 14.171 26.832 1.00 38.12 130 ARG B N 1
ATOM 2576 C CA . ARG B 1 129 ? 25.597 14.155 27.015 1.00 35.57 130 ARG B CA 1
ATOM 2577 C C . ARG B 1 129 ? 25.165 12.880 27.698 1.00 34.14 130 ARG B C 1
ATOM 2578 O O . ARG B 1 129 ? 24.401 12.925 28.646 1.00 38.40 130 ARG B O 1
ATOM 2586 N N . PHE B 1 130 ? 25.684 11.750 27.227 1.00 32.02 131 PHE B N 1
ATOM 2587 C CA . PHE B 1 130 ? 25.254 10.429 27.686 1.00 31.62 131 PHE B CA 1
ATOM 2588 C C . PHE B 1 130 ? 25.750 10.151 29.107 1.00 34.69 131 PHE B C 1
ATOM 2589 O O . PHE B 1 130 ? 25.075 9.452 29.895 1.00 32.78 131 PHE B O 1
ATOM 2597 N N . ILE B 1 131 ? 26.941 10.655 29.438 1.00 31.07 132 ILE B N 1
ATOM 2598 C CA . ILE B 1 131 ? 27.542 10.410 30.787 1.00 30.11 132 ILE B CA 1
ATOM 2599 C C . ILE B 1 131 ? 28.216 11.727 31.198 1.00 32.32 132 ILE B C 1
ATOM 2600 O O . ILE B 1 131 ? 29.390 11.987 30.858 1.00 30.38 132 ILE B O 1
ATOM 2605 N N . PRO B 1 132 ? 27.477 12.599 31.860 1.00 32.94 133 PRO B N 1
ATOM 2606 C CA . PRO B 1 132 ? 28.080 13.893 32.053 1.00 33.98 133 PRO B CA 1
ATOM 2607 C C . PRO B 1 132 ? 29.362 13.777 32.824 1.00 37.08 133 PRO B C 1
ATOM 2608 O O . PRO B 1 132 ? 29.464 12.984 33.791 1.00 33.68 133 PRO B O 1
ATOM 2612 N N . GLY B 1 133 ? 30.341 14.553 32.379 1.00 37.02 134 GLY B N 1
ATOM 2613 C CA . GLY B 1 133 ? 31.613 14.633 33.075 1.00 36.62 134 GLY B CA 1
ATOM 2614 C C . GLY B 1 133 ? 32.565 13.502 32.745 1.00 36.13 134 GLY B C 1
ATOM 2615 O O . GLY B 1 133 ? 33.630 13.399 33.341 1.00 39.94 134 GLY B O 1
ATOM 2616 N N . ARG B 1 134 ? 32.192 12.627 31.807 1.00 29.56 135 ARG B N 1
ATOM 2617 C CA . ARG B 1 134 ? 32.930 11.419 31.562 1.00 29.40 135 ARG B CA 1
ATOM 2618 C C . ARG B 1 134 ? 34.173 11.642 30.692 1.00 33.56 135 ARG B C 1
ATOM 2619 O O . ARG B 1 134 ? 35.156 10.917 30.855 1.00 29.72 135 ARG B O 1
ATOM 2627 N N A THR B 1 135 ? 34.145 12.588 29.750 0.16 32.57 136 THR B N 1
ATOM 2628 N N B THR B 1 135 ? 34.113 12.560 29.736 0.84 32.71 136 THR B N 1
ATOM 2629 C CA A THR B 1 135 ? 35.294 12.729 28.836 0.16 33.57 136 THR B CA 1
ATOM 2630 C CA B THR B 1 135 ? 35.270 12.711 28.859 0.84 36.97 136 THR B CA 1
ATOM 2631 C C A THR B 1 135 ? 36.549 13.282 29.511 0.16 33.99 136 THR B C 1
ATOM 2632 C C B THR B 1 135 ? 36.516 13.080 29.686 0.84 34.49 136 THR B C 1
ATOM 2633 O O A THR B 1 135 ? 37.652 13.041 29.035 0.16 32.24 136 THR B O 1
ATOM 2634 O O B THR B 1 135 ? 37.556 12.448 29.545 0.84 32.43 136 THR B O 1
ATOM 2641 N N . ALA B 1 136 ? 36.386 14.045 30.587 1.00 34.78 137 ALA B N 1
ATOM 2642 C CA . ALA B 1 136 ? 37.549 14.493 31.387 1.00 39.19 137 ALA B CA 1
ATOM 2643 C C . ALA B 1 136 ? 38.072 13.332 32.226 1.00 37.63 137 ALA B C 1
ATOM 2644 O O . ALA B 1 136 ? 39.123 13.423 32.800 1.00 42.46 137 ALA B O 1
ATOM 2646 N N . GLU B 1 137 ? 37.351 12.213 32.283 1.00 37.24 138 GLU B N 1
ATOM 2647 C CA . GLU B 1 137 ? 37.792 11.040 33.021 1.00 34.32 138 GLU B CA 1
ATOM 2648 C C . GLU B 1 137 ? 38.485 10.024 32.169 1.00 35.45 138 GLU B C 1
ATOM 2649 O O . GLU B 1 137 ? 39.132 9.171 32.692 1.00 37.96 138 GLU B O 1
ATOM 2655 N N . LEU B 1 138 ? 38.334 10.087 30.860 1.00 34.23 139 LEU B N 1
ATOM 2656 C CA . LEU B 1 138 ? 38.852 9.035 30.019 1.00 35.06 139 LEU B CA 1
ATOM 2657 C C . LEU B 1 138 ? 40.048 9.514 29.219 1.00 33.93 139 LEU B C 1
ATOM 2658 O O . LEU B 1 138 ? 40.264 10.707 29.004 1.00 33.92 139 LEU B O 1
ATOM 2663 N N . ARG B 1 139 ? 40.812 8.559 28.734 1.00 35.44 140 ARG B N 1
ATOM 2664 C CA . ARG B 1 139 ? 41.853 8.852 27.797 1.00 36.02 140 ARG B CA 1
ATOM 2665 C C . ARG B 1 139 ? 41.206 9.331 26.496 1.00 37.45 140 ARG B C 1
ATOM 2666 O O . ARG B 1 139 ? 40.022 9.041 26.235 1.00 33.69 140 ARG B O 1
ATOM 2674 N N . ALA B 1 140 ? 41.994 10.011 25.668 1.00 30.37 141 ALA B N 1
ATOM 2675 C CA . ALA B 1 140 ? 41.552 10.355 24.310 1.00 32.45 141 ALA B CA 1
ATOM 2676 C C . ALA B 1 140 ? 41.286 9.138 23.466 1.00 31.10 141 ALA B C 1
ATOM 2677 O O . ALA B 1 140 ? 41.919 8.097 23.625 1.00 34.15 141 ALA B O 1
ATOM 2679 N N . SER B 1 141 ? 40.348 9.290 22.516 1.00 32.17 142 SER B N 1
ATOM 2680 C CA . SER B 1 141 ? 40.117 8.271 21.525 1.00 33.91 142 SER B CA 1
ATOM 2681 C C . SER B 1 141 ? 41.262 8.247 20.558 1.00 34.22 142 SER B C 1
ATOM 2682 O O . SER B 1 141 ? 41.826 9.268 20.234 1.00 36.72 142 SER B O 1
ATOM 2685 N N . THR B 1 142 ? 41.566 7.063 20.078 1.00 35.91 143 THR B N 1
ATOM 2686 C CA . THR B 1 142 ? 42.643 6.877 19.123 1.00 38.80 143 THR B CA 1
ATOM 2687 C C . THR B 1 142 ? 42.201 7.191 17.711 1.00 38.44 143 THR B C 1
ATOM 2688 O O . THR B 1 142 ? 41.008 7.211 17.393 1.00 32.53 143 THR B O 1
ATOM 2692 N N . ARG B 1 143 ? 43.195 7.386 16.846 1.00 35.19 144 ARG B N 1
ATOM 2693 C CA . ARG B 1 143 ? 42.935 7.670 15.460 1.00 36.62 144 ARG B CA 1
ATOM 2694 C C . ARG B 1 143 ? 42.139 6.556 14.836 1.00 35.57 144 ARG B C 1
ATOM 2695 O O . ARG B 1 143 ? 41.268 6.825 14.024 1.00 33.94 144 ARG B O 1
ATOM 2703 N N . LYS B 1 144 ? 42.398 5.321 15.257 1.00 32.94 145 LYS B N 1
ATOM 2704 C CA . LYS B 1 144 ? 41.739 4.150 14.698 1.00 36.21 145 LYS B CA 1
ATOM 2705 C C . LYS B 1 144 ? 40.239 4.159 15.121 1.00 34.49 145 LYS B C 1
ATOM 2706 O O . LYS B 1 144 ? 39.325 3.928 14.326 1.00 33.68 145 LYS B O 1
ATOM 2712 N N . GLU B 1 145 ? 40.015 4.459 16.386 1.00 30.28 146 GLU B N 1
ATOM 2713 C CA . GLU B 1 145 ? 38.648 4.542 16.898 1.00 31.46 146 GLU B CA 1
ATOM 2714 C C . GLU B 1 145 ? 37.858 5.605 16.115 1.00 31.95 146 GLU B C 1
ATOM 2715 O O . GLU B 1 145 ? 36.723 5.352 15.718 1.00 31.30 146 GLU B O 1
ATOM 2721 N N . LEU B 1 146 ? 38.479 6.770 15.857 1.00 28.01 147 LEU B N 1
ATOM 2722 C CA . LEU B 1 146 ? 37.813 7.838 15.167 1.00 30.53 147 LEU B CA 1
ATOM 2723 C C . LEU B 1 146 ? 37.503 7.409 13.765 1.00 30.41 147 LEU B C 1
ATOM 2724 O O . LEU B 1 146 ? 36.414 7.676 13.236 1.00 28.31 147 LEU B O 1
ATOM 2729 N N . ALA B 1 147 ? 38.483 6.759 13.147 1.00 30.18 148 ALA B N 1
ATOM 2730 C CA . ALA B 1 147 ? 38.372 6.346 11.755 1.00 33.72 148 ALA B CA 1
ATOM 2731 C C . ALA B 1 147 ? 37.246 5.314 11.552 1.00 32.17 148 ALA B C 1
ATOM 2732 O O . ALA B 1 147 ? 36.636 5.291 10.519 1.00 25.91 148 ALA B O 1
ATOM 2734 N N . ALA B 1 148 ? 36.970 4.484 12.564 1.00 29.68 149 ALA B N 1
ATOM 2735 C CA . ALA B 1 148 ? 35.874 3.526 12.499 1.00 30.00 149 ALA B CA 1
ATOM 2736 C C . ALA B 1 148 ? 34.508 4.176 12.704 1.00 30.92 149 ALA B C 1
ATOM 2737 O O . ALA B 1 148 ? 33.483 3.503 12.571 1.00 25.94 149 ALA B O 1
ATOM 2739 N N . THR B 1 149 ? 34.483 5.484 13.020 1.00 30.32 150 THR B N 1
ATOM 2740 C CA . THR B 1 149 ? 33.255 6.184 13.461 1.00 28.34 150 THR B CA 1
ATOM 2741 C C . THR B 1 149 ? 32.706 7.166 12.442 1.00 27.65 150 THR B C 1
ATOM 2742 O O . THR B 1 149 ? 33.409 8.053 11.927 1.00 27.19 150 THR B O 1
ATOM 2746 N N . LEU B 1 150 ? 31.431 7.026 12.128 1.00 25.43 151 LEU B N 1
ATOM 2747 C CA . LEU B 1 150 ? 30.727 8.033 11.365 1.00 28.43 151 LEU B CA 1
ATOM 2748 C C . LEU B 1 150 ? 29.904 8.883 12.357 1.00 27.90 151 LEU B C 1
ATOM 2749 O O . LEU B 1 150 ? 29.131 8.338 13.182 1.00 26.52 151 LEU B O 1
ATOM 2754 N N . ALA B 1 151 ? 30.072 10.205 12.256 1.00 24.89 152 ALA B N 1
ATOM 2755 C CA . ALA B 1 151 ? 29.331 11.148 13.092 1.00 26.48 152 ALA B CA 1
ATOM 2756 C C . ALA B 1 151 ? 28.571 12.126 12.199 1.00 24.51 152 ALA B C 1
ATOM 2757 O O . ALA B 1 151 ? 29.120 12.649 11.235 1.00 25.71 152 ALA B O 1
ATOM 2759 N N . LEU B 1 152 ? 27.300 12.376 12.510 1.00 21.24 153 LEU B N 1
ATOM 2760 C CA . LEU B 1 152 ? 26.426 13.129 11.663 1.00 19.72 153 LEU B CA 1
ATOM 2761 C C . LEU B 1 152 ? 25.709 14.156 12.474 1.00 20.27 153 LEU B C 1
ATOM 2762 O O . LEU B 1 152 ? 25.331 13.943 13.646 1.00 21.51 153 LEU B O 1
ATOM 2767 N N . ALA B 1 153 ? 25.386 15.259 11.856 1.00 19.75 154 ALA B N 1
ATOM 2768 C CA . ALA B 1 153 ? 24.723 16.310 12.609 1.00 19.58 154 ALA B CA 1
ATOM 2769 C C . ALA B 1 153 ? 23.573 16.859 11.881 1.00 21.03 154 ALA B C 1
ATOM 2770 O O . ALA B 1 153 ? 23.677 17.111 10.674 1.00 20.76 154 ALA B O 1
ATOM 2772 N N . LEU B 1 154 ? 22.421 17.024 12.549 1.00 20.60 155 LEU B N 1
ATOM 2773 C CA . LEU B 1 154 ? 21.231 17.622 11.895 1.00 21.09 155 LEU B CA 1
ATOM 2774 C C . LEU B 1 154 ? 20.989 18.987 12.482 1.00 23.71 155 LEU B C 1
ATOM 2775 O O . LEU B 1 154 ? 20.826 19.100 13.706 1.00 21.26 155 LEU B O 1
ATOM 2780 N N . ALA B 1 155 ? 20.927 20.044 11.667 1.00 23.24 156 ALA B N 1
ATOM 2781 C CA . ALA B 1 155 ? 20.727 21.410 12.228 1.00 24.13 156 ALA B CA 1
ATOM 2782 C C . ALA B 1 155 ? 19.337 21.585 12.768 1.00 22.87 156 ALA B C 1
ATOM 2783 O O . ALA B 1 155 ? 18.350 21.172 12.133 1.00 24.48 156 ALA B O 1
ATOM 2785 N N . ILE B 1 156 ? 19.277 22.186 13.951 1.00 19.19 157 ILE B N 1
ATOM 2786 C CA . ILE B 1 156 ? 18.057 22.631 14.535 1.00 23.10 157 ILE B CA 1
ATOM 2787 C C . ILE B 1 156 ? 17.911 24.123 14.245 1.00 26.52 157 ILE B C 1
ATOM 2788 O O . ILE B 1 156 ? 18.547 24.956 14.881 1.00 31.41 157 ILE B O 1
ATOM 2793 N N . GLY B 1 157 ? 17.004 24.434 13.333 1.00 31.16 158 GLY B N 1
ATOM 2794 C CA . GLY B 1 157 ? 16.797 25.802 12.844 1.00 31.38 158 GLY B CA 1
ATOM 2795 C C . GLY B 1 157 ? 15.569 26.381 13.449 1.00 33.13 158 GLY B C 1
ATOM 2796 O O . GLY B 1 157 ? 15.082 25.937 14.512 1.00 31.58 158 GLY B O 1
ATOM 2797 N N . ASP B 1 158 ? 15.027 27.379 12.780 1.00 34.23 159 ASP B N 1
ATOM 2798 C CA . ASP B 1 158 ? 13.867 28.051 13.327 1.00 35.64 159 ASP B CA 1
ATOM 2799 C C . ASP B 1 158 ? 12.577 27.346 12.950 1.00 33.16 159 ASP B C 1
ATOM 2800 O O . ASP B 1 158 ? 11.625 27.321 13.730 1.00 38.27 159 ASP B O 1
ATOM 2805 N N A ASP B 1 159 ? 12.497 26.790 11.746 0.46 33.17 160 ASP B N 1
ATOM 2806 N N B ASP B 1 159 ? 12.649 26.727 11.783 0.54 33.65 160 ASP B N 1
ATOM 2807 C CA A ASP B 1 159 ? 11.234 26.223 11.275 0.46 33.88 160 ASP B CA 1
ATOM 2808 C CA B ASP B 1 159 ? 11.527 26.272 11.008 0.54 35.06 160 ASP B CA 1
ATOM 2809 C C A ASP B 1 159 ? 11.250 24.738 10.866 0.46 29.98 160 ASP B C 1
ATOM 2810 C C B ASP B 1 159 ? 11.224 24.764 11.118 0.54 31.38 160 ASP B C 1
ATOM 2811 O O A ASP B 1 159 ? 10.320 24.308 10.195 0.46 29.97 160 ASP B O 1
ATOM 2812 O O B ASP B 1 159 ? 10.067 24.363 11.199 0.54 37.22 160 ASP B O 1
ATOM 2821 N N . ASN B 1 160 ? 12.277 23.965 11.207 1.00 30.70 161 ASN B N 1
ATOM 2822 C CA . ASN B 1 160 ? 12.300 22.520 10.819 1.00 27.13 161 ASN B CA 1
ATOM 2823 C C . ASN B 1 160 ? 11.953 21.505 11.919 1.00 26.30 161 ASN B C 1
ATOM 2824 O O . ASN B 1 160 ? 12.372 20.336 11.867 1.00 25.14 161 ASN B O 1
ATOM 2829 N N . TRP B 1 161 ? 11.155 21.943 12.870 1.00 26.08 162 TRP B N 1
ATOM 2830 C CA . TRP B 1 161 ? 10.754 21.115 13.966 1.00 25.55 162 TRP B CA 1
ATOM 2831 C C . TRP B 1 161 ? 9.415 21.459 14.534 1.00 28.74 162 TRP B C 1
ATOM 2832 O O . TRP B 1 161 ? 8.926 22.570 14.409 1.00 27.36 162 TRP B O 1
ATOM 2843 N N . SER B 1 162 ? 8.825 20.497 15.247 1.00 30.36 163 SER B N 1
ATOM 2844 C CA . SER B 1 162 ? 7.580 20.786 16.005 1.00 28.68 163 SER B CA 1
ATOM 2845 C C . SER B 1 162 ? 7.654 20.045 17.304 1.00 24.25 163 SER B C 1
ATOM 2846 O O . SER B 1 162 ? 8.397 19.048 17.448 1.00 23.13 163 SER B O 1
ATOM 2849 N N . LEU B 1 163 ? 6.903 20.537 18.257 1.00 23.02 164 LEU B N 1
ATOM 2850 C CA . LEU B 1 163 ? 6.962 20.058 19.637 1.00 25.68 164 LEU B CA 1
ATOM 2851 C C . LEU B 1 163 ? 5.551 19.920 20.090 1.00 28.89 164 LEU B C 1
ATOM 2852 O O . LEU B 1 163 ? 4.796 20.919 20.094 1.00 28.64 164 LEU B O 1
ATOM 2857 N N . LYS B 1 164 ? 5.172 18.702 20.437 1.00 25.69 165 LYS B N 1
ATOM 2858 C CA . LYS B 1 164 ? 3.827 18.447 20.996 1.00 32.13 165 LYS B CA 1
ATOM 2859 C C . LYS B 1 164 ? 3.961 18.069 22.467 1.00 29.90 165 LYS B C 1
ATOM 2860 O O . LYS B 1 164 ? 4.804 17.270 22.801 1.00 26.89 165 LYS B O 1
ATOM 2866 N N . LEU B 1 165 ? 3.193 18.705 23.355 1.00 31.30 166 LEU B N 1
ATOM 2867 C CA . LEU B 1 165 ? 3.258 18.512 24.800 1.00 37.96 166 LEU B CA 1
ATOM 2868 C C . LEU B 1 165 ? 1.827 18.218 25.228 1.00 46.92 166 LEU B C 1
ATOM 2869 O O . LEU B 1 165 ? 0.938 19.049 25.018 1.00 48.16 166 LEU B O 1
ATOM 2874 N N . SER B 1 166 ? 1.575 17.018 25.730 1.00 44.93 167 SER B N 1
ATOM 2875 C CA . SER B 1 166 ? 0.275 16.708 26.263 1.00 45.69 167 SER B CA 1
ATOM 2876 C C . SER B 1 166 ? 0.488 16.329 27.702 1.00 45.35 167 SER B C 1
ATOM 2877 O O . SER B 1 166 ? 1.031 15.252 27.989 1.00 41.15 167 SER B O 1
ATOM 2880 N N . GLU B 1 167 ? 0.121 17.233 28.605 1.00 44.30 168 GLU B N 1
ATOM 2881 C CA . GLU B 1 167 ? 0.265 16.992 30.035 1.00 44.73 168 GLU B CA 1
ATOM 2882 C C . GLU B 1 167 ? -1.070 17.242 30.738 1.00 45.08 168 GLU B C 1
ATOM 2883 O O . GLU B 1 167 ? -1.079 17.728 31.854 1.00 48.93 168 GLU B O 1
ATOM 2889 N N . GLY B 1 168 ? -2.169 16.837 30.104 1.00 43.90 169 GLY B N 1
ATOM 2890 C CA . GLY B 1 168 ? -3.522 17.151 30.581 1.00 47.81 169 GLY B CA 1
ATOM 2891 C C . GLY B 1 168 ? -4.087 16.260 31.693 1.00 40.95 169 GLY B C 1
ATOM 2892 O O . GLY B 1 168 ? -3.456 15.292 32.109 1.00 42.69 169 GLY B O 1
ATOM 2893 N N . TRP B 1 169 ? -5.232 16.674 32.226 1.00 34.65 170 TRP B N 1
ATOM 2894 C CA . TRP B 1 169 ? -6.083 15.840 33.031 1.00 31.26 170 TRP B CA 1
ATOM 2895 C C . TRP B 1 169 ? -7.179 15.284 32.121 1.00 31.62 170 TRP B C 1
ATOM 2896 O O . TRP B 1 169 ? -7.471 15.869 31.118 1.00 28.81 170 TRP B O 1
ATOM 2907 N N . PRO B 1 170 ? -7.863 14.203 32.525 1.00 29.22 171 PRO B N 1
ATOM 2908 C CA . PRO B 1 170 ? -8.936 13.711 31.654 1.00 32.64 171 PRO B CA 1
ATOM 2909 C C . PRO B 1 170 ? -10.112 14.715 31.513 1.00 31.70 171 PRO B C 1
ATOM 2910 O O . PRO B 1 170 ? -10.476 15.315 32.471 1.00 32.61 171 PRO B O 1
ATOM 2914 N N . ASP B 1 171 ? -10.700 14.845 30.339 1.00 30.95 172 ASP B N 1
ATOM 2915 C CA . ASP B 1 171 ? -11.802 15.788 30.134 1.00 35.00 172 ASP B CA 1
ATOM 2916 C C . ASP B 1 171 ? -13.020 14.959 29.826 1.00 32.16 172 ASP B C 1
ATOM 2917 O O . ASP B 1 171 ? -13.280 14.657 28.684 1.00 31.45 172 ASP B O 1
ATOM 2922 N N . ASP B 1 172 ? -13.738 14.577 30.869 1.00 30.88 173 ASP B N 1
ATOM 2923 C CA . ASP B 1 172 ? -14.862 13.638 30.715 1.00 32.92 173 ASP B CA 1
ATOM 2924 C C . ASP B 1 172 ? -16.165 14.386 30.477 1.00 33.95 173 ASP B C 1
ATOM 2925 O O . ASP B 1 172 ? -16.367 15.459 31.036 1.00 34.98 173 ASP B O 1
ATOM 2930 N N . ALA B 1 173 ? -17.044 13.810 29.674 1.00 35.80 174 ALA B N 1
ATOM 2931 C CA . ALA B 1 173 ? -18.420 14.353 29.534 1.00 42.21 174 ALA B CA 1
ATOM 2932 C C . ALA B 1 173 ? -19.095 14.468 30.888 1.00 41.62 174 ALA B C 1
ATOM 2933 O O . ALA B 1 173 ? -18.818 13.672 31.806 1.00 34.83 174 ALA B O 1
ATOM 2935 N N A ASP B 1 174 ? -20.035 15.401 30.952 0.57 43.19 175 ASP B N 1
ATOM 2936 N N B ASP B 1 174 ? -19.979 15.440 31.102 0.43 43.59 175 ASP B N 1
ATOM 2937 C CA A ASP B 1 174 ? -20.787 15.722 32.165 0.57 40.69 175 ASP B CA 1
ATOM 2938 C CA B ASP B 1 174 ? -20.531 15.552 32.466 0.43 41.64 175 ASP B CA 1
ATOM 2939 C C A ASP B 1 174 ? -21.500 14.520 32.757 0.57 39.75 175 ASP B C 1
ATOM 2940 C C B ASP B 1 174 ? -21.493 14.430 32.843 0.43 40.94 175 ASP B C 1
ATOM 2941 O O A ASP B 1 174 ? -21.529 14.332 33.967 0.57 38.19 175 ASP B O 1
ATOM 2942 O O B ASP B 1 174 ? -21.698 14.188 34.027 0.43 39.82 175 ASP B O 1
ATOM 2951 N N . GLU B 1 175 ? -22.024 13.689 31.866 1.00 39.12 176 GLU B N 1
ATOM 2952 C CA . GLU B 1 175 ? -22.785 12.481 32.203 1.00 43.88 176 GLU B CA 1
ATOM 2953 C C . GLU B 1 175 ? -21.930 11.436 32.903 1.00 38.37 176 GLU B C 1
ATOM 2954 O O . GLU B 1 175 ? -22.391 10.732 33.798 1.00 31.86 176 GLU B O 1
ATOM 2960 N N . ASP B 1 176 ? -20.678 11.333 32.479 1.00 34.56 177 ASP B N 1
ATOM 2961 C CA . ASP B 1 176 ? -19.749 10.438 33.112 1.00 32.19 177 ASP B CA 1
ATOM 2962 C C . ASP B 1 176 ? -19.314 11.027 34.466 1.00 31.71 177 ASP B C 1
ATOM 2963 O O . ASP B 1 176 ? -19.218 10.284 35.450 1.00 29.66 177 ASP B O 1
ATOM 2968 N N . ILE B 1 177 ? -19.053 12.321 34.540 1.00 32.47 178 ILE B N 1
ATOM 2969 C CA . ILE B 1 177 ? -18.675 12.893 35.875 1.00 37.49 178 ILE B CA 1
ATOM 2970 C C . ILE B 1 177 ? -19.823 12.614 36.856 1.00 38.67 178 ILE B C 1
ATOM 2971 O O . ILE B 1 177 ? -19.612 12.104 37.904 1.00 36.62 178 ILE B O 1
ATOM 2976 N N . ALA B 1 178 ? -21.043 12.860 36.428 1.00 36.95 179 ALA B N 1
ATOM 2977 C CA . ALA B 1 178 ? -22.211 12.677 37.265 1.00 41.23 179 ALA B CA 1
ATOM 2978 C C . ALA B 1 178 ? -22.473 11.252 37.649 1.00 42.84 179 ALA B C 1
ATOM 2979 O O . ALA B 1 178 ? -23.065 11.006 38.690 1.00 51.20 179 ALA B O 1
ATOM 2981 N N . ALA B 1 179 ? -22.015 10.305 36.846 1.00 40.21 180 ALA B N 1
ATOM 2982 C CA . ALA B 1 179 ? -22.078 8.907 37.194 1.00 38.34 180 ALA B CA 1
ATOM 2983 C C . ALA B 1 179 ? -21.025 8.482 38.210 1.00 41.36 180 ALA B C 1
ATOM 2984 O O . ALA B 1 179 ? -21.112 7.379 38.778 1.00 36.79 180 ALA B O 1
ATOM 2986 N N . GLY B 1 180 ? -20.029 9.322 38.439 1.00 42.06 181 GLY B N 1
ATOM 2987 C CA . GLY B 1 180 ? -19.032 9.012 39.448 1.00 42.92 181 GLY B CA 1
ATOM 2988 C C . GLY B 1 180 ? -17.827 8.364 38.789 1.00 44.40 181 GLY B C 1
ATOM 2989 O O . GLY B 1 180 ? -17.563 8.602 37.620 1.00 40.17 181 GLY B O 1
ATOM 2990 N N . GLY B 1 181 ? -17.092 7.582 39.575 1.00 37.01 182 GLY B N 1
ATOM 2991 C CA . GLY B 1 181 ? -16.005 6.791 39.090 1.00 36.42 182 GLY B CA 1
ATOM 2992 C C . GLY B 1 181 ? -14.739 7.564 39.298 1.00 29.44 182 GLY B C 1
ATOM 2993 O O . GLY B 1 181 ? -14.749 8.784 39.376 1.00 29.88 182 GLY B O 1
ATOM 2994 N N . TRP B 1 182 ? -13.636 6.855 39.339 1.00 28.68 183 TRP B N 1
ATOM 2995 C CA . TRP B 1 182 ? -12.384 7.495 39.563 1.00 23.65 183 TRP B CA 1
ATOM 2996 C C . TRP B 1 182 ? -11.804 7.986 38.222 1.00 24.00 183 TRP B C 1
ATOM 2997 O O . TRP B 1 182 ? -12.040 7.387 37.218 1.00 23.68 183 TRP B O 1
ATOM 3008 N N . ALA B 1 183 ? -10.959 9.014 38.261 1.00 24.56 184 ALA B N 1
ATOM 3009 C CA . ALA B 1 183 ? -10.180 9.479 37.080 1.00 21.49 184 ALA B CA 1
ATOM 3010 C C . ALA B 1 183 ? -8.978 10.203 37.531 1.00 19.65 184 ALA B C 1
ATOM 3011 O O . ALA B 1 183 ? -8.901 10.726 38.656 1.00 24.05 184 ALA B O 1
ATOM 3013 N N . GLY B 1 184 ? -7.962 10.216 36.686 1.00 19.65 185 GLY B N 1
ATOM 3014 C CA . GLY B 1 184 ? -6.730 10.825 37.073 1.00 21.24 185 GLY B CA 1
ATOM 3015 C C . GLY B 1 184 ? -5.626 10.455 36.137 1.00 22.69 185 GLY B C 1
ATOM 3016 O O . GLY B 1 184 ? -5.879 10.054 35.032 1.00 22.52 185 GLY B O 1
ATOM 3017 N N . VAL B 1 185 ? -4.406 10.577 36.651 1.00 23.62 186 VAL B N 1
ATOM 3018 C CA . VAL B 1 185 ? -3.187 10.316 35.918 1.00 21.30 186 VAL B CA 1
ATOM 3019 C C . VAL B 1 185 ? -2.281 9.418 36.764 1.00 20.73 186 VAL B C 1
ATOM 3020 O O . VAL B 1 185 ? -2.089 9.663 37.961 1.00 22.51 186 VAL B O 1
ATOM 3024 N N . VAL B 1 186 ? -1.784 8.364 36.160 1.00 17.54 187 VAL B N 1
ATOM 3025 C CA . VAL B 1 186 ? -0.736 7.528 36.726 1.00 18.36 187 VAL B CA 1
ATOM 3026 C C . VAL B 1 186 ? 0.618 7.918 36.084 1.00 19.73 187 VAL B C 1
ATOM 3027 O O . VAL B 1 186 ? 0.865 7.623 34.880 1.00 18.83 187 VAL B O 1
ATOM 3031 N N . PRO B 1 187 ? 1.465 8.617 36.820 1.00 20.62 188 PRO B N 1
ATOM 3032 C CA . PRO B 1 187 ? 2.711 9.052 36.218 1.00 21.35 188 PRO B CA 1
ATOM 3033 C C . PRO B 1 187 ? 3.637 7.952 35.884 1.00 21.42 188 PRO B C 1
ATOM 3034 O O . PRO B 1 187 ? 3.568 6.869 36.475 1.00 23.47 188 PRO B O 1
ATOM 3038 N N . LEU B 1 188 ? 4.481 8.212 34.871 1.00 21.86 189 LEU B N 1
ATOM 3039 C CA . LEU B 1 188 ? 5.569 7.350 34.537 1.00 20.19 189 LEU B CA 1
ATOM 3040 C C . LEU B 1 188 ? 6.885 8.161 34.627 1.00 22.74 189 LEU B C 1
ATOM 3041 O O . LEU B 1 188 ? 6.957 9.305 34.161 1.00 23.27 189 LEU B O 1
ATOM 3046 N N . THR B 1 189 ? 7.9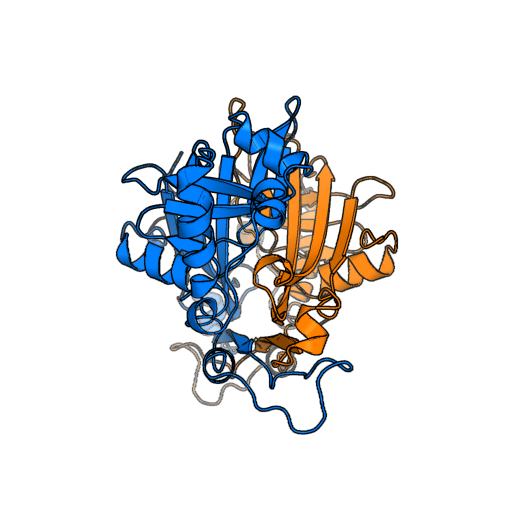08 7.561 35.211 1.00 24.13 190 THR B N 1
ATOM 3047 C CA . THR B 1 189 ? 9.231 8.218 35.232 1.00 28.06 190 THR B CA 1
ATOM 3048 C C . THR B 1 189 ? 10.279 7.178 34.895 1.00 25.36 190 THR B C 1
ATOM 3049 O O . THR B 1 189 ? 10.113 5.941 35.133 1.00 25.67 190 THR B O 1
ATOM 3053 N N . THR B 1 190 ? 11.353 7.666 34.323 1.00 24.89 191 THR B N 1
ATOM 3054 C CA . THR B 1 190 ? 12.489 6.783 34.050 1.00 27.46 191 THR B CA 1
ATOM 3055 C C . THR B 1 190 ? 13.639 7.152 34.974 1.00 26.06 191 THR B C 1
ATOM 3056 O O . THR B 1 190 ? 13.958 8.304 35.077 1.00 25.34 191 THR B O 1
ATOM 3060 N N . GLN B 1 191 ? 14.219 6.160 35.639 1.00 28.14 192 GLN B N 1
ATOM 3061 C CA . GLN B 1 191 ? 15.145 6.413 36.726 1.00 30.98 192 GLN B CA 1
ATOM 3062 C C . GLN B 1 191 ? 16.402 5.576 36.508 1.00 26.26 192 GLN B C 1
ATOM 3063 O O . GLN B 1 191 ? 16.310 4.472 36.065 1.00 25.27 192 GLN B O 1
ATOM 3069 N N . TYR B 1 192 ? 17.561 6.135 36.816 1.00 27.14 193 TYR B N 1
ATOM 3070 C CA . TYR B 1 192 ? 18.781 5.362 36.889 1.00 26.50 193 TYR B CA 1
ATOM 3071 C C . TYR B 1 192 ? 18.703 4.467 38.106 1.00 29.23 193 TYR B C 1
ATOM 3072 O O . TYR B 1 192 ? 18.261 4.891 39.149 1.00 34.08 193 TYR B O 1
ATOM 3081 N N . GLY B 1 193 ? 19.095 3.229 37.944 1.00 26.85 194 GLY B N 1
ATOM 3082 C CA . GLY B 1 193 ? 19.204 2.282 39.017 1.00 29.72 194 GLY B CA 1
ATOM 3083 C C . GLY B 1 193 ? 20.630 2.280 39.573 1.00 28.20 194 GLY B C 1
ATOM 3084 O O . GLY B 1 193 ? 21.518 3.031 39.136 1.00 27.18 194 GLY B O 1
ATOM 3085 N N . ALA B 1 194 ? 20.830 1.429 40.560 1.00 32.33 195 ALA B N 1
ATOM 3086 C CA . ALA B 1 194 ? 22.126 1.271 41.194 1.00 32.70 195 ALA B CA 1
ATOM 3087 C C . ALA B 1 194 ? 23.102 0.687 40.177 1.00 30.27 195 ALA B C 1
ATOM 3088 O O . ALA B 1 194 ? 22.814 -0.310 39.512 1.00 29.64 195 ALA B O 1
ATOM 3090 N N . PRO B 1 195 ? 24.302 1.256 40.106 1.00 33.63 196 PRO B N 1
ATOM 3091 C CA . PRO B 1 195 ? 25.258 0.727 39.125 1.00 32.65 196 PRO B CA 1
ATOM 3092 C C . PRO B 1 195 ? 25.698 -0.672 39.324 1.00 34.73 196 PRO B C 1
ATOM 3093 O O . PRO B 1 195 ? 25.852 -1.148 40.442 1.00 35.97 196 PRO B O 1
ATOM 3097 N N . LEU B 1 196 ? 25.984 -1.316 38.226 1.00 30.47 197 LEU B N 1
ATOM 3098 C CA . LEU B 1 196 ? 26.414 -2.647 38.218 1.00 34.55 197 LEU B CA 1
ATOM 3099 C C . LEU B 1 196 ? 27.849 -2.610 37.711 1.00 37.58 197 LEU B C 1
ATOM 3100 O O . LEU B 1 196 ? 28.131 -2.190 36.584 1.00 31.68 197 LEU B O 1
ATOM 3105 N N . THR B 1 197 ? 28.753 -3.003 38.595 1.00 35.21 198 THR B N 1
ATOM 3106 C CA . THR B 1 197 ? 30.156 -3.041 38.293 1.00 35.26 198 THR B CA 1
ATOM 3107 C C . THR B 1 197 ? 30.401 -4.195 37.351 1.00 29.03 198 THR B C 1
ATOM 3108 O O . THR B 1 197 ? 29.963 -5.258 37.602 1.00 33.55 198 THR B O 1
ATOM 3112 N N . ALA B 1 198 ? 31.136 -3.977 36.284 1.00 31.83 199 ALA B N 1
ATOM 3113 C CA . ALA B 1 198 ? 31.482 -5.047 35.355 1.00 35.91 199 ALA B CA 1
ATOM 3114 C C . ALA B 1 198 ? 32.371 -6.137 35.994 1.00 39.54 199 ALA B C 1
ATOM 3115 O O . ALA B 1 198 ? 33.155 -5.815 36.893 1.00 36.47 199 ALA B O 1
ATOM 3117 N N . PRO B 1 199 ? 32.257 -7.402 35.515 1.00 42.52 200 PRO B N 1
ATOM 3118 C CA . PRO B 1 199 ? 33.032 -8.531 36.045 1.00 49.34 200 PRO B CA 1
ATOM 3119 C C . PRO B 1 199 ? 34.570 -8.359 36.077 1.00 48.15 200 PRO B C 1
ATOM 3120 O O . PRO B 1 199 ? 35.188 -8.913 36.969 1.00 51.77 200 PRO B O 1
ATOM 3124 N N . ASP B 1 200 ? 35.164 -7.606 35.152 1.00 40.77 201 ASP B N 1
ATOM 3125 C CA . ASP B 1 200 ? 36.619 -7.427 35.123 1.00 42.09 201 ASP B CA 1
ATOM 3126 C C . ASP B 1 200 ? 37.152 -6.189 35.842 1.00 45.99 201 ASP B C 1
ATOM 3127 O O . ASP B 1 200 ? 38.281 -5.772 35.619 1.00 48.18 201 ASP B O 1
ATOM 3132 N N . VAL B 1 201 ? 36.360 -5.612 36.725 1.00 47.00 202 VAL B N 1
ATOM 3133 C CA . VAL B 1 201 ? 36.805 -4.495 37.546 1.00 45.13 202 VAL B CA 1
ATOM 3134 C C . VAL B 1 201 ? 37.160 -4.972 38.983 1.00 53.06 202 VAL B C 1
ATOM 3135 O O . VAL B 1 201 ? 36.457 -5.800 39.554 1.00 53.93 202 VAL B O 1
ATOM 3139 N N . ALA B 1 202 ? 38.233 -4.435 39.570 1.00 54.74 203 ALA B N 1
ATOM 3140 C CA . ALA B 1 202 ? 38.685 -4.926 40.891 1.00 53.41 203 ALA B CA 1
ATOM 3141 C C . ALA B 1 202 ? 37.704 -4.457 41.928 1.00 52.95 203 ALA B C 1
ATOM 3142 O O . ALA B 1 202 ? 37.258 -3.282 41.876 1.00 43.33 203 ALA B O 1
ATOM 3144 N N . ALA B 1 203 ? 37.320 -5.371 42.832 1.00 54.33 204 ALA B N 1
ATOM 3145 C CA . ALA B 1 203 ? 36.516 -5.009 44.008 1.00 54.26 204 ALA B CA 1
ATOM 3146 C C . ALA B 1 203 ? 37.168 -3.794 44.643 1.00 55.42 204 ALA B C 1
ATOM 3147 O O . ALA B 1 203 ? 38.397 -3.750 44.772 1.00 68.30 204 ALA B O 1
ATOM 3149 N N . GLY B 1 204 ? 36.394 -2.780 45.002 1.00 54.79 205 GLY B N 1
ATOM 3150 C CA . GLY B 1 204 ? 37.009 -1.643 45.693 1.00 51.26 205 GLY B CA 1
ATOM 3151 C C . GLY B 1 204 ? 37.526 -0.518 44.802 1.00 55.21 205 GLY B C 1
ATOM 3152 O O . GLY B 1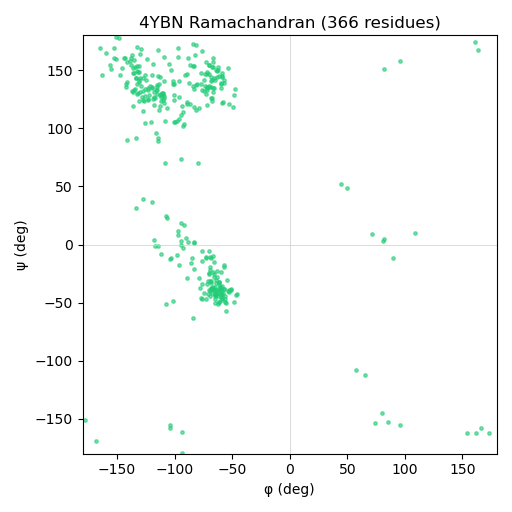 204 ? 37.850 0.582 45.323 1.00 48.32 205 GLY B O 1
ATOM 3153 N N . THR B 1 205 ? 37.604 -0.745 43.476 1.00 48.17 206 THR B N 1
ATOM 3154 C CA . THR B 1 205 ? 37.761 0.380 42.539 1.00 42.85 206 THR B CA 1
ATOM 3155 C C . THR B 1 205 ? 36.575 1.301 42.777 1.00 37.53 206 THR B C 1
ATOM 3156 O O . THR B 1 205 ? 35.455 0.881 42.695 1.00 39.63 206 THR B O 1
ATOM 3160 N N . PRO B 1 206 ? 36.813 2.560 43.111 1.00 44.60 207 PRO B N 1
ATOM 3161 C CA . PRO B 1 206 ? 35.642 3.401 43.368 1.00 50.55 207 PRO B CA 1
ATOM 3162 C C . PRO B 1 206 ? 34.872 3.784 42.078 1.00 44.49 207 PRO B C 1
ATOM 3163 O O . PRO B 1 206 ? 35.429 3.751 40.998 1.00 41.95 207 PRO B O 1
ATOM 3167 N N . LEU B 1 207 ? 33.598 4.116 42.213 1.00 50.02 208 LEU B N 1
ATOM 3168 C CA . LEU B 1 207 ? 32.821 4.629 41.087 1.00 46.61 208 LEU B CA 1
ATOM 3169 C C . LEU B 1 207 ? 33.372 5.959 40.734 1.00 41.85 208 LEU B C 1
ATOM 3170 O O . LEU B 1 207 ? 33.640 6.763 41.622 1.00 40.00 208 LEU B O 1
ATOM 3175 N N . PRO B 1 208 ? 33.439 6.260 39.439 1.00 38.96 209 PRO B N 1
ATOM 3176 C CA . PRO B 1 208 ? 33.854 7.605 39.098 1.00 35.14 209 PRO B CA 1
ATOM 3177 C C . PRO B 1 208 ? 32.803 8.694 39.435 1.00 36.96 209 PRO B C 1
ATOM 3178 O O . PRO B 1 208 ? 31.590 8.444 39.496 1.00 38.90 209 PRO B O 1
ATOM 3182 N N . PRO B 1 209 ? 33.271 9.918 39.653 1.00 37.28 210 PRO B N 1
ATOM 3183 C CA . PRO B 1 209 ? 32.356 11.053 39.840 1.00 41.48 210 PRO B CA 1
ATOM 3184 C C . PRO B 1 209 ? 31.208 11.135 38.790 1.00 39.33 210 PRO B C 1
ATOM 3185 O O . PRO B 1 209 ? 30.088 11.410 39.149 1.00 37.14 210 PRO B O 1
ATOM 3189 N N . SER B 1 210 ? 31.511 10.924 37.510 1.00 37.80 211 SER B N 1
ATOM 3190 C CA . SER B 1 210 ? 30.478 10.962 36.468 1.00 34.23 211 SER B CA 1
ATOM 3191 C C . SER B 1 210 ? 29.358 9.953 36.816 1.00 31.57 211 SER B C 1
ATOM 3192 O O . SER B 1 210 ? 28.214 10.325 36.893 1.00 33.19 211 SER B O 1
ATOM 3195 N N . VAL B 1 211 ? 29.723 8.732 37.140 1.00 28.76 212 VAL B N 1
ATOM 3196 C CA . VAL B 1 211 ? 28.771 7.699 37.459 1.00 33.02 212 VAL B CA 1
ATOM 3197 C C . VAL B 1 211 ? 27.960 7.931 38.723 1.00 35.16 212 VAL B C 1
ATOM 3198 O O . VAL B 1 211 ? 26.746 7.660 38.769 1.00 31.22 212 VAL B O 1
ATOM 3202 N N . ARG B 1 212 ? 28.620 8.469 39.743 1.00 36.23 213 ARG B N 1
ATOM 3203 C CA . ARG B 1 212 ? 27.942 8.843 40.964 1.00 37.56 213 ARG B CA 1
ATOM 3204 C C . ARG B 1 212 ? 26.954 9.978 40.727 1.00 37.35 213 ARG B C 1
ATOM 3205 O O . ARG B 1 212 ? 26.003 10.087 41.432 1.00 38.06 213 ARG B O 1
ATOM 3213 N N . GLY B 1 213 ? 27.186 10.837 39.743 1.00 32.92 214 GLY B N 1
ATOM 3214 C CA . GLY B 1 213 ? 26.239 11.877 39.420 1.00 32.77 214 GLY B CA 1
ATOM 3215 C C . GLY B 1 213 ? 24.971 11.334 38.725 1.00 33.23 214 GLY B C 1
ATOM 3216 O O . GLY B 1 213 ? 24.055 12.059 38.610 1.00 35.98 214 GLY B O 1
ATOM 3217 N N . MET B 1 214 ? 24.958 10.075 38.298 1.00 31.66 215 MET B N 1
ATOM 3218 C CA . MET B 1 214 ? 23.868 9.474 37.507 1.00 32.60 215 MET B CA 1
ATOM 3219 C C . MET B 1 214 ? 22.864 8.757 38.408 1.00 29.95 215 MET B C 1
ATOM 3220 O O . MET B 1 214 ? 22.826 7.573 38.451 1.00 29.92 215 MET B O 1
ATOM 3225 N N . THR B 1 215 ? 22.052 9.536 39.117 1.00 29.42 216 THR B N 1
ATOM 3226 C CA . THR B 1 215 ? 21.109 9.022 40.039 1.00 33.05 216 THR B CA 1
ATOM 3227 C C . THR B 1 215 ? 19.842 9.799 39.818 1.00 30.77 216 THR B C 1
ATOM 3228 O O . THR B 1 215 ? 19.885 10.862 39.239 1.00 34.27 216 THR B O 1
ATOM 3232 N N . GLY B 1 216 ? 18.717 9.292 40.306 1.00 32.96 217 GLY B N 1
ATOM 3233 C CA . GLY B 1 216 ? 17.427 9.983 40.074 1.00 34.73 217 GLY B CA 1
ATOM 3234 C C . GLY B 1 216 ? 16.943 9.809 38.631 1.00 32.85 217 GLY B C 1
ATOM 3235 O O . GLY B 1 216 ? 17.306 8.853 37.966 1.00 28.34 217 GLY B O 1
ATOM 3236 N N . GLU B 1 217 ? 16.157 10.763 38.139 1.00 38.62 218 GLU B N 1
ATOM 3237 C CA . GLU B 1 217 ? 15.511 10.604 36.843 1.00 37.20 218 GLU B CA 1
ATOM 3238 C C . GLU B 1 217 ? 16.484 10.752 35.704 1.00 38.50 218 GLU B C 1
ATOM 3239 O O . GLU B 1 217 ? 17.445 11.491 35.802 1.00 42.52 218 GLU B O 1
ATOM 3245 N N . LEU B 1 218 ? 16.284 10.033 34.626 1.00 38.91 219 LEU B N 1
ATOM 3246 C CA . LEU B 1 218 ? 16.925 10.442 33.388 1.00 46.37 219 LEU B CA 1
ATOM 3247 C C . LEU B 1 218 ? 16.565 11.927 33.329 1.00 56.68 219 LEU B C 1
ATOM 3248 O O . LEU B 1 218 ? 15.389 12.254 33.332 1.00 62.35 219 LEU B O 1
ATOM 3253 N N . ARG B 1 219 ? 17.539 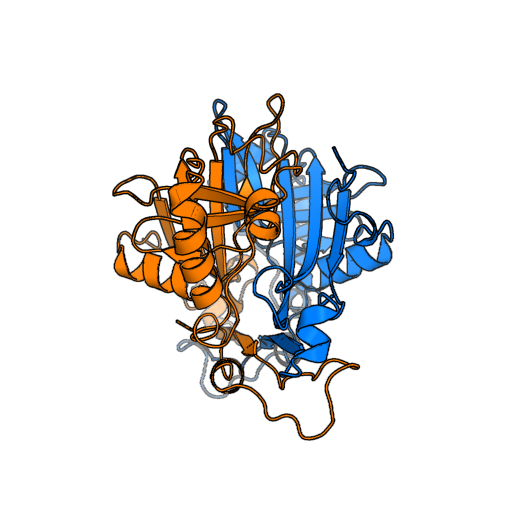12.830 33.346 1.00 69.19 220 ARG B N 1
ATOM 3254 C CA . ARG B 1 219 ? 17.257 14.233 33.780 1.00 68.99 220 ARG B CA 1
ATOM 3255 C C . ARG B 1 219 ? 17.949 15.266 32.893 1.00 62.24 220 ARG B C 1
ATOM 3256 O O . ARG B 1 219 ? 18.967 14.972 32.2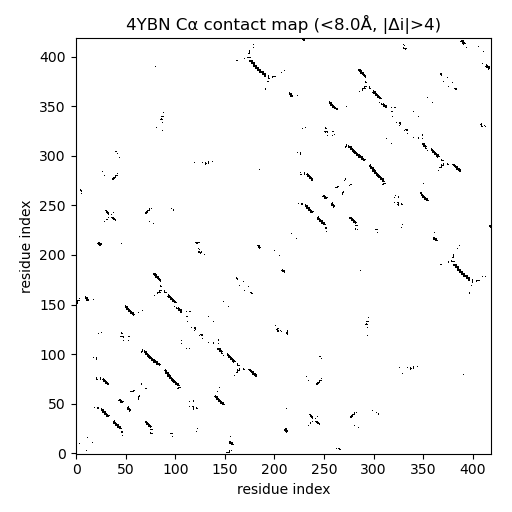76 1.00 54.10 220 ARG B O 1
ATOM 3264 N N . ASN B 1 220 ? 17.393 16.479 32.825 1.00 66.76 221 ASN B N 1
ATOM 3265 C CA . ASN B 1 220 ? 18.065 17.589 32.139 1.00 64.44 221 ASN B CA 1
ATOM 3266 C C . ASN B 1 220 ? 19.173 18.180 33.018 1.00 63.52 221 ASN B C 1
ATOM 3267 O O . ASN B 1 220 ? 20.346 17.861 32.817 1.00 69.81 221 ASN B O 1
#

Radius of gyration: 22.08 Å; Cα contacts (8 Å, |Δi|>4): 963; chains: 2; bounding box: 68×43×52 Å

Organism: Mycolicibacterium smegmatis (strain ATCC 700084 / mc(2)155) (NCBI:txid246196)

B-factor: mean 34.09, std 12.69, range [15.37, 96.73]

CATH classification: 2.30.110.10

Sequence (419 aa):
STRVTRLDEKQSTSRERLDDLLDTIPLLATVALVRDGHHPVAFPIGFGRVGDELVIHGSTGSPWLRALAEGAPAAVSVTALDGVVVARSSFESSSFRYRSATLFGTTFEVIADDAKRGYLDALLTDRFIPGRTAELRASTRKELAATLALALAIGDDNWSLKLSEGWPDDADEDIAAGGWAGVVPLTTQYGAPLTAPDVAAGTPLPPSVRGMTGELRNTEKQSTSRERLDDLLDTIPLLATVALVRRDDGHPVAFFPIGFGRVGDEELVIHGSTGSPWWLRALAEEGAPAAVSVTALDGVVVARRSSFESSFRYRSATLFGTFEVIIADDAKRGYLDALTDRFIPGRTTAELRASTRKELAATLALALAIGDDDNWSLKLSEGWPDDADDEDIAAGGWAGVVPLTTQYGAPLTAPDVAAGTPLPPSVRGMTGELRN

Nearest PDB structures (foldseek):
  4ybn-assembly1_B  TM=9.995E-01  e=1.852E-37  Mycolicibacterium smegmatis MC2 155
  6rk0-assembly1_B  TM=9.373E-01  e=1.121E-20  Azotobacter vinelandii DJ
  2fur-assembly1_B  TM=8.746E-01  e=4.482E-15  Thermoplasma acidophilum
  2vpa-assembly1_A  TM=7.505E-01  e=1.112E-10  Deinococcus radiodurans
  2x1k-assembly1_A-2  TM=7.356E-01  e=2.291E-10  Deinococcus radiodurans